Protein AF-0000000075214465 (afdb_homodimer)

Structure (mmCIF, N/CA/C/O backbone):
data_AF-0000000075214465-model_v1
#
loop_
_entity.id
_entity.type
_entity.pdbx_description
1 polymer L-asparaginase
#
loop_
_atom_site.group_PDB
_atom_site.id
_atom_site.type_symbol
_atom_site.label_atom_id
_atom_site.label_alt_id
_atom_site.label_comp_id
_atom_site.label_asym_id
_atom_site.label_entity_id
_atom_site.label_seq_id
_atom_site.pdbx_PDB_ins_code
_atom_site.Cartn_x
_atom_site.Cartn_y
_atom_site.Cartn_z
_atom_site.occupancy
_atom_site.B_iso_or_equiv
_atom_site.auth_seq_id
_atom_site.auth_comp_id
_atom_site.auth_asym_id
_atom_site.auth_atom_id
_atom_site.pdbx_PDB_model_num
ATOM 1 N N . MET A 1 1 ? 7.316 -43.031 -0.479 1 80.62 1 MET A N 1
ATOM 2 C CA . MET A 1 1 ? 8.094 -41.781 -0.411 1 80.62 1 MET A CA 1
ATOM 3 C C . MET A 1 1 ? 7.23 -40.594 -0.768 1 80.62 1 MET A C 1
ATOM 5 O O . MET A 1 1 ? 6.324 -40.688 -1.596 1 80.62 1 MET A O 1
ATOM 9 N N . ASN A 1 2 ? 7.301 -39.594 -0.007 1 92.56 2 ASN A N 1
ATOM 10 C CA . ASN A 1 2 ? 6.539 -38.375 -0.263 1 92.56 2 ASN A CA 1
ATOM 11 C C . ASN A 1 2 ? 7.047 -37.656 -1.508 1 92.56 2 ASN A C 1
ATOM 13 O O . ASN A 1 2 ? 8.258 -37.531 -1.709 1 92.56 2 ASN A O 1
ATOM 17 N N . LYS A 1 3 ? 6.102 -37.344 -2.443 1 96.62 3 LYS A N 1
ATOM 18 C CA . LYS A 1 3 ? 6.469 -36.625 -3.65 1 96.62 3 LYS A CA 1
ATOM 19 C C . LYS A 1 3 ? 5.891 -35.188 -3.635 1 96.62 3 LYS A C 1
ATOM 21 O O . LYS A 1 3 ? 4.742 -35 -3.236 1 96.62 3 LYS A O 1
ATOM 26 N N . ILE A 1 4 ? 6.691 -34.25 -3.982 1 97 4 ILE A N 1
ATOM 27 C CA . ILE A 1 4 ? 6.277 -32.875 -4.145 1 97 4 ILE A CA 1
ATOM 28 C C . ILE A 1 4 ? 6.66 -32.375 -5.539 1 97 4 ILE A C 1
ATOM 30 O O . ILE A 1 4 ? 7.77 -32.656 -6.012 1 97 4 ILE A O 1
ATOM 34 N N . LEU A 1 5 ? 5.734 -31.812 -6.277 1 97.31 5 LEU A N 1
ATOM 35 C CA . LEU A 1 5 ? 6.031 -31.156 -7.551 1 97.31 5 LEU A CA 1
ATOM 36 C C . LEU A 1 5 ? 6.465 -29.719 -7.344 1 97.31 5 LEU A C 1
ATOM 38 O O . LEU A 1 5 ? 5.801 -28.969 -6.629 1 97.31 5 LEU A O 1
ATOM 42 N N . VAL A 1 6 ? 7.598 -29.344 -7.93 1 96.25 6 VAL A N 1
ATOM 43 C CA . VAL A 1 6 ? 8.086 -27.969 -7.883 1 96.25 6 VAL A CA 1
ATOM 44 C C . VAL A 1 6 ? 7.953 -27.328 -9.266 1 96.25 6 VAL A C 1
ATOM 46 O O . VAL A 1 6 ? 8.5 -27.828 -10.25 1 96.25 6 VAL A O 1
ATOM 49 N N . ILE A 1 7 ? 7.176 -26.281 -9.305 1 96.25 7 ILE A N 1
ATOM 50 C CA . ILE A 1 7 ? 7.008 -25.5 -10.531 1 96.25 7 ILE A CA 1
ATOM 51 C C . ILE A 1 7 ? 7.844 -24.234 -10.453 1 96.25 7 ILE A C 1
ATOM 53 O O . ILE A 1 7 ? 7.641 -23.406 -9.562 1 96.25 7 ILE A O 1
ATOM 57 N N . GLY A 1 8 ? 8.758 -24.047 -11.352 1 94.56 8 GLY A N 1
ATOM 58 C CA . GLY A 1 8 ? 9.602 -22.859 -11.383 1 94.56 8 GLY A CA 1
ATOM 59 C C . GLY A 1 8 ? 9.156 -21.828 -12.414 1 94.56 8 GLY A C 1
ATOM 60 O O . GLY A 1 8 ? 9.078 -22.141 -13.602 1 94.56 8 GLY A O 1
ATOM 61 N N . LEU A 1 9 ? 8.898 -20.609 -11.969 1 94 9 LEU A N 1
ATOM 62 C CA . LEU A 1 9 ? 8.445 -19.562 -12.867 1 94 9 LEU A CA 1
ATOM 63 C C . LEU A 1 9 ? 9.523 -18.484 -13.031 1 94 9 LEU A C 1
ATOM 65 O O . LEU A 1 9 ? 9.312 -17.484 -13.727 1 94 9 LEU A O 1
ATOM 69 N N . GLY A 1 10 ? 10.594 -18.703 -12.383 1 87.38 10 GLY A N 1
ATOM 70 C CA . GLY A 1 10 ? 11.641 -17.688 -12.32 1 87.38 10 GLY A CA 1
ATOM 71 C C . GLY A 1 10 ? 11.703 -16.984 -10.977 1 87.38 10 GLY A C 1
ATOM 72 O O . GLY A 1 10 ? 11.43 -17.594 -9.938 1 87.38 10 GLY A O 1
ATOM 73 N N . GLY A 1 11 ? 12.305 -15.789 -11.047 1 80.38 11 GLY A N 1
ATOM 74 C CA . GLY A 1 11 ? 12.406 -15.016 -9.82 1 80.38 11 GLY A CA 1
ATOM 75 C C . GLY A 1 11 ? 13.781 -15.094 -9.18 1 80.38 11 GLY A C 1
ATOM 76 O O . GLY A 1 11 ? 14.594 -15.938 -9.555 1 80.38 11 GLY A O 1
ATOM 77 N N . THR A 1 12 ? 13.922 -14.273 -8.227 1 77.19 12 THR A N 1
ATOM 78 C CA . THR A 1 12 ? 15.18 -14.133 -7.496 1 77.19 12 THR A CA 1
ATOM 79 C C . THR A 1 12 ? 15.586 -15.453 -6.852 1 77.19 12 THR A C 1
ATOM 81 O O . THR A 1 12 ? 16.766 -15.766 -6.766 1 77.19 12 THR A O 1
ATOM 84 N N . ILE A 1 13 ? 14.609 -16.203 -6.543 1 79 13 ILE A N 1
ATOM 85 C CA . ILE A 1 13 ? 14.836 -17.422 -5.781 1 79 13 ILE A CA 1
ATOM 86 C C . ILE A 1 13 ? 15.57 -18.438 -6.648 1 79 13 ILE A C 1
ATOM 88 O O . ILE A 1 13 ? 16.297 -19.297 -6.133 1 79 13 ILE A O 1
ATOM 92 N N . GLY A 1 14 ? 15.391 -18.344 -8 1 72.69 14 GLY A N 1
ATOM 93 C CA . GLY A 1 14 ? 16.062 -19.266 -8.891 1 72.69 14 GLY A CA 1
ATOM 94 C C . GLY A 1 14 ? 17.188 -18.625 -9.688 1 72.69 14 GLY A C 1
ATOM 95 O O . GLY A 1 14 ? 17.703 -19.219 -10.633 1 72.69 14 GLY A O 1
ATOM 96 N N . SER A 1 15 ? 17.484 -17.344 -9.32 1 69.44 15 SER A N 1
ATOM 97 C CA . SER A 1 15 ? 18.469 -16.609 -10.109 1 69.44 15 SER A CA 1
ATOM 98 C C . SER A 1 15 ? 19.891 -16.859 -9.609 1 69.44 15 SER A C 1
ATOM 100 O O . SER A 1 15 ? 20.078 -17.203 -8.438 1 69.44 15 SER A O 1
ATOM 102 N N . VAL A 1 16 ? 20.891 -17.062 -10.594 1 59.19 16 VAL A N 1
ATOM 103 C CA . VAL A 1 16 ? 22.312 -17.141 -10.289 1 59.19 16 VAL A CA 1
ATOM 104 C C . VAL A 1 16 ? 23.016 -15.875 -10.789 1 59.19 16 VAL A C 1
ATOM 106 O O . VAL A 1 16 ? 22.781 -15.422 -11.906 1 59.19 16 VAL A O 1
ATOM 109 N N . ALA A 1 17 ? 23.766 -15.258 -9.742 1 56.03 17 ALA A N 1
ATOM 110 C CA . ALA A 1 17 ? 24.578 -14.109 -10.141 1 56.03 17 ALA A CA 1
ATOM 111 C C . ALA A 1 17 ? 25.516 -14.477 -11.281 1 56.03 17 ALA A C 1
ATOM 113 O O . ALA A 1 17 ? 26.203 -15.492 -11.227 1 56.03 17 ALA A O 1
ATOM 114 N N . GLY A 1 18 ? 25.562 -13.609 -12.422 1 50.78 18 GLY A N 1
ATOM 115 C CA . GLY A 1 18 ? 26.531 -13.75 -13.508 1 50.78 18 GLY A CA 1
ATOM 116 C C . GLY A 1 18 ? 26.141 -14.812 -14.516 1 50.78 18 GLY A C 1
ATOM 117 O O . GLY A 1 18 ? 26.797 -14.961 -15.547 1 50.78 18 GLY A O 1
ATOM 118 N N . GLU A 1 19 ? 25.531 -15.828 -14.133 1 50.44 19 GLU A N 1
ATOM 119 C CA . GLU A 1 19 ? 25.297 -16.875 -15.125 1 50.44 19 GLU A CA 1
ATOM 120 C C . GLU A 1 19 ? 23.953 -16.703 -15.828 1 50.44 19 GLU A C 1
ATOM 122 O O . GLU A 1 19 ? 23 -16.188 -15.234 1 50.44 19 GLU A O 1
ATOM 127 N N . SER A 1 20 ? 24.141 -16.766 -17.109 1 43.66 20 SER A N 1
ATOM 128 C CA . SER A 1 20 ? 22.953 -16.891 -17.938 1 43.66 20 SER A CA 1
ATOM 129 C C . SER A 1 20 ? 22.062 -18.031 -17.453 1 43.66 20 SER A C 1
ATOM 131 O O . SER A 1 20 ? 22.562 -19.141 -17.219 1 43.66 20 SER A O 1
ATOM 133 N N . ILE A 1 21 ? 21.094 -17.844 -16.75 1 45.31 21 ILE A N 1
ATOM 134 C CA . ILE A 1 21 ? 20.172 -18.766 -16.094 1 45.31 21 ILE A CA 1
ATOM 135 C C . ILE A 1 21 ? 19.656 -19.797 -17.094 1 45.31 21 ILE A C 1
ATOM 137 O O . ILE A 1 21 ? 19.047 -19.422 -18.109 1 45.31 21 ILE A O 1
ATOM 141 N N . SER A 1 22 ? 20.234 -20.906 -17.297 1 44.09 22 SER A N 1
ATOM 142 C CA . SER A 1 22 ? 19.422 -21.953 -17.906 1 44.09 22 SER A CA 1
ATOM 143 C C . SER A 1 22 ? 18.156 -22.219 -17.094 1 44.09 22 SER A C 1
ATOM 145 O O . SER A 1 22 ? 18.141 -22 -15.875 1 44.09 22 SER A O 1
ATOM 147 N N . LEU A 1 23 ? 16.984 -22.406 -17.719 1 46.22 23 LEU A N 1
ATOM 148 C CA . LEU A 1 23 ? 15.578 -22.625 -17.375 1 46.22 23 LEU A CA 1
ATOM 149 C C . LEU A 1 23 ? 15.453 -23.516 -16.141 1 46.22 23 LEU A C 1
ATOM 151 O O . LEU A 1 23 ? 14.688 -23.203 -15.219 1 46.22 23 LEU A O 1
ATOM 155 N N . ASP A 1 24 ? 15.891 -24.828 -16.219 1 52.91 24 ASP A N 1
ATOM 156 C CA . ASP A 1 24 ? 15.852 -25.969 -15.312 1 52.91 24 ASP A CA 1
ATOM 157 C C . ASP A 1 24 ? 16.578 -25.672 -14 1 52.91 24 ASP A C 1
ATOM 159 O O . ASP A 1 24 ? 16.344 -26.328 -12.984 1 52.91 24 ASP A O 1
ATOM 163 N N . ASP A 1 25 ? 17.078 -24.344 -13.977 1 62.97 25 ASP A N 1
ATOM 164 C CA . ASP A 1 25 ? 18.125 -24.047 -12.992 1 62.97 25 ASP A CA 1
ATOM 165 C C . ASP A 1 25 ? 17.516 -23.484 -11.703 1 62.97 25 ASP A C 1
ATOM 167 O O . ASP A 1 25 ? 17.969 -23.812 -10.602 1 62.97 25 ASP A O 1
ATOM 171 N N . ASN A 1 26 ? 16.281 -22.906 -11.852 1 68.38 26 ASN A N 1
ATOM 172 C CA . ASN A 1 26 ? 15.773 -22.328 -10.617 1 68.38 26 ASN A CA 1
ATOM 173 C C . ASN A 1 26 ? 15.406 -23.406 -9.602 1 68.38 26 ASN A C 1
ATOM 175 O O . ASN A 1 26 ? 15.812 -23.328 -8.438 1 68.38 26 ASN A O 1
ATOM 179 N N . CYS A 1 27 ? 14.711 -24.406 -10.125 1 73.38 27 CYS A N 1
ATOM 180 C CA . CYS A 1 27 ? 14.273 -25.5 -9.258 1 73.38 27 CYS A CA 1
ATOM 181 C C . CYS A 1 27 ? 15.461 -26.281 -8.719 1 73.38 27 CYS A C 1
ATOM 183 O O . CYS A 1 27 ? 15.516 -26.594 -7.523 1 73.38 27 CYS A O 1
ATOM 185 N N . LEU A 1 28 ? 16.359 -26.453 -9.539 1 72.81 28 LEU A N 1
ATOM 186 C CA . LEU A 1 28 ? 17.5 -27.266 -9.148 1 72.81 28 LEU A CA 1
ATOM 187 C C . LEU A 1 28 ? 18.344 -26.547 -8.094 1 72.81 28 LEU A C 1
ATOM 189 O O . LEU A 1 28 ? 18.844 -27.188 -7.164 1 72.81 28 LEU A O 1
ATOM 193 N N . LYS A 1 29 ? 18.391 -25.328 -8.211 1 78.19 29 LYS A N 1
ATOM 194 C CA . LYS A 1 29 ? 19.234 -24.562 -7.297 1 78.19 29 LYS A CA 1
ATOM 195 C C . LYS A 1 29 ? 18.656 -24.578 -5.879 1 78.19 29 LYS A C 1
ATOM 197 O O . LYS A 1 29 ? 19.406 -24.781 -4.91 1 78.19 29 LYS A O 1
ATOM 202 N N . ILE A 1 30 ? 17.422 -24.328 -5.832 1 82.06 30 ILE A N 1
ATOM 203 C CA . ILE A 1 30 ? 16.812 -24.328 -4.508 1 82.06 30 ILE A CA 1
ATOM 204 C C . ILE A 1 30 ? 16.875 -25.734 -3.918 1 82.06 30 ILE A C 1
ATOM 206 O O . ILE A 1 30 ? 17.062 -25.906 -2.711 1 82.06 30 ILE A O 1
ATOM 210 N N . LEU A 1 31 ? 16.734 -26.734 -4.75 1 80.38 31 LEU A N 1
ATOM 211 C CA . LEU A 1 31 ? 16.734 -28.125 -4.301 1 80.38 31 LEU A CA 1
ATOM 212 C C . LEU A 1 31 ? 18.125 -28.562 -3.875 1 80.38 31 LEU A C 1
ATOM 214 O O . LEU A 1 31 ? 18.281 -29.438 -3.023 1 80.38 31 LEU A O 1
ATOM 218 N N . ASP A 1 32 ? 19.062 -27.859 -4.414 1 78.44 32 ASP A N 1
ATOM 219 C CA . ASP A 1 32 ? 20.438 -28.172 -4.07 1 78.44 32 ASP A CA 1
ATOM 220 C C . ASP A 1 32 ? 20.781 -27.703 -2.656 1 78.44 32 ASP A C 1
ATOM 222 O O . ASP A 1 32 ? 21.672 -28.25 -2.012 1 78.44 32 ASP A O 1
ATOM 226 N N . VAL A 1 33 ? 20.047 -26.734 -2.287 1 73.31 33 VAL A N 1
ATOM 227 C CA . VAL A 1 33 ? 20.422 -26.141 -1.015 1 73.31 33 VAL A CA 1
ATOM 228 C C . VAL A 1 33 ? 19.484 -26.625 0.089 1 73.31 33 VAL A C 1
ATOM 230 O O . VAL A 1 33 ? 19.609 -26.203 1.243 1 73.31 33 VAL A O 1
ATOM 233 N N . THR A 1 34 ? 18.578 -27.375 -0.323 1 75.75 34 THR A N 1
ATOM 234 C CA . THR A 1 34 ? 17.656 -27.891 0.683 1 75.75 34 THR A CA 1
ATOM 235 C C . THR A 1 34 ? 17.859 -29.391 0.88 1 75.75 34 THR A C 1
ATOM 237 O O . THR A 1 34 ? 18.281 -30.094 -0.042 1 75.75 34 THR A O 1
ATOM 240 N N . GLU A 1 35 ? 17.891 -29.828 2.125 1 78.56 35 GLU A N 1
ATOM 241 C CA . GLU A 1 35 ? 18.078 -31.234 2.465 1 78.56 35 GLU A CA 1
ATOM 242 C C . GLU A 1 35 ? 16.766 -31.859 2.965 1 78.56 35 GLU A C 1
ATOM 244 O O . GLU A 1 35 ? 16.359 -31.609 4.102 1 78.56 35 GLU A O 1
ATOM 249 N N . HIS A 1 36 ? 16.109 -32.469 2.016 1 84.75 36 HIS A N 1
ATOM 250 C CA . HIS A 1 36 ? 14.922 -33.25 2.381 1 84.75 36 HIS A CA 1
ATOM 251 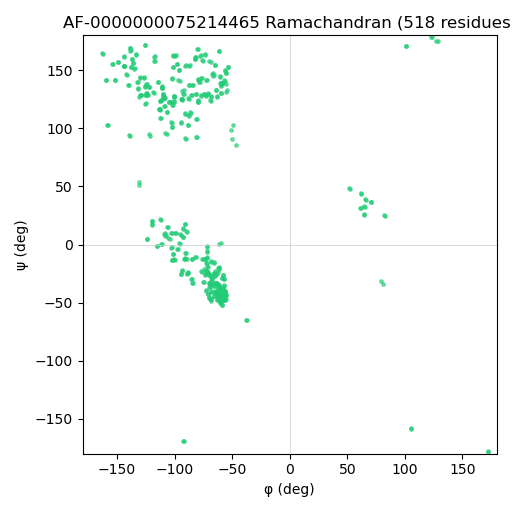C C . HIS A 1 36 ? 15.055 -34.719 1.963 1 84.75 36 HIS A C 1
ATOM 253 O O . HIS A 1 36 ? 14.688 -35.062 0.842 1 84.75 36 HIS A O 1
ATOM 259 N N . THR A 1 37 ? 15.523 -35.531 2.879 1 82.06 37 THR A N 1
ATOM 260 C CA . THR A 1 37 ? 15.883 -36.938 2.578 1 82.06 37 THR A CA 1
ATOM 261 C C . THR A 1 37 ? 14.633 -37.781 2.371 1 82.06 37 THR A C 1
ATOM 263 O O . THR A 1 37 ? 14.68 -38.812 1.708 1 82.06 37 THR A O 1
ATOM 266 N N . ASN A 1 38 ? 13.539 -37.406 2.844 1 88.38 38 ASN A N 1
ATOM 267 C CA . ASN A 1 38 ? 12.336 -38.219 2.758 1 88.38 38 ASN A CA 1
ATOM 268 C C . ASN A 1 38 ? 11.352 -37.688 1.723 1 88.38 38 ASN A C 1
ATOM 270 O O . ASN A 1 38 ? 10.172 -38.031 1.748 1 88.38 38 ASN A O 1
ATOM 274 N N . VAL A 1 39 ? 11.82 -36.812 0.88 1 93.94 39 VAL A N 1
ATOM 275 C CA . VAL A 1 39 ? 10.93 -36.219 -0.117 1 93.94 39 VAL A CA 1
ATOM 276 C C . VAL A 1 39 ? 11.57 -36.312 -1.5 1 93.94 39 VAL A C 1
ATOM 278 O O . VAL A 1 39 ? 12.75 -36 -1.666 1 93.94 39 VAL A O 1
ATOM 281 N N . GLN A 1 40 ? 10.867 -36.812 -2.416 1 94.06 40 GLN A N 1
ATOM 282 C CA . GLN A 1 40 ? 11.242 -36.781 -3.826 1 94.06 40 GLN A CA 1
ATOM 283 C C . GLN A 1 40 ? 10.609 -35.562 -4.512 1 94.06 40 GLN A C 1
ATOM 285 O O . GLN A 1 40 ? 9.414 -35.312 -4.375 1 94.06 40 GLN A O 1
ATOM 290 N N . PHE A 1 41 ? 11.414 -34.844 -5.262 1 94.81 41 PHE A N 1
ATOM 291 C CA . PHE A 1 41 ? 10.922 -33.656 -5.953 1 94.81 41 PHE A CA 1
ATOM 292 C C . PHE A 1 41 ? 10.891 -33.875 -7.461 1 94.81 41 PHE A C 1
ATOM 294 O O . PHE A 1 41 ? 11.875 -34.344 -8.047 1 94.81 41 PHE A O 1
ATOM 301 N N . ASP A 1 42 ? 9.789 -33.688 -8.078 1 94.12 42 ASP A N 1
ATOM 302 C CA . ASP A 1 42 ? 9.703 -33.5 -9.523 1 94.12 42 ASP A CA 1
ATOM 303 C C . ASP A 1 42 ? 9.648 -32 -9.875 1 94.12 42 ASP A C 1
ATOM 305 O O . ASP A 1 42 ? 9.188 -31.203 -9.07 1 94.12 42 ASP A O 1
ATOM 309 N N . THR A 1 43 ? 10.172 -31.672 -11.07 1 93.56 43 THR A N 1
ATOM 310 C CA . THR A 1 43 ? 10.219 -30.25 -11.43 1 93.56 43 THR A CA 1
ATOM 311 C C . THR A 1 43 ? 9.641 -30.031 -12.82 1 93.56 43 THR A C 1
ATOM 313 O O . THR A 1 43 ? 9.766 -30.891 -13.695 1 93.56 43 THR A O 1
ATOM 316 N N . VAL A 1 44 ? 8.977 -28.938 -12.984 1 93.31 44 VAL A N 1
ATOM 317 C CA . VAL A 1 44 ? 8.523 -28.469 -14.289 1 93.31 44 VAL A CA 1
ATOM 318 C C . VAL A 1 44 ? 8.602 -26.938 -14.344 1 93.31 44 VAL A C 1
ATOM 320 O O . VAL A 1 44 ? 8.516 -26.281 -13.305 1 93.31 44 VAL A O 1
ATOM 323 N N . SER A 1 45 ? 8.758 -26.359 -15.484 1 93.62 45 SER A N 1
ATOM 324 C CA . SER A 1 45 ? 8.789 -24.922 -15.719 1 93.62 45 SER A CA 1
ATOM 325 C C . SER A 1 45 ? 8.023 -24.547 -16.984 1 93.62 45 SER A C 1
ATOM 327 O O . SER A 1 45 ? 8.602 -24.516 -18.078 1 93.62 45 SER A O 1
ATOM 329 N N . PRO A 1 46 ? 6.832 -24.234 -16.812 1 94.38 46 PRO A N 1
ATOM 330 C CA . PRO A 1 46 ? 6.031 -23.938 -18 1 94.38 46 PRO A CA 1
ATOM 331 C C . PRO A 1 46 ? 6.484 -22.656 -18.703 1 94.38 46 PRO A C 1
ATOM 333 O O . PRO A 1 46 ? 6.242 -22.484 -19.906 1 94.38 46 PRO A O 1
ATOM 336 N N . PHE A 1 47 ? 7.023 -21.719 -18 1 92.94 47 PHE A N 1
ATOM 337 C CA . PHE A 1 47 ? 7.617 -20.469 -18.5 1 92.94 47 PHE A CA 1
ATOM 338 C C . PHE A 1 47 ? 8.508 -19.844 -17.438 1 92.94 47 PHE A C 1
ATOM 340 O O . PHE A 1 47 ? 8.477 -20.234 -16.266 1 92.94 47 PHE A O 1
ATOM 347 N N . LYS A 1 48 ? 9.281 -18.969 -17.891 1 91.5 48 LYS A N 1
ATOM 348 C CA . LYS A 1 48 ? 10.07 -18.125 -16.984 1 91.5 48 LYS A CA 1
ATOM 349 C C . LYS A 1 48 ? 9.812 -16.641 -17.25 1 91.5 48 LYS A C 1
ATOM 351 O O . LYS A 1 48 ? 9.688 -16.219 -18.406 1 91.5 48 LYS A O 1
ATOM 356 N N . VAL A 1 49 ? 9.703 -15.922 -16.109 1 91.88 49 VAL A N 1
ATOM 357 C CA . VAL A 1 49 ? 9.406 -14.508 -16.25 1 91.88 49 VAL A CA 1
ATOM 358 C C . VAL A 1 49 ? 9.984 -13.727 -15.07 1 91.88 49 VAL A C 1
ATOM 360 O O . VAL A 1 49 ? 10.055 -14.242 -13.953 1 91.88 49 VAL A O 1
ATOM 363 N N . LEU A 1 50 ? 10.492 -12.562 -15.383 1 90.5 50 LEU A N 1
ATOM 364 C CA . LEU A 1 50 ? 10.734 -11.641 -14.281 1 90.5 50 LEU A CA 1
ATOM 365 C C . LEU A 1 50 ? 9.43 -11.242 -13.602 1 90.5 50 LEU A C 1
ATOM 367 O O . LEU A 1 50 ? 8.438 -10.953 -14.281 1 90.5 50 LEU A O 1
ATOM 371 N N . SER A 1 51 ? 9.445 -11.305 -12.273 1 91.19 51 SER A N 1
ATOM 372 C CA . SER A 1 51 ? 8.188 -11.156 -11.547 1 91.19 51 SER A CA 1
ATOM 373 C C . SER A 1 51 ? 7.504 -9.836 -11.883 1 91.19 51 SER A C 1
ATOM 375 O O . SER A 1 51 ? 6.273 -9.75 -11.875 1 91.19 51 SER A O 1
ATOM 377 N N . GLU A 1 52 ? 8.258 -8.766 -12.219 1 93.75 52 GLU A N 1
ATOM 378 C CA . GLU A 1 52 ? 7.68 -7.461 -12.539 1 93.75 52 GLU A CA 1
ATOM 379 C C . GLU A 1 52 ? 6.98 -7.484 -13.898 1 93.75 52 GLU A C 1
ATOM 381 O O . GLU A 1 52 ? 6.254 -6.547 -14.242 1 93.75 52 GLU A O 1
ATOM 386 N N . ASN A 1 53 ? 7.098 -8.648 -14.656 1 95 53 ASN A N 1
ATOM 387 C CA . ASN A 1 53 ? 6.531 -8.711 -16 1 95 53 ASN A CA 1
ATOM 388 C C . ASN A 1 53 ? 5.48 -9.812 -16.109 1 95 53 ASN A C 1
ATOM 390 O O . ASN A 1 53 ? 5.16 -10.25 -17.219 1 95 53 ASN A O 1
ATOM 394 N N . MET A 1 54 ? 4.965 -10.305 -15.016 1 96.38 54 MET A N 1
ATOM 395 C CA . MET A 1 54 ? 3.854 -11.25 -15.047 1 96.38 54 MET A CA 1
ATOM 396 C C . MET A 1 54 ? 2.672 -10.68 -15.82 1 96.38 54 MET A C 1
ATOM 398 O O . MET A 1 54 ? 2.463 -9.461 -15.836 1 96.38 54 MET A O 1
ATOM 402 N N . THR A 1 55 ? 1.873 -11.555 -16.516 1 97.5 55 THR A N 1
ATOM 403 C CA . THR A 1 55 ? 0.716 -11.141 -17.312 1 97.5 55 THR A CA 1
ATOM 404 C C . THR A 1 55 ? -0.449 -12.102 -17.109 1 97.5 55 THR A C 1
ATOM 406 O O . THR A 1 55 ? -0.266 -13.203 -16.578 1 97.5 55 THR A O 1
ATOM 409 N N . LYS A 1 56 ? -1.612 -11.68 -17.547 1 98 56 LYS A N 1
ATOM 410 C CA . LYS A 1 56 ? -2.795 -12.531 -17.531 1 98 56 LYS A CA 1
ATOM 411 C C . LYS A 1 56 ? -2.578 -13.789 -18.375 1 98 56 LYS A C 1
ATOM 413 O O . LYS A 1 56 ? -3 -14.875 -17.984 1 98 56 LYS A O 1
ATOM 418 N N . ALA A 1 57 ? -1.949 -13.578 -19.438 1 97.88 57 ALA A N 1
ATOM 419 C CA . ALA A 1 57 ? -1.676 -14.719 -20.328 1 97.88 57 ALA A CA 1
ATOM 420 C C . ALA A 1 57 ? -0.803 -15.75 -19.625 1 97.88 57 ALA A C 1
ATOM 422 O O . ALA A 1 57 ? -1.05 -16.953 -19.734 1 97.88 57 ALA A O 1
ATOM 423 N N . LEU A 1 58 ? 0.196 -15.328 -18.906 1 97.81 58 LEU A N 1
ATOM 424 C CA . LEU A 1 58 ? 1.085 -16.234 -18.188 1 97.81 58 LEU A CA 1
ATOM 425 C C . LEU A 1 58 ? 0.353 -16.906 -17.031 1 97.81 58 LEU A C 1
ATOM 427 O O . LEU A 1 58 ? 0.618 -18.062 -16.719 1 97.81 58 LEU A O 1
ATOM 431 N N . TRP A 1 59 ? -0.57 -16.172 -16.391 1 98.56 59 TRP A N 1
ATOM 432 C CA . TRP A 1 59 ? -1.411 -16.781 -15.375 1 98.56 59 TRP A CA 1
ATOM 433 C C . TRP A 1 59 ? -2.219 -17.938 -15.953 1 98.56 59 TRP A C 1
ATOM 435 O O . TRP A 1 59 ? -2.34 -19 -15.32 1 98.56 59 TRP A O 1
ATOM 445 N N . GLN A 1 60 ? -2.762 -17.719 -17.156 1 98.62 60 GLN A N 1
ATOM 446 C CA . GLN A 1 60 ? -3.514 -18.812 -17.766 1 98.62 60 GLN A CA 1
ATOM 447 C C . GLN A 1 60 ? -2.617 -20.016 -18.031 1 98.62 60 GLN A C 1
ATOM 449 O O . GLN A 1 60 ? -3.029 -21.172 -17.828 1 98.62 60 GLN A O 1
ATOM 454 N N . LYS A 1 61 ? -1.442 -19.781 -18.469 1 98.44 61 LYS A N 1
ATOM 455 C CA . LYS A 1 61 ? -0.492 -20.859 -18.703 1 98.44 61 LYS A CA 1
ATOM 456 C C . LYS A 1 61 ? -0.208 -21.625 -17.406 1 98.44 61 LYS A C 1
ATOM 458 O O . LYS A 1 61 ? -0.115 -22.859 -17.406 1 98.44 61 LYS A O 1
ATOM 463 N N . LEU A 1 62 ? -0.033 -20.922 -16.328 1 98.44 62 LEU A N 1
ATOM 464 C CA . LEU A 1 62 ? 0.198 -21.547 -15.031 1 98.44 62 LEU A CA 1
ATOM 465 C C . LEU A 1 62 ? -1.008 -22.375 -14.602 1 98.44 62 LEU A C 1
ATOM 467 O O . LEU A 1 62 ? -0.854 -23.516 -14.141 1 98.44 62 LEU A O 1
ATOM 471 N N . ILE A 1 63 ? -2.189 -21.812 -14.781 1 98.75 63 ILE A N 1
ATOM 472 C CA . ILE A 1 63 ? -3.42 -22.516 -14.453 1 98.75 63 ILE A CA 1
ATOM 473 C C . ILE A 1 63 ? -3.514 -23.797 -15.281 1 98.75 63 ILE A C 1
ATOM 475 O O . ILE A 1 63 ? -3.822 -24.875 -14.75 1 98.75 63 ILE A O 1
ATOM 479 N N . ASP A 1 64 ? -3.238 -23.688 -16.578 1 98.62 64 ASP A N 1
ATOM 480 C CA . ASP A 1 64 ? -3.264 -24.859 -17.453 1 98.62 64 ASP A CA 1
ATOM 481 C C . ASP A 1 64 ? -2.268 -25.922 -17 1 98.62 64 ASP A C 1
ATOM 483 O O . ASP A 1 64 ? -2.582 -27.109 -16.984 1 98.62 64 ASP A O 1
ATOM 487 N N . CYS A 1 65 ? -1.111 -25.484 -16.625 1 98.31 65 CYS A N 1
ATOM 488 C CA . CYS A 1 65 ? -0.09 -26.391 -16.125 1 98.31 65 CYS A CA 1
ATOM 489 C C . CYS A 1 65 ? -0.588 -27.141 -14.883 1 98.31 65 CYS A C 1
ATOM 491 O O . CYS A 1 65 ? -0.461 -28.359 -14.797 1 98.31 65 CYS A O 1
ATOM 493 N N . LEU A 1 66 ? -1.156 -26.438 -13.961 1 98.62 66 LEU A N 1
ATOM 494 C CA . LEU A 1 66 ? -1.656 -27.031 -12.719 1 98.62 66 LEU A CA 1
ATOM 495 C C . LEU A 1 66 ? -2.822 -27.969 -13 1 98.62 66 LEU A C 1
ATOM 497 O O . LEU A 1 66 ? -2.982 -28.984 -12.32 1 98.62 66 LEU A O 1
ATOM 501 N N . ASP A 1 67 ? -3.613 -27.641 -14.008 1 97.38 67 ASP A N 1
ATOM 502 C CA . ASP A 1 67 ? -4.762 -28.453 -14.367 1 97.38 67 ASP A CA 1
ATOM 503 C C . ASP A 1 67 ? -4.316 -29.828 -14.875 1 97.38 67 ASP A C 1
ATOM 505 O O . ASP A 1 67 ? -5.059 -30.812 -14.773 1 97.38 67 ASP A O 1
ATOM 509 N N . GLU A 1 68 ? -3.182 -29.875 -15.391 1 97.69 68 GLU A N 1
ATOM 510 C CA . GLU A 1 68 ? -2.652 -31.125 -15.945 1 97.69 68 GLU A CA 1
ATOM 511 C C . GLU A 1 68 ? -1.995 -31.969 -14.867 1 97.69 68 GLU A C 1
ATOM 513 O O . GLU A 1 68 ? -1.698 -33.156 -15.086 1 97.69 68 GLU A O 1
ATOM 518 N N . VAL A 1 69 ? -1.771 -31.406 -13.727 1 97.62 69 VAL A N 1
ATOM 519 C CA . VAL A 1 69 ? -1.1 -32.125 -12.641 1 97.62 69 VAL A CA 1
ATOM 520 C C . VAL A 1 69 ? -2.027 -33.188 -12.07 1 97.62 69 VAL A C 1
ATOM 522 O O . VAL A 1 69 ? -3.201 -32.906 -11.805 1 97.62 69 VAL A O 1
ATOM 525 N N . ASP A 1 70 ? -1.57 -34.438 -11.922 1 97.56 70 ASP A N 1
ATOM 526 C CA . ASP A 1 70 ? -2.252 -35.469 -11.141 1 97.56 70 ASP A CA 1
ATOM 527 C C . ASP A 1 70 ? -1.961 -35.344 -9.656 1 97.56 70 ASP A C 1
ATOM 529 O O . ASP A 1 70 ? -1.005 -35.906 -9.141 1 97.56 70 ASP A O 1
ATOM 533 N N . PHE A 1 71 ? -2.773 -34.656 -8.953 1 96.06 71 PHE A N 1
ATOM 534 C CA . PHE A 1 71 ? -2.545 -34.281 -7.555 1 96.06 71 PHE A CA 1
ATOM 535 C C . PHE A 1 71 ? -2.547 -35.531 -6.672 1 96.06 71 PHE A C 1
ATOM 537 O O . PHE A 1 71 ? -2.111 -35.469 -5.52 1 96.06 71 PHE A O 1
ATOM 544 N N . SER A 1 72 ? -3.029 -36.656 -7.141 1 96 72 SER A N 1
ATOM 545 C CA . SER A 1 72 ? -3 -37.875 -6.371 1 96 72 SER A CA 1
ATOM 546 C C . SER A 1 72 ? -1.583 -38.438 -6.266 1 96 72 SER A C 1
ATOM 548 O O . SER A 1 72 ? -1.294 -39.25 -5.391 1 96 72 SER A O 1
ATOM 550 N N . LYS A 1 73 ? -0.747 -38 -7.121 1 97 73 LYS A N 1
ATOM 551 C CA . LYS A 1 73 ? 0.626 -38.469 -7.164 1 97 73 LYS A CA 1
ATOM 552 C C . LYS A 1 73 ? 1.541 -37.656 -6.277 1 97 73 LYS A C 1
ATOM 554 O O . LYS A 1 73 ? 2.691 -38 -6.035 1 97 73 LYS A O 1
ATOM 559 N N . TYR A 1 74 ? 1.088 -36.531 -5.801 1 97.56 74 TYR A N 1
ATOM 560 C CA . TYR A 1 74 ? 1.918 -35.594 -5.043 1 97.56 74 TYR A CA 1
ATOM 561 C C . TYR A 1 74 ? 1.266 -35.25 -3.711 1 97.56 74 TYR A C 1
ATOM 563 O O . TYR A 1 74 ? 0.046 -35.094 -3.635 1 97.56 74 TYR A O 1
ATOM 571 N N . LYS A 1 75 ? 2.059 -35.094 -2.693 1 97.12 75 LYS A N 1
ATOM 572 C CA . LYS A 1 75 ? 1.578 -34.531 -1.43 1 97.12 75 LYS A CA 1
ATOM 573 C C . LYS A 1 75 ? 1.164 -33.062 -1.588 1 97.12 75 LYS A C 1
ATOM 575 O O . LYS A 1 75 ? 0.363 -32.562 -0.803 1 97.12 75 LYS A O 1
ATOM 580 N N . GLY A 1 76 ? 1.736 -32.438 -2.582 1 97.94 76 GLY A N 1
ATOM 581 C CA . GLY A 1 76 ? 1.447 -31.047 -2.885 1 97.94 76 GLY A CA 1
ATOM 582 C C . GLY A 1 76 ? 2.352 -30.469 -3.957 1 97.94 76 GLY A C 1
ATOM 583 O O . GLY A 1 76 ? 3.166 -31.188 -4.543 1 97.94 76 GLY A O 1
ATOM 584 N N . VAL A 1 77 ? 2.143 -29.203 -4.223 1 98.31 77 VAL A N 1
ATOM 585 C CA . VAL A 1 77 ? 2.891 -28.484 -5.258 1 98.31 77 VAL A CA 1
ATOM 586 C C . VAL A 1 77 ? 3.518 -27.234 -4.668 1 98.31 77 VAL A C 1
ATOM 588 O O . VAL A 1 77 ? 2.879 -26.516 -3.895 1 98.31 77 VAL A O 1
ATOM 591 N N . ILE A 1 78 ? 4.773 -26.953 -4.984 1 97.56 78 ILE A N 1
ATOM 592 C CA . ILE A 1 78 ? 5.449 -25.703 -4.672 1 97.56 78 ILE A CA 1
ATOM 593 C C . ILE A 1 78 ? 5.684 -24.906 -5.957 1 97.56 78 ILE A C 1
ATOM 595 O O . ILE A 1 78 ? 6.172 -25.453 -6.949 1 97.56 78 ILE A O 1
ATOM 599 N N . ILE A 1 79 ? 5.258 -23.672 -5.961 1 97.69 79 ILE A N 1
ATOM 600 C CA . ILE A 1 79 ? 5.5 -22.766 -7.086 1 97.69 79 ILE A CA 1
ATOM 601 C C . ILE A 1 79 ? 6.559 -21.734 -6.699 1 97.69 79 ILE A C 1
ATOM 603 O O . ILE A 1 79 ? 6.352 -20.922 -5.793 1 97.69 79 ILE A O 1
ATOM 607 N N . LEU A 1 80 ? 7.699 -21.781 -7.324 1 96.19 80 LEU A N 1
ATOM 608 C CA . LEU A 1 80 ? 8.719 -20.75 -7.148 1 96.19 80 LEU A CA 1
ATOM 609 C C . LEU A 1 80 ? 8.398 -19.516 -7.977 1 96.19 80 LEU A C 1
ATOM 611 O O . LEU A 1 80 ? 8.227 -19.609 -9.195 1 96.19 80 LEU A O 1
ATOM 615 N N . HIS A 1 81 ? 8.297 -18.406 -7.34 1 95.88 81 HIS A N 1
ATOM 616 C CA . HIS A 1 81 ? 7.801 -17.172 -7.938 1 95.88 81 HIS A CA 1
ATOM 617 C C . HIS A 1 81 ? 8.664 -15.977 -7.539 1 95.88 81 HIS A C 1
ATOM 619 O O . HIS A 1 81 ? 9.422 -16.047 -6.566 1 95.88 81 HIS A O 1
ATOM 625 N N . GLY A 1 82 ? 8.68 -14.914 -8.312 1 94.69 82 GLY A N 1
ATOM 626 C CA . GLY A 1 82 ? 9.25 -13.648 -7.867 1 94.69 82 GLY A CA 1
ATOM 627 C C . GLY A 1 82 ? 8.383 -12.922 -6.863 1 94.69 82 GLY A C 1
ATOM 628 O O . GLY A 1 82 ? 7.184 -13.188 -6.766 1 94.69 82 GLY A O 1
ATOM 629 N N . SER A 1 83 ? 8.992 -11.969 -6.176 1 96.19 83 SER A N 1
ATOM 630 C CA . SER A 1 83 ? 8.281 -11.359 -5.055 1 96.19 83 SER A CA 1
ATOM 631 C C . SER A 1 83 ? 7.438 -10.18 -5.508 1 96.19 83 SER A C 1
ATOM 633 O O . SER A 1 83 ? 6.414 -9.867 -4.891 1 96.19 83 SER A O 1
ATOM 635 N N . ASP A 1 84 ? 7.691 -9.5 -6.57 1 96.06 84 ASP A N 1
ATOM 636 C CA . ASP A 1 84 ? 7.043 -8.25 -6.953 1 96.06 84 ASP A CA 1
ATOM 637 C C . ASP A 1 84 ? 5.547 -8.453 -7.184 1 96.06 84 ASP A C 1
ATOM 639 O O . ASP A 1 84 ? 4.734 -7.594 -6.824 1 96.06 84 ASP A O 1
ATOM 643 N N . THR A 1 85 ? 5.164 -9.578 -7.828 1 97.25 85 THR A N 1
ATOM 644 C CA . THR A 1 85 ? 3.76 -9.789 -8.172 1 97.25 85 THR A CA 1
ATOM 645 C C . THR A 1 85 ? 3.223 -11.047 -7.504 1 97.25 85 THR A C 1
ATOM 647 O O . THR A 1 85 ? 2.217 -11.609 -7.941 1 97.25 85 THR A O 1
ATOM 650 N N . LEU A 1 86 ? 3.93 -11.469 -6.453 1 98.25 86 LEU A N 1
ATOM 651 C CA . LEU A 1 86 ? 3.568 -12.688 -5.73 1 98.25 86 LEU A CA 1
ATOM 652 C C . LEU A 1 86 ? 2.129 -12.609 -5.23 1 98.25 86 LEU A C 1
ATOM 654 O O . LEU A 1 86 ? 1.372 -13.578 -5.363 1 98.25 86 LEU A O 1
ATOM 658 N N . ALA A 1 87 ? 1.715 -11.469 -4.668 1 98.69 87 ALA A N 1
ATOM 659 C CA . ALA A 1 87 ? 0.389 -11.336 -4.07 1 98.69 87 ALA A CA 1
ATOM 660 C C . ALA A 1 87 ? -0.705 -11.539 -5.117 1 98.69 87 ALA A C 1
ATOM 662 O O . ALA A 1 87 ? -1.698 -12.219 -4.859 1 98.69 87 ALA A O 1
ATOM 663 N N . PHE A 1 88 ? -0.538 -11.016 -6.277 1 98.75 88 PHE A N 1
ATOM 664 C CA . PHE A 1 88 ? -1.524 -11.148 -7.344 1 98.75 88 PHE A CA 1
ATOM 665 C C . PHE A 1 88 ? -1.607 -12.594 -7.832 1 98.75 88 PHE A C 1
ATOM 667 O O . PHE A 1 88 ? -2.701 -13.133 -7.996 1 98.75 88 PHE A O 1
ATOM 674 N N . THR A 1 89 ? -0.445 -13.188 -8.062 1 98.75 89 THR A N 1
ATOM 675 C CA . THR A 1 89 ? -0.432 -14.57 -8.516 1 98.75 89 THR A CA 1
ATOM 676 C C . THR A 1 89 ? -1.026 -15.492 -7.457 1 98.75 89 THR A C 1
ATOM 678 O O . THR A 1 89 ? -1.786 -16.406 -7.777 1 98.75 89 THR A O 1
ATOM 681 N N . SER A 1 90 ? -0.661 -15.258 -6.223 1 98.75 90 SER A N 1
ATOM 682 C CA . SER A 1 90 ? -1.208 -16.031 -5.113 1 98.75 90 SER A CA 1
ATOM 683 C C . SER A 1 90 ? -2.732 -15.977 -5.098 1 98.75 90 SER A C 1
ATOM 685 O O . SER A 1 90 ? -3.396 -17 -4.922 1 98.75 90 SER A O 1
ATOM 687 N N . ALA A 1 91 ? -3.279 -14.797 -5.312 1 98.81 91 ALA A N 1
ATOM 688 C CA . ALA A 1 91 ? -4.73 -14.633 -5.336 1 98.81 91 ALA A CA 1
ATOM 689 C C . ALA A 1 91 ? -5.352 -15.414 -6.484 1 98.81 91 ALA A C 1
ATOM 691 O O . ALA A 1 91 ? -6.383 -16.078 -6.309 1 98.81 91 ALA A O 1
ATOM 692 N N . ILE A 1 92 ? -4.746 -15.383 -7.641 1 98.81 92 ILE A N 1
ATOM 693 C CA . ILE A 1 92 ? -5.238 -16.094 -8.82 1 98.81 92 ILE A CA 1
ATOM 694 C C . ILE A 1 92 ? -5.293 -17.594 -8.531 1 98.81 92 ILE A C 1
ATOM 696 O O . ILE A 1 92 ? -6.328 -18.234 -8.734 1 98.81 92 ILE A O 1
ATOM 700 N N . ILE A 1 93 ? -4.238 -18.125 -7.992 1 98.88 93 ILE A N 1
ATOM 701 C CA . ILE A 1 93 ? -4.129 -19.562 -7.797 1 98.88 93 ILE A CA 1
ATOM 702 C C . ILE A 1 93 ? -5.047 -20 -6.656 1 98.88 93 ILE A C 1
ATOM 704 O O . ILE A 1 93 ? -5.672 -21.062 -6.727 1 98.88 93 ILE A O 1
ATOM 708 N N . ALA A 1 94 ? -5.109 -19.188 -5.602 1 98.69 94 ALA A N 1
ATOM 709 C CA . ALA A 1 94 ? -5.988 -19.516 -4.48 1 98.69 94 ALA A CA 1
ATOM 710 C C . ALA A 1 94 ? -7.445 -19.578 -4.926 1 98.69 94 ALA A C 1
ATOM 712 O O . ALA A 1 94 ? -8.211 -20.406 -4.426 1 98.69 94 ALA A O 1
ATOM 713 N N . ASN A 1 95 ? -7.844 -18.719 -5.84 1 98.69 95 ASN A N 1
ATOM 714 C CA . ASN A 1 95 ? -9.211 -18.734 -6.344 1 98.69 95 ASN A CA 1
ATOM 715 C C . ASN A 1 95 ? -9.445 -19.891 -7.305 1 98.69 95 ASN A C 1
ATOM 717 O O . ASN A 1 95 ? -10.539 -20.469 -7.34 1 98.69 95 ASN A O 1
ATOM 721 N N . ALA A 1 96 ? -8.453 -20.266 -8.016 1 98.5 96 ALA A N 1
ATOM 722 C CA . ALA A 1 96 ? -8.609 -21.281 -9.062 1 98.5 96 ALA A CA 1
ATOM 723 C C . ALA A 1 96 ? -8.508 -22.688 -8.477 1 98.5 96 ALA A C 1
ATOM 725 O O . ALA A 1 96 ? -9.125 -23.625 -8.992 1 98.5 96 ALA A O 1
ATOM 726 N N . PHE A 1 97 ? -7.699 -22.859 -7.453 1 98 97 PHE A N 1
ATOM 727 C CA . PHE A 1 97 ? -7.375 -24.188 -6.949 1 98 97 PHE A CA 1
ATOM 728 C C . PHE A 1 97 ? -7.539 -24.25 -5.434 1 98 97 PHE A C 1
ATOM 730 O O . PHE A 1 97 ? -6.66 -24.75 -4.727 1 98 97 PHE A O 1
ATOM 737 N N . ALA A 1 98 ? -8.664 -23.875 -4.934 1 94.62 98 ALA A N 1
ATOM 738 C CA . ALA A 1 98 ? -8.891 -23.641 -3.512 1 94.62 98 ALA A CA 1
ATOM 739 C C . ALA A 1 98 ? -8.742 -24.938 -2.715 1 94.62 98 ALA A C 1
ATOM 741 O O . ALA A 1 98 ? -8.367 -24.906 -1.541 1 94.62 98 ALA A O 1
ATOM 742 N N . ASP A 1 99 ? -8.883 -26.109 -3.303 1 93.94 99 ASP A N 1
ATOM 743 C CA . ASP A 1 99 ? -8.922 -27.359 -2.57 1 93.94 99 ASP A CA 1
ATOM 744 C C . ASP A 1 99 ? -7.609 -28.125 -2.734 1 93.94 99 ASP A C 1
ATOM 746 O O . ASP A 1 99 ? -7.484 -29.266 -2.273 1 93.94 99 ASP A O 1
ATOM 750 N N . LYS A 1 100 ? -6.684 -27.562 -3.355 1 97.44 100 LYS A N 1
ATOM 751 C CA . LYS A 1 100 ? -5.402 -28.219 -3.594 1 97.44 100 LYS A CA 1
ATOM 752 C C . LYS A 1 100 ? -4.355 -27.781 -2.576 1 97.44 100 LYS A C 1
ATOM 754 O O . LYS A 1 100 ? -4.477 -26.703 -1.977 1 97.44 100 LYS A O 1
ATOM 759 N N . ASN A 1 101 ? -3.42 -28.578 -2.371 1 98.25 101 ASN A N 1
ATOM 760 C CA . ASN A 1 101 ? -2.283 -28.297 -1.501 1 98.25 101 ASN A CA 1
ATOM 761 C C . ASN A 1 101 ? -1.136 -27.641 -2.271 1 98.25 101 ASN A C 1
ATOM 763 O O . ASN A 1 101 ? -0.294 -28.344 -2.842 1 98.25 101 ASN A O 1
ATOM 767 N N . ILE A 1 102 ? -1.105 -26.328 -2.334 1 98.75 102 ILE A N 1
ATOM 768 C CA . ILE A 1 102 ? -0.153 -25.562 -3.137 1 98.75 102 ILE A CA 1
ATOM 769 C C . ILE A 1 102 ? 0.466 -24.453 -2.287 1 98.75 102 ILE A C 1
ATOM 771 O O . ILE A 1 102 ? -0.234 -23.797 -1.525 1 98.75 102 ILE A O 1
ATOM 775 N N . VAL A 1 103 ? 1.759 -24.266 -2.318 1 98.69 103 VAL A N 1
ATOM 776 C CA . VAL A 1 103 ? 2.439 -23.156 -1.658 1 98.69 103 VAL A CA 1
ATOM 777 C C . VAL A 1 103 ? 3.283 -22.391 -2.674 1 98.69 103 VAL A C 1
ATOM 779 O O . VAL A 1 103 ? 4.117 -22.969 -3.367 1 98.69 103 VAL A O 1
ATOM 782 N N . LEU A 1 104 ? 3.014 -21.125 -2.826 1 98.62 104 LEU A N 1
ATOM 783 C CA . LEU A 1 104 ? 3.893 -20.25 -3.596 1 98.62 104 LEU A CA 1
ATOM 784 C C . LEU A 1 104 ? 5.039 -19.734 -2.732 1 98.62 104 LEU A C 1
ATOM 786 O O . LEU A 1 104 ? 4.836 -19.375 -1.57 1 98.62 104 LEU A O 1
ATOM 790 N N . VAL A 1 105 ? 6.238 -19.734 -3.309 1 97.44 105 VAL A N 1
ATOM 791 C CA . VAL A 1 105 ? 7.43 -19.375 -2.549 1 97.44 105 VAL A CA 1
ATOM 792 C C . VAL A 1 105 ? 8.227 -18.312 -3.307 1 97.44 105 VAL A C 1
ATOM 794 O O . VAL A 1 105 ? 8.484 -18.453 -4.504 1 97.44 105 VAL A O 1
ATOM 797 N N . ALA A 1 106 ? 8.562 -17.234 -2.646 1 96.62 106 ALA A N 1
ATOM 798 C CA . ALA A 1 106 ? 9.477 -16.203 -3.146 1 96.62 106 ALA A CA 1
ATOM 799 C C . ALA A 1 106 ? 10.609 -15.961 -2.16 1 96.62 106 ALA A C 1
ATOM 801 O O . ALA A 1 106 ? 10.648 -16.547 -1.08 1 96.62 106 ALA A O 1
ATOM 802 N N . SER A 1 107 ? 11.586 -15.156 -2.611 1 94.81 107 SER A N 1
ATOM 803 C CA . SER A 1 107 ? 12.719 -14.844 -1.749 1 94.81 107 SER A CA 1
ATOM 804 C C . SER A 1 107 ? 13.188 -13.406 -1.953 1 94.81 107 SER A C 1
ATOM 806 O O . SER A 1 107 ? 12.836 -12.773 -2.951 1 94.81 107 SER A O 1
ATOM 808 N N . ASP A 1 108 ? 13.938 -12.891 -1.003 1 92.25 108 ASP A N 1
ATOM 809 C CA . ASP A 1 108 ? 14.414 -11.516 -1.038 1 92.25 108 ASP A CA 1
ATOM 810 C C . ASP A 1 108 ? 15.719 -11.406 -1.836 1 92.25 108 ASP A C 1
ATOM 812 O O . ASP A 1 108 ? 16.031 -10.344 -2.369 1 92.25 108 ASP A O 1
ATOM 816 N N . LYS A 1 109 ? 16.5 -12.469 -1.839 1 90.12 109 LYS A N 1
ATOM 817 C CA . LYS A 1 109 ? 17.766 -12.555 -2.539 1 90.12 109 LYS A CA 1
ATOM 818 C C . LYS A 1 109 ? 17.922 -13.898 -3.252 1 90.12 109 LYS A C 1
ATOM 820 O O . LYS A 1 109 ? 17.203 -14.852 -2.947 1 90.12 109 LYS A O 1
ATOM 825 N N . PRO A 1 110 ? 18.812 -13.859 -4.219 1 87.69 110 PRO A N 1
ATOM 826 C CA . PRO A 1 110 ? 19.094 -15.156 -4.855 1 87.69 110 PRO A CA 1
ATOM 827 C C . PRO A 1 110 ? 19.547 -16.219 -3.855 1 87.69 110 PRO A C 1
ATOM 829 O O . PRO A 1 110 ? 20.203 -15.898 -2.859 1 87.69 110 PRO A O 1
ATOM 832 N N . VAL A 1 111 ? 19.234 -17.406 -4.172 1 87.06 111 VAL A N 1
ATOM 833 C CA . VAL A 1 111 ? 19.453 -18.547 -3.27 1 87.06 111 VAL A CA 1
ATOM 834 C C . VAL A 1 111 ? 20.938 -18.641 -2.91 1 87.06 111 VAL A C 1
ATOM 836 O O . VAL A 1 111 ? 21.281 -19.094 -1.812 1 87.06 111 VAL A O 1
ATOM 839 N N . GLU A 1 112 ? 21.781 -18.188 -3.703 1 84.81 112 GLU A N 1
ATOM 840 C CA . GLU A 1 112 ? 23.219 -18.281 -3.484 1 84.81 112 GLU A CA 1
ATOM 841 C C . GLU A 1 112 ? 23.688 -17.281 -2.445 1 84.81 112 GLU A C 1
ATOM 843 O O . GLU A 1 112 ? 24.781 -17.406 -1.895 1 84.81 112 GLU A O 1
ATOM 848 N N . ASN A 1 113 ? 22.938 -16.234 -2.266 1 88.69 113 ASN A N 1
ATOM 849 C CA . ASN A 1 113 ? 23.266 -15.266 -1.227 1 88.69 113 ASN A CA 1
ATOM 850 C C . ASN A 1 113 ? 23.078 -15.852 0.169 1 88.69 113 ASN A C 1
ATOM 852 O O . ASN A 1 113 ? 22 -16.359 0.494 1 88.69 113 ASN A O 1
ATOM 856 N N . PRO A 1 114 ? 24.094 -15.844 0.979 1 89.12 114 PRO A N 1
ATOM 857 C CA . PRO A 1 114 ? 24 -16.453 2.309 1 89.12 114 PRO A CA 1
ATOM 858 C C . PRO A 1 114 ? 22.953 -15.781 3.189 1 89.12 114 PRO A C 1
ATOM 860 O O . PRO A 1 114 ? 22.5 -16.375 4.172 1 89.12 114 PRO A O 1
ATOM 863 N N . LEU A 1 115 ? 22.609 -14.594 2.854 1 92.25 115 LEU A N 1
ATOM 864 C CA . LEU A 1 115 ? 21.625 -13.867 3.65 1 92.25 115 LEU A CA 1
ATOM 865 C C . LEU A 1 115 ? 20.234 -14.031 3.07 1 92.25 115 LEU A C 1
ATOM 867 O O . LEU A 1 115 ? 19.281 -13.398 3.543 1 92.25 115 LEU A O 1
ATOM 871 N N . SER A 1 116 ? 20.156 -14.891 2.104 1 92.88 116 SER A N 1
ATOM 872 C CA . SER A 1 116 ? 18.875 -15.117 1.435 1 92.88 116 SER A CA 1
ATOM 873 C C . SER A 1 116 ? 17.906 -15.867 2.336 1 92.88 116 SER A C 1
ATOM 875 O O . SER A 1 116 ? 18.297 -16.797 3.039 1 92.88 116 SER A O 1
ATOM 877 N N . ASN A 1 117 ? 16.609 -15.5 2.283 1 95.06 117 ASN A N 1
ATOM 878 C CA . ASN A 1 117 ? 15.578 -16.25 2.986 1 95.06 117 ASN A CA 1
ATOM 879 C C . ASN A 1 117 ? 15.008 -17.359 2.111 1 95.06 117 ASN A C 1
ATOM 881 O O . ASN A 1 117 ? 13.977 -17.953 2.449 1 95.06 117 ASN A O 1
ATOM 885 N N . ALA A 1 118 ? 15.578 -17.672 0.984 1 93.81 118 ALA A N 1
ATOM 886 C CA . ALA A 1 118 ? 15.086 -18.656 0.017 1 93.81 118 ALA A CA 1
ATOM 887 C C . ALA A 1 118 ? 14.953 -20.031 0.653 1 93.81 118 ALA A C 1
ATOM 889 O O . ALA A 1 118 ? 13.891 -20.656 0.582 1 93.81 118 ALA A O 1
ATOM 890 N N . LYS A 1 119 ? 16.016 -20.5 1.297 1 93.5 119 LYS A N 1
ATOM 891 C CA . LYS A 1 119 ? 16.016 -21.828 1.902 1 93.5 119 LYS A CA 1
ATOM 892 C C . LYS A 1 119 ? 14.938 -21.938 2.986 1 93.5 119 LYS A C 1
ATOM 894 O O . LYS A 1 119 ? 14.188 -22.906 3.029 1 93.5 119 LYS A O 1
ATOM 899 N N . THR A 1 120 ? 14.883 -20.938 3.857 1 95.5 120 THR A N 1
ATOM 900 C CA . THR A 1 120 ? 13.914 -20.953 4.949 1 95.5 120 THR A CA 1
ATOM 901 C C . THR A 1 120 ? 12.492 -20.969 4.41 1 95.5 120 THR A C 1
ATOM 903 O O . THR A 1 120 ? 11.648 -21.719 4.887 1 95.5 120 THR A O 1
ATOM 906 N N . ASN A 1 121 ? 12.219 -20.141 3.434 1 96.88 121 ASN A N 1
ATOM 907 C CA . ASN A 1 121 ? 10.883 -20.078 2.85 1 96.88 121 ASN A CA 1
ATOM 908 C C . ASN A 1 121 ? 10.516 -21.391 2.162 1 96.88 121 ASN A C 1
ATOM 910 O O . ASN A 1 121 ? 9.383 -21.859 2.27 1 96.88 121 ASN A O 1
ATOM 914 N N . PHE A 1 122 ? 11.453 -21.984 1.458 1 96 122 PHE A N 1
ATOM 915 C CA . PHE A 1 122 ? 11.211 -23.25 0.779 1 96 122 PHE A CA 1
ATOM 916 C C . PHE A 1 122 ? 10.961 -24.375 1.787 1 96 122 PHE A C 1
ATOM 918 O O . PHE A 1 122 ? 10.016 -25.141 1.642 1 96 122 PHE A O 1
ATOM 925 N N . ASP A 1 123 ? 11.789 -24.422 2.832 1 96.12 123 ASP A N 1
ATOM 926 C CA . ASP A 1 123 ? 11.633 -25.438 3.875 1 96.12 123 ASP A CA 1
ATOM 927 C C . ASP A 1 123 ? 10.281 -25.297 4.57 1 96.12 123 ASP A C 1
ATOM 929 O O . ASP A 1 123 ? 9.641 -26.297 4.898 1 96.12 123 ASP A O 1
ATOM 933 N N . THR A 1 124 ? 9.883 -24.094 4.762 1 96.94 124 THR A N 1
ATOM 934 C CA . THR A 1 124 ? 8.578 -23.828 5.352 1 96.94 124 THR A CA 1
ATOM 935 C C . THR A 1 124 ? 7.465 -24.375 4.461 1 96.94 124 THR A C 1
ATOM 937 O O . THR A 1 124 ? 6.516 -24.984 4.949 1 96.94 124 THR A O 1
ATOM 940 N N . ALA A 1 125 ? 7.605 -24.172 3.211 1 97.25 125 ALA A N 1
ATOM 941 C CA . ALA A 1 125 ? 6.625 -24.672 2.25 1 97.25 125 ALA A CA 1
ATOM 942 C C . ALA A 1 125 ? 6.566 -26.203 2.273 1 97.25 125 ALA A C 1
ATOM 944 O O . ALA A 1 125 ? 5.477 -26.781 2.283 1 97.25 125 ALA A O 1
ATOM 945 N N . VAL A 1 126 ? 7.699 -26.844 2.303 1 96.62 126 VAL A N 1
ATOM 946 C CA . VAL A 1 126 ? 7.762 -28.312 2.34 1 96.62 126 VAL A CA 1
ATOM 947 C C . VAL A 1 126 ? 7.07 -28.828 3.602 1 96.62 126 VAL A C 1
ATOM 949 O O . VAL A 1 126 ? 6.234 -29.719 3.533 1 96.62 126 VAL A O 1
ATOM 952 N N . ALA A 1 127 ? 7.438 -28.25 4.711 1 96.31 127 ALA A N 1
ATOM 953 C CA . ALA A 1 127 ? 6.836 -28.656 5.977 1 96.31 127 ALA A CA 1
ATOM 954 C C . ALA A 1 127 ? 5.32 -28.5 5.941 1 96.31 127 ALA A C 1
ATOM 956 O O . ALA A 1 127 ? 4.586 -29.359 6.418 1 96.31 127 ALA A O 1
ATOM 957 N N . HIS A 1 128 ? 4.887 -27.422 5.387 1 97.69 128 HIS A N 1
ATOM 958 C CA . HIS A 1 128 ? 3.455 -27.156 5.293 1 97.69 128 HIS A CA 1
ATOM 959 C C . HIS A 1 128 ? 2.754 -28.203 4.441 1 97.69 128 HIS A C 1
ATOM 961 O O . HIS A 1 128 ? 1.7 -28.719 4.82 1 97.69 128 HIS A O 1
ATOM 967 N N . ILE A 1 129 ? 3.275 -28.516 3.322 1 97.38 129 ILE A N 1
ATOM 968 C CA . ILE A 1 129 ? 2.713 -29.5 2.402 1 97.38 129 ILE A CA 1
ATOM 969 C C . ILE A 1 129 ? 2.645 -30.859 3.084 1 97.38 129 ILE A C 1
ATOM 971 O O . ILE A 1 129 ? 1.622 -31.547 3.012 1 97.38 129 ILE A O 1
ATOM 975 N N . LEU A 1 130 ? 3.693 -31.234 3.789 1 96.25 130 LEU A N 1
ATOM 976 C CA . LEU A 1 130 ? 3.768 -32.531 4.41 1 96.25 130 LEU A CA 1
ATOM 977 C C . LEU A 1 130 ? 2.793 -32.656 5.578 1 96.25 130 LEU A C 1
ATOM 979 O O . LEU A 1 130 ? 2.355 -33.75 5.93 1 96.25 130 LEU A O 1
ATOM 983 N N . ALA A 1 131 ? 2.459 -31.531 6.148 1 96.31 131 ALA A N 1
ATOM 984 C CA . ALA A 1 131 ? 1.493 -31.516 7.242 1 96.31 131 ALA A CA 1
ATOM 985 C C . ALA A 1 131 ? 0.083 -31.797 6.734 1 96.31 131 ALA A C 1
ATOM 987 O O . ALA A 1 131 ? -0.815 -32.125 7.516 1 96.31 131 ALA A O 1
ATOM 988 N N . GLY A 1 132 ? -0.198 -31.703 5.453 1 91.38 132 GLY A N 1
ATOM 989 C CA . GLY A 1 132 ? -1.454 -32.094 4.836 1 91.38 132 GLY A CA 1
ATOM 990 C C . GLY A 1 132 ? -2.535 -31.031 4.957 1 91.38 132 GLY A C 1
ATOM 991 O O . GLY A 1 132 ? -3.725 -31.359 4.988 1 91.38 132 GLY A O 1
ATOM 992 N N . ASN A 1 133 ? -2.168 -29.797 5.098 1 85.62 133 ASN A N 1
ATOM 993 C CA . ASN A 1 133 ? -3.141 -28.703 5.137 1 85.62 133 ASN A CA 1
ATOM 994 C C . ASN A 1 133 ? -3.58 -28.297 3.736 1 85.62 133 ASN A C 1
ATOM 996 O O . ASN A 1 133 ? -2.803 -27.703 2.986 1 85.62 133 ASN A O 1
ATOM 1000 N N . ASN A 1 134 ? -4.867 -28.672 3.4 1 90.75 134 ASN A N 1
ATOM 1001 C CA . ASN A 1 134 ? -5.371 -28.281 2.086 1 90.75 134 ASN A CA 1
ATOM 1002 C C . ASN A 1 134 ? -5.547 -26.781 1.974 1 90.75 134 ASN A C 1
ATOM 1004 O O . ASN A 1 134 ? -5.84 -26.109 2.965 1 90.75 134 ASN A O 1
ATOM 1008 N N . GLY A 1 135 ? -5.316 -26.297 0.767 1 96.56 135 GLY A N 1
ATOM 1009 C CA . GLY A 1 135 ? -5.418 -24.875 0.463 1 96.56 135 GLY A CA 1
ATOM 1010 C C . GLY A 1 135 ? -4.188 -24.328 -0.232 1 96.56 135 GLY A C 1
ATOM 1011 O O . GLY A 1 135 ? -3.221 -25.062 -0.463 1 96.56 135 GLY A O 1
ATOM 1012 N N . VAL A 1 136 ? -4.297 -23.125 -0.59 1 98.62 136 VAL A N 1
ATOM 1013 C CA . VAL A 1 136 ? -3.211 -22.422 -1.276 1 98.62 136 VAL A CA 1
ATOM 1014 C C . VAL A 1 136 ? -2.605 -21.375 -0.352 1 98.62 136 VAL A C 1
ATOM 1016 O O . VAL A 1 136 ? -3.326 -20.578 0.247 1 98.62 136 VAL A O 1
ATOM 1019 N N . TYR A 1 137 ? -1.3 -21.406 -0.233 1 98.62 137 TYR A N 1
ATOM 1020 C CA . TYR A 1 137 ? -0.577 -20.531 0.688 1 98.62 137 TYR A CA 1
ATOM 1021 C C . TYR A 1 137 ? 0.626 -19.891 0.003 1 98.62 137 TYR A C 1
ATOM 1023 O O . TYR A 1 137 ? 0.995 -20.281 -1.107 1 98.62 137 TYR A O 1
ATOM 1031 N N . ALA A 1 138 ? 1.137 -18.875 0.615 1 98.69 138 ALA A N 1
ATOM 1032 C CA . ALA A 1 138 ? 2.381 -18.219 0.198 1 98.69 138 ALA A CA 1
ATOM 1033 C C . ALA A 1 138 ? 3.402 -18.219 1.331 1 98.69 138 ALA A C 1
ATOM 1035 O O . ALA A 1 138 ? 3.055 -17.969 2.488 1 98.69 138 ALA A O 1
ATOM 1036 N N . SER A 1 139 ? 4.602 -18.547 0.976 1 98.38 139 SER A N 1
ATOM 1037 C CA . SER A 1 139 ? 5.68 -18.562 1.959 1 98.38 139 SER A CA 1
ATOM 1038 C C . SER A 1 139 ? 6.703 -17.469 1.673 1 98.38 139 SER A C 1
ATOM 1040 O O . SER A 1 139 ? 7.367 -17.484 0.635 1 98.38 139 SER A O 1
ATOM 1042 N N . TYR A 1 140 ? 6.879 -16.547 2.5 1 98 140 TYR A N 1
ATOM 1043 C CA . TYR A 1 140 ? 7.84 -15.461 2.568 1 98 140 TYR A CA 1
ATOM 1044 C C . TYR A 1 140 ? 7.973 -14.938 3.996 1 98 140 TYR A C 1
ATOM 1046 O O . TYR A 1 140 ? 7.117 -14.188 4.473 1 98 140 TYR A O 1
ATOM 1054 N N . ASN A 1 141 ? 9.016 -15.305 4.68 1 97.31 141 ASN A N 1
ATOM 1055 C CA . ASN A 1 141 ? 9.18 -15 6.094 1 97.31 141 ASN A CA 1
ATOM 1056 C C . ASN A 1 141 ? 7.969 -15.438 6.91 1 97.31 141 ASN A C 1
ATOM 1058 O O . ASN A 1 141 ? 7.43 -14.656 7.699 1 97.31 141 ASN A O 1
ATOM 1062 N N . GLY A 1 142 ? 7.609 -16.656 6.617 1 96.94 142 GLY A N 1
ATOM 1063 C CA . GLY A 1 142 ? 6.406 -17.234 7.195 1 96.94 142 GLY A CA 1
ATOM 1064 C C . GLY A 1 142 ? 5.426 -17.734 6.152 1 96.94 142 GLY A C 1
ATOM 1065 O O . GLY A 1 142 ? 5.723 -17.719 4.957 1 96.94 142 GLY A O 1
ATOM 1066 N N . ILE A 1 143 ? 4.309 -18.297 6.629 1 97.69 143 ILE A N 1
ATOM 1067 C CA . ILE A 1 143 ? 3.33 -18.875 5.715 1 97.69 143 ILE A CA 1
ATOM 1068 C C . ILE A 1 143 ? 1.967 -18.234 5.941 1 97.69 143 ILE A C 1
ATOM 1070 O O . ILE A 1 143 ? 1.549 -18.031 7.082 1 97.69 143 ILE A O 1
ATOM 1074 N N . LYS A 1 144 ? 1.373 -17.766 4.848 1 97.81 144 LYS A N 1
ATOM 1075 C CA . LYS A 1 144 ? 0.091 -17.078 4.891 1 97.81 144 LYS A CA 1
ATOM 1076 C C . LYS A 1 144 ? -0.846 -17.578 3.797 1 97.81 144 LYS A C 1
ATOM 1078 O O . LYS A 1 144 ? -0.393 -18.047 2.75 1 97.81 144 LYS A O 1
ATOM 1083 N N . LYS A 1 145 ? -2.16 -17.5 4.055 1 98 145 LYS A N 1
ATOM 1084 C CA . LYS A 1 145 ? -3.121 -17.859 3.02 1 98 145 LYS A CA 1
ATOM 1085 C C . LYS A 1 145 ? -2.959 -16.984 1.786 1 98 145 LYS A C 1
ATOM 1087 O O . LYS A 1 145 ? -2.881 -15.758 1.898 1 98 145 LYS A O 1
ATOM 1092 N N . ALA A 1 146 ? -3.002 -17.578 0.705 1 98.38 146 ALA A N 1
ATOM 1093 C CA . ALA A 1 146 ? -2.535 -16.953 -0.531 1 98.38 146 ALA A CA 1
ATOM 1094 C C . ALA A 1 146 ? -3.469 -15.82 -0.96 1 98.38 146 ALA A C 1
ATOM 1096 O O . ALA A 1 146 ? -3.018 -14.805 -1.492 1 98.38 146 ALA A O 1
ATOM 1097 N N . ASN A 1 147 ? -4.773 -15.93 -0.795 1 98.38 147 ASN A N 1
ATOM 1098 C CA . ASN A 1 147 ? -5.688 -14.891 -1.254 1 98.38 147 ASN A CA 1
ATOM 1099 C C . ASN A 1 147 ? -5.949 -13.852 -0.164 1 98.38 147 ASN A C 1
ATOM 1101 O O . ASN A 1 147 ? -6.926 -13.109 -0.233 1 98.38 147 ASN A O 1
ATOM 1105 N N . CYS A 1 148 ? -5.043 -13.828 0.891 1 98.38 148 CYS A N 1
ATOM 1106 C CA . CYS A 1 148 ? -5.211 -12.898 2.006 1 98.38 148 CYS A CA 1
ATOM 1107 C C . CYS A 1 148 ? -4.062 -11.898 2.059 1 98.38 148 CYS A C 1
ATOM 1109 O O . CYS A 1 148 ? -4.07 -10.977 2.877 1 98.38 148 CYS A O 1
ATOM 1111 N N . ILE A 1 149 ? -3.125 -12.016 1.17 1 98.44 149 ILE A N 1
ATOM 1112 C CA . ILE A 1 149 ? -1.918 -11.211 1.329 1 98.44 149 ILE A CA 1
ATOM 1113 C C . ILE A 1 149 ? -1.974 -10.008 0.394 1 98.44 149 ILE A C 1
ATOM 1115 O O . ILE A 1 149 ? -2.648 -10.039 -0.638 1 98.44 149 ILE A O 1
ATOM 1119 N N . THR A 1 150 ? -1.306 -8.938 0.778 1 98.19 150 THR A N 1
ATOM 1120 C CA . THR A 1 150 ? -1.105 -7.758 -0.054 1 98.19 150 THR A CA 1
ATOM 1121 C C . THR A 1 150 ? 0.274 -7.785 -0.706 1 98.19 150 THR A C 1
ATOM 1123 O O . THR A 1 150 ? 1.131 -8.586 -0.327 1 98.19 150 THR A O 1
ATOM 1126 N N . SER A 1 151 ? 0.403 -6.949 -1.75 1 98.06 151 SER A N 1
ATOM 1127 C CA . SER A 1 151 ? 1.742 -6.738 -2.291 1 98.06 151 SER A CA 1
ATOM 1128 C C . SER A 1 151 ? 2.717 -6.301 -1.203 1 98.06 151 SER A C 1
ATOM 1130 O O . SER A 1 151 ? 2.307 -5.727 -0.192 1 98.06 151 SER A O 1
ATOM 1132 N N . ALA A 1 152 ? 3.967 -6.621 -1.435 1 97.38 152 ALA A N 1
ATOM 1133 C CA . ALA A 1 152 ? 4.992 -6.309 -0.443 1 97.38 152 ALA A CA 1
ATOM 1134 C C . ALA A 1 152 ? 5.051 -4.809 -0.167 1 97.38 152 ALA A C 1
ATOM 1136 O O . ALA A 1 152 ? 4.957 -3.998 -1.09 1 97.38 152 ALA A O 1
ATOM 1137 N N . ASP A 1 153 ? 5.211 -4.488 1.13 1 96.25 153 ASP A N 1
ATOM 1138 C CA . ASP A 1 153 ? 5.258 -3.088 1.534 1 96.25 153 ASP A CA 1
ATOM 1139 C C . ASP A 1 153 ? 6.691 -2.568 1.558 1 96.25 153 ASP A C 1
ATOM 1141 O O . ASP A 1 153 ? 7.598 -3.207 1.019 1 96.25 153 ASP A O 1
ATOM 1145 N N . ILE A 1 154 ? 6.914 -1.427 2.09 1 95.12 154 ILE A N 1
ATOM 1146 C CA . ILE A 1 154 ? 8.195 -0.727 2.072 1 95.12 154 ILE A CA 1
ATOM 1147 C C . ILE A 1 154 ? 9.203 -1.473 2.941 1 95.12 154 ILE A C 1
ATOM 1149 O O . ILE A 1 154 ? 10.406 -1.191 2.891 1 95.12 154 ILE A O 1
ATOM 1153 N N . ASN A 1 155 ? 8.766 -2.361 3.742 1 94.06 155 ASN A N 1
ATOM 1154 C CA . ASN A 1 155 ? 9.648 -3.199 4.551 1 94.06 155 ASN A CA 1
ATOM 1155 C C . ASN A 1 155 ? 9.836 -4.578 3.924 1 94.06 155 ASN A C 1
ATOM 1157 O O . ASN A 1 155 ? 10.328 -5.5 4.582 1 94.06 155 ASN A O 1
ATOM 1161 N N . ASP A 1 156 ? 9.398 -4.77 2.715 1 95.25 156 ASP A N 1
ATOM 1162 C CA . ASP A 1 156 ? 9.484 -6.004 1.944 1 95.25 156 ASP A CA 1
ATOM 1163 C C . ASP A 1 156 ? 8.664 -7.117 2.594 1 95.25 156 ASP A C 1
ATOM 1165 O O . ASP A 1 156 ? 9.078 -8.281 2.594 1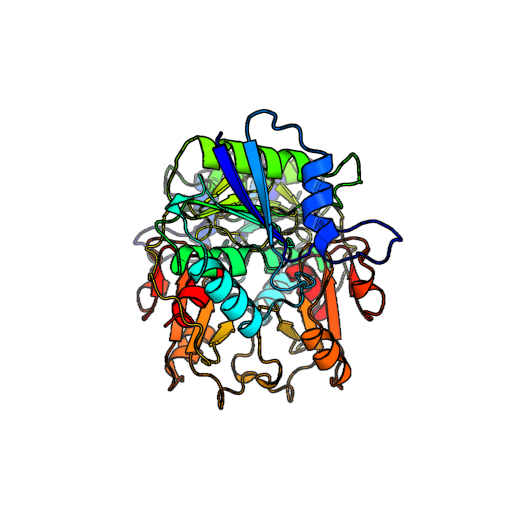 95.25 156 ASP A O 1
ATOM 1169 N N . GLU A 1 157 ? 7.613 -6.734 3.199 1 96.44 157 GLU A N 1
ATOM 1170 C CA . GLU A 1 157 ? 6.758 -7.711 3.873 1 96.44 157 GLU A CA 1
ATOM 1171 C C . GLU A 1 157 ? 5.391 -7.805 3.201 1 96.44 157 GLU A C 1
ATOM 1173 O O . GLU A 1 157 ? 4.816 -6.789 2.803 1 96.44 157 GLU A O 1
ATOM 1178 N N . PHE A 1 158 ? 4.91 -9.047 3.102 1 98.06 158 PHE A N 1
ATOM 1179 C CA . PHE A 1 158 ? 3.545 -9.305 2.65 1 98.06 158 PHE A CA 1
ATOM 1180 C C . PHE A 1 158 ? 2.586 -9.359 3.832 1 98.06 158 PHE A C 1
ATOM 1182 O O . PHE A 1 158 ? 2.635 -10.297 4.633 1 98.06 158 PHE A O 1
ATOM 1189 N N . ARG A 1 159 ? 1.696 -8.367 3.898 1 97.69 159 ARG A N 1
ATOM 1190 C CA . ARG A 1 159 ? 0.723 -8.352 4.984 1 97.69 159 ARG A CA 1
ATOM 1191 C C . ARG A 1 159 ? -0.514 -9.172 4.625 1 97.69 159 ARG A C 1
ATOM 1193 O O . ARG A 1 159 ? -0.803 -9.383 3.447 1 97.69 159 ARG A O 1
ATOM 1200 N N . ALA A 1 160 ? -1.186 -9.664 5.695 1 97.75 160 ALA A N 1
ATOM 1201 C CA . ALA A 1 160 ? -2.338 -10.523 5.434 1 97.75 160 ALA A CA 1
ATOM 1202 C C . ALA A 1 160 ? -3.537 -10.109 6.281 1 97.75 160 ALA A C 1
ATOM 1204 O O . ALA A 1 160 ? -3.379 -9.695 7.434 1 97.75 160 ALA A O 1
ATOM 1205 N N . ILE A 1 161 ? -4.699 -10.164 5.648 1 97.06 161 ILE A N 1
ATOM 1206 C CA . ILE A 1 161 ? -5.93 -9.992 6.414 1 97.06 161 ILE A CA 1
ATOM 1207 C C . ILE A 1 161 ? -6.258 -11.289 7.16 1 97.06 161 ILE A C 1
ATOM 1209 O O . ILE A 1 161 ? -5.699 -12.344 6.855 1 97.06 161 ILE A O 1
ATOM 1213 N N . SER A 1 162 ? -7.121 -11.117 8.141 1 92 162 SER A N 1
ATOM 1214 C CA . SER A 1 162 ? -7.387 -12.258 9.016 1 92 162 SER A CA 1
ATOM 1215 C C . SER A 1 162 ? -8.711 -12.938 8.648 1 92 162 SER A C 1
ATOM 1217 O O . SER A 1 162 ? -9.031 -14 9.18 1 92 162 SER A O 1
ATOM 1219 N N . HIS A 1 163 ? -9.414 -12.305 7.773 1 91.12 163 HIS A N 1
ATOM 1220 C CA . HIS A 1 163 ? -10.617 -12.953 7.25 1 91.12 163 HIS A CA 1
ATOM 1221 C C . HIS A 1 163 ? -10.336 -13.641 5.922 1 91.12 163 HIS A C 1
ATOM 1223 O O . HIS A 1 163 ? -9.547 -13.148 5.113 1 91.12 163 HIS A O 1
ATOM 1229 N N . PHE A 1 164 ? -10.914 -14.766 5.734 1 90.12 164 PHE A N 1
ATOM 1230 C CA . PHE A 1 164 ? -10.609 -15.602 4.578 1 90.12 164 PHE A CA 1
ATOM 1231 C C . PHE A 1 164 ? -11.711 -15.484 3.525 1 90.12 164 PHE A C 1
ATOM 1233 O O . PHE A 1 164 ? -12.75 -16.125 3.637 1 90.12 164 PHE A O 1
ATOM 1240 N N . PRO A 1 165 ? -11.367 -14.664 2.494 1 95.12 165 PRO A N 1
ATOM 1241 C CA . PRO A 1 165 ? -12.359 -14.578 1.427 1 95.12 165 PRO A CA 1
ATOM 1242 C C . PRO A 1 165 ? -12.641 -15.922 0.767 1 95.12 165 PRO A C 1
ATOM 1244 O O . PRO A 1 165 ? -11.727 -16.734 0.609 1 95.12 165 PRO A O 1
ATOM 1247 N N . LYS A 1 166 ? -13.867 -16.141 0.384 1 95.31 166 LYS A N 1
ATOM 1248 C CA . LYS A 1 166 ? -14.234 -17.375 -0.29 1 95.31 166 LYS A CA 1
ATOM 1249 C C . LYS A 1 166 ? -13.695 -17.406 -1.718 1 95.31 166 LYS A C 1
ATOM 1251 O O . LYS A 1 166 ? -13.938 -16.484 -2.498 1 95.31 166 LYS A O 1
ATOM 1256 N N . PRO A 1 167 ? -13.039 -18.438 -2.055 1 96.62 167 PRO A N 1
ATOM 1257 C CA . PRO A 1 167 ? -12.531 -18.547 -3.422 1 96.62 167 PRO A CA 1
ATOM 1258 C C . PRO A 1 167 ? -13.641 -18.766 -4.449 1 96.62 167 PRO A C 1
ATOM 1260 O O . PRO A 1 167 ? -14.703 -19.297 -4.117 1 96.62 167 PRO A O 1
ATOM 1263 N N . THR A 1 168 ? -13.359 -18.422 -5.719 1 96.5 168 THR A N 1
ATOM 1264 C CA . THR A 1 168 ? -14.383 -18.5 -6.762 1 96.5 168 THR A CA 1
ATOM 1265 C C . THR A 1 168 ? -14.383 -19.875 -7.418 1 96.5 168 THR A C 1
ATOM 1267 O O . THR A 1 168 ? -15.375 -20.266 -8.039 1 96.5 168 THR A O 1
ATOM 1270 N N . ASN A 1 169 ? -13.336 -20.609 -7.43 1 96.44 169 ASN A N 1
ATOM 1271 C CA . ASN A 1 169 ? -13.133 -21.906 -8.078 1 96.44 169 ASN A CA 1
ATOM 1272 C C . ASN A 1 169 ? -13.281 -21.797 -9.594 1 96.44 169 ASN A C 1
ATOM 1274 O O . ASN A 1 169 ? -13.812 -22.703 -10.242 1 96.44 169 ASN A O 1
ATOM 1278 N N . LYS A 1 170 ? -12.922 -20.656 -10.133 1 98 170 LYS A N 1
ATOM 1279 C CA . LYS A 1 170 ? -12.883 -20.438 -11.57 1 98 170 LYS A CA 1
ATOM 1280 C C . LYS A 1 170 ? -11.453 -20.5 -12.102 1 98 170 LYS A C 1
ATOM 1282 O O . LYS A 1 170 ? -10.523 -20.016 -11.453 1 98 170 LYS A O 1
ATOM 1287 N N . LYS A 1 171 ? -11.305 -21.062 -13.297 1 98.06 171 LYS A N 1
ATOM 1288 C CA . LYS A 1 171 ? -9.945 -21.375 -13.734 1 98.06 171 LYS A CA 1
ATOM 1289 C C . LYS A 1 171 ? -9.625 -20.719 -15.07 1 98.06 171 LYS A C 1
ATOM 1291 O O . LYS A 1 171 ? -8.562 -20.953 -15.641 1 98.06 171 LYS A O 1
ATOM 1296 N N . LYS A 1 172 ? -10.516 -19.922 -15.578 1 98.5 172 LYS A N 1
ATOM 1297 C CA . LYS A 1 172 ? -10.266 -19.234 -16.828 1 98.5 172 LYS A CA 1
ATOM 1298 C C . LYS A 1 172 ? -10.062 -17.734 -16.609 1 98.5 172 LYS A C 1
ATOM 1300 O O . LYS A 1 172 ? -10.883 -17.094 -15.961 1 98.5 172 LYS A O 1
ATOM 1305 N N . ILE A 1 173 ? -8.961 -17.219 -17.094 1 98.44 173 ILE A N 1
ATOM 1306 C CA . ILE A 1 173 ? -8.695 -15.789 -17.031 1 98.44 173 ILE A CA 1
ATOM 1307 C C . ILE A 1 173 ? -9.469 -15.07 -18.141 1 98.44 173 ILE A C 1
ATOM 1309 O O . ILE A 1 173 ? -9.305 -15.383 -19.312 1 98.44 173 ILE A O 1
ATOM 1313 N N . SER A 1 174 ? -10.258 -14.117 -17.812 1 97.75 174 SER A N 1
ATOM 1314 C CA . SER A 1 174 ? -11.031 -13.359 -18.797 1 97.75 174 SER A CA 1
ATOM 1315 C C . SER A 1 174 ? -10.18 -12.289 -19.469 1 97.75 174 SER A C 1
ATOM 1317 O O . SER A 1 174 ? -9.078 -11.992 -19.016 1 97.75 174 SER A O 1
ATOM 1319 N N . ASN A 1 175 ? -10.742 -11.719 -20.547 1 95.38 175 ASN A N 1
ATOM 1320 C CA . ASN A 1 175 ? -10.094 -10.609 -21.234 1 95.38 175 ASN A CA 1
ATOM 1321 C C . ASN A 1 175 ? -10.578 -9.266 -20.703 1 95.38 175 ASN A C 1
ATOM 1323 O O . ASN A 1 175 ? -10.312 -8.227 -21.312 1 95.38 175 ASN A O 1
ATOM 1327 N N . LYS A 1 176 ? -11.227 -9.312 -19.578 1 96.62 176 LYS A N 1
ATOM 1328 C CA . LYS A 1 176 ? -11.734 -8.078 -18.984 1 96.62 176 LYS A CA 1
ATOM 1329 C C . LYS A 1 176 ? -10.602 -7.105 -18.688 1 96.62 176 LYS A C 1
ATOM 1331 O O . LYS A 1 176 ? -9.562 -7.5 -18.156 1 96.62 176 LYS A O 1
ATOM 1336 N N . ASN A 1 177 ? -10.82 -5.93 -19.125 1 97.31 177 ASN A N 1
ATOM 1337 C CA . ASN A 1 177 ? -9.938 -4.844 -18.719 1 97.31 177 ASN A CA 1
ATOM 1338 C C . ASN A 1 177 ? -10.414 -4.188 -17.438 1 97.31 177 ASN A C 1
ATOM 1340 O O . ASN A 1 177 ? -11.336 -3.377 -17.438 1 97.31 177 ASN A O 1
ATOM 1344 N N . VAL A 1 178 ? -9.766 -4.5 -16.328 1 98.19 178 VAL A N 1
ATOM 1345 C CA . VAL A 1 178 ? -10.141 -4.02 -15.008 1 98.19 178 VAL A CA 1
ATOM 1346 C C . VAL A 1 178 ? -9.203 -2.898 -14.578 1 98.19 178 VAL A C 1
ATOM 1348 O O . VAL A 1 178 ? -7.98 -3.072 -14.57 1 98.19 178 VAL A O 1
ATOM 1351 N N . LEU A 1 179 ? -9.781 -1.753 -14.289 1 98.06 179 LEU A N 1
ATOM 1352 C CA . LEU A 1 179 ? -9.016 -0.608 -13.797 1 98.06 179 LEU A CA 1
ATOM 1353 C C . LEU A 1 179 ? -9.008 -0.576 -12.273 1 98.06 179 LEU A C 1
ATOM 1355 O O . LEU A 1 179 ? -10.062 -0.618 -11.641 1 98.06 179 LEU A O 1
ATOM 1359 N N . ILE A 1 180 ? -7.824 -0.548 -11.703 1 98.44 180 ILE A N 1
ATOM 1360 C CA . ILE A 1 180 ? -7.68 -0.367 -10.266 1 98.44 180 ILE A CA 1
ATOM 1361 C C . ILE A 1 180 ? -7.316 1.084 -9.961 1 98.44 180 ILE A C 1
ATOM 1363 O O . ILE A 1 180 ? -6.383 1.635 -10.555 1 98.44 180 ILE A O 1
ATOM 1367 N N . ILE A 1 181 ? -8.086 1.705 -9.07 1 98.12 181 ILE A N 1
ATOM 1368 C CA . ILE A 1 181 ? -7.82 3.074 -8.641 1 98.12 181 ILE A CA 1
ATOM 1369 C C . ILE A 1 181 ? -7.539 3.096 -7.141 1 98.12 181 ILE A C 1
ATOM 1371 O O . ILE A 1 181 ? -8.266 2.482 -6.355 1 98.12 181 ILE A O 1
ATOM 1375 N N . ARG A 1 182 ? -6.492 3.732 -6.75 1 97.31 182 ARG A N 1
ATOM 1376 C CA . ARG A 1 182 ? -6.184 4.078 -5.363 1 97.31 182 ARG A CA 1
ATOM 1377 C C . ARG A 1 182 ? -6.246 5.586 -5.148 1 97.31 182 ARG A C 1
ATOM 1379 O O . ARG A 1 182 ? -5.34 6.312 -5.559 1 97.31 182 ARG A O 1
ATOM 1386 N N . PRO A 1 183 ? -7.262 5.969 -4.453 1 96.75 183 PRO A N 1
ATOM 1387 C CA . PRO A 1 183 ? -7.445 7.414 -4.305 1 96.75 183 PRO A CA 1
ATOM 1388 C C . PRO A 1 183 ? -6.328 8.07 -3.496 1 96.75 183 PRO A C 1
ATOM 1390 O O . PRO A 1 183 ? -5.758 7.445 -2.6 1 96.75 183 PRO A O 1
ATOM 1393 N N . TYR A 1 184 ? -5.992 9.281 -3.863 1 96.31 184 TYR A N 1
ATOM 1394 C CA . TYR A 1 184 ? -5.094 10.156 -3.123 1 96.31 184 TYR A CA 1
ATOM 1395 C C . TYR A 1 184 ? -5.613 11.586 -3.115 1 96.31 184 TYR A C 1
ATOM 1397 O O . TYR A 1 184 ? -6.594 11.906 -3.793 1 96.31 184 TYR A O 1
ATOM 1405 N N . ILE A 1 185 ? -5.012 12.375 -2.322 1 95.69 185 ILE A N 1
ATOM 1406 C CA . ILE A 1 185 ? -5.504 13.727 -2.057 1 95.69 185 ILE A CA 1
ATOM 1407 C C . ILE A 1 185 ? -5.477 14.547 -3.342 1 95.69 185 ILE A C 1
ATOM 1409 O O . ILE A 1 185 ? -4.438 14.641 -4 1 95.69 185 ILE A O 1
ATOM 1413 N N . SER A 1 186 ? -6.625 15.156 -3.674 1 95.38 186 SER A N 1
ATOM 1414 C CA . SER A 1 186 ? -6.824 16.078 -4.789 1 95.38 186 SER A CA 1
ATOM 1415 C C . SER A 1 186 ? -6.609 15.375 -6.125 1 95.38 186 SER A C 1
ATOM 1417 O O . SER A 1 186 ? -6.191 16 -7.102 1 95.38 186 SER A O 1
ATOM 1419 N N . MET A 1 187 ? -6.82 14.07 -6.121 1 95.25 187 MET A N 1
ATOM 1420 C CA . MET A 1 187 ? -6.777 13.297 -7.363 1 95.25 187 MET A CA 1
ATOM 1421 C C . MET A 1 187 ? -7.824 13.797 -8.352 1 95.25 187 MET A C 1
ATOM 1423 O O . MET A 1 187 ? -8.953 14.102 -7.961 1 95.25 187 MET A O 1
ATOM 1427 N N . ASP A 1 188 ? -7.453 13.883 -9.633 1 94.94 188 ASP A N 1
ATOM 1428 C CA . ASP A 1 188 ? -8.375 14.203 -10.719 1 94.94 188 ASP A CA 1
ATOM 1429 C C . ASP A 1 188 ? -8.922 12.938 -11.367 1 94.94 188 ASP A C 1
ATOM 1431 O O . ASP A 1 188 ? -8.242 12.305 -12.18 1 94.94 188 ASP A O 1
ATOM 1435 N N . PHE A 1 189 ? -10.141 12.578 -11.102 1 95.06 189 PHE A N 1
ATOM 1436 C CA . PHE A 1 189 ? -10.734 11.359 -11.641 1 95.06 189 PHE A CA 1
ATOM 1437 C C . PHE A 1 189 ? -11.047 11.523 -13.125 1 95.06 189 PHE A C 1
ATOM 1439 O O . PHE A 1 189 ? -11.336 10.547 -13.812 1 95.06 189 PHE A O 1
ATOM 1446 N N . GLY A 1 190 ? -10.992 12.719 -13.633 1 91.88 190 GLY A N 1
ATOM 1447 C CA . GLY A 1 190 ? -11.227 12.984 -15.039 1 91.88 190 GLY A CA 1
ATOM 1448 C C . GLY A 1 190 ? -10.094 12.508 -15.938 1 91.88 190 GLY A C 1
ATOM 1449 O O . GLY A 1 190 ? -10.219 12.523 -17.156 1 91.88 190 GLY A O 1
ATOM 1450 N N . ILE A 1 191 ? -9.07 11.977 -15.359 1 95 191 ILE A N 1
ATOM 1451 C CA . ILE A 1 191 ? -7.871 11.602 -16.094 1 95 191 ILE A CA 1
ATOM 1452 C C . ILE A 1 191 ? -8.078 10.242 -16.766 1 95 191 ILE A C 1
ATOM 1454 O O . ILE A 1 191 ? -7.281 9.828 -17.609 1 95 191 ILE A O 1
ATOM 1458 N N . TYR A 1 192 ? -9.117 9.539 -16.453 1 94.81 192 TYR A N 1
ATOM 1459 C CA . TYR A 1 192 ? -9.289 8.18 -16.953 1 94.81 192 TYR A CA 1
ATOM 1460 C C . TYR A 1 192 ? -10.125 8.172 -18.219 1 94.81 192 TYR A C 1
ATOM 1462 O O . TYR A 1 192 ? -11.219 8.742 -18.266 1 94.81 192 TYR A O 1
ATOM 1470 N N . ASN A 1 193 ? -9.586 7.59 -19.219 1 94.31 193 ASN A N 1
ATOM 1471 C CA . ASN A 1 193 ? -10.344 7.176 -20.391 1 94.31 193 ASN A CA 1
ATOM 1472 C C . ASN A 1 193 ? -10.945 5.785 -20.203 1 94.31 193 ASN A C 1
ATOM 1474 O O . ASN A 1 193 ? -10.234 4.781 -20.25 1 94.31 193 ASN A O 1
ATOM 1478 N N . LEU A 1 194 ? -12.25 5.727 -20.156 1 95.12 194 LEU A N 1
ATOM 1479 C CA . LEU A 1 194 ? -12.898 4.492 -19.719 1 95.12 194 LEU A CA 1
ATOM 1480 C C . LEU A 1 194 ? -13.453 3.719 -20.906 1 95.12 194 LEU A C 1
ATOM 1482 O O . LEU A 1 194 ? -14.164 2.727 -20.734 1 95.12 194 LEU A O 1
ATOM 1486 N N . GLU A 1 195 ? -13.117 4.125 -22.078 1 93.5 195 GLU A N 1
ATOM 1487 C CA . GLU A 1 195 ? -13.68 3.521 -23.281 1 93.5 195 GLU A CA 1
ATOM 1488 C C . GLU A 1 195 ? -13.406 2.021 -23.328 1 93.5 195 GLU A C 1
ATOM 1490 O O . GLU A 1 195 ? -14.266 1.241 -23.75 1 93.5 195 GLU A O 1
ATOM 1495 N N . ASN A 1 196 ? -12.297 1.523 -22.922 1 94.62 196 ASN A N 1
ATOM 1496 C CA . ASN A 1 196 ? -11.93 0.114 -23.016 1 94.62 196 ASN A CA 1
ATOM 1497 C C . ASN A 1 196 ? -11.844 -0.531 -21.625 1 94.62 196 ASN A C 1
ATOM 1499 O O . ASN A 1 196 ? -11.164 -1.545 -21.453 1 94.62 196 ASN A O 1
ATOM 1503 N N . VAL A 1 197 ? -12.516 0.078 -20.672 1 97.56 197 VAL A N 1
ATOM 1504 C CA . VAL A 1 197 ? -12.523 -0.45 -19.312 1 97.56 197 VAL A CA 1
ATOM 1505 C C . VAL A 1 197 ? -13.828 -1.21 -19.062 1 97.56 197 VAL A C 1
ATOM 1507 O O . VAL A 1 197 ? -14.914 -0.701 -19.344 1 97.56 197 VAL A O 1
ATOM 1510 N N . ASP A 1 198 ? -13.688 -2.461 -18.578 1 98.12 198 ASP A N 1
ATOM 1511 C CA . ASP A 1 198 ? -14.867 -3.297 -18.344 1 98.12 198 ASP A CA 1
ATOM 1512 C C . ASP A 1 198 ? -15.344 -3.186 -16.906 1 98.12 198 ASP A C 1
ATOM 1514 O O . ASP A 1 198 ? -16.516 -3.432 -16.609 1 98.12 198 ASP A O 1
ATOM 1518 N N . GLU A 1 199 ? -14.492 -2.852 -16.016 1 98.31 199 GLU A N 1
ATOM 1519 C CA . GLU A 1 199 ? -14.797 -2.77 -14.594 1 98.31 199 GLU A CA 1
ATOM 1520 C C . GLU A 1 199 ? -13.789 -1.887 -13.859 1 98.31 199 GLU A C 1
ATOM 1522 O O . GLU A 1 199 ? -12.609 -1.861 -14.211 1 98.31 199 GLU A O 1
ATOM 1527 N N . VAL A 1 200 ? -14.281 -1.112 -12.898 1 98.5 200 VAL A N 1
ATOM 1528 C CA . VAL A 1 200 ? -13.422 -0.283 -12.062 1 98.5 200 VAL A CA 1
ATOM 1529 C C . VAL A 1 200 ? -13.43 -0.803 -10.625 1 98.5 200 VAL A C 1
ATOM 1531 O O . VAL A 1 200 ? -14.5 -0.999 -10.039 1 98.5 200 VAL A O 1
ATOM 1534 N N . LEU A 1 201 ? -12.258 -1.121 -10.086 1 98.75 201 LEU A N 1
ATOM 1535 C CA . LEU A 1 201 ? -12.07 -1.4 -8.664 1 98.75 201 LEU A CA 1
ATOM 1536 C C . LEU A 1 201 ? -11.391 -0.229 -7.969 1 98.75 201 LEU A C 1
ATOM 1538 O O . LEU A 1 201 ? -10.312 0.206 -8.383 1 98.75 201 LEU A O 1
ATOM 1542 N N . ILE A 1 202 ? -12.016 0.315 -6.953 1 98.75 202 ILE A N 1
ATOM 1543 C CA . ILE A 1 202 ? -11.461 1.433 -6.199 1 98.75 202 ILE A CA 1
ATOM 1544 C C . ILE A 1 202 ? -11.141 0.984 -4.777 1 98.75 202 ILE A C 1
ATOM 1546 O O . ILE A 1 202 ? -12.031 0.574 -4.031 1 98.75 202 ILE A O 1
ATOM 1550 N N . GLU A 1 203 ? -9.898 1.026 -4.441 1 98.62 203 GLU A N 1
ATOM 1551 C CA . GLU A 1 203 ? -9.5 0.664 -3.086 1 98.62 203 GLU A CA 1
ATOM 1552 C C . GLU A 1 203 ? -9.867 1.758 -2.088 1 98.62 203 GLU A C 1
ATOM 1554 O O . GLU A 1 203 ? -9.57 2.934 -2.309 1 98.62 203 GLU A O 1
ATOM 1559 N N . MET A 1 204 ? -10.547 1.382 -0.995 1 98.25 204 MET A N 1
ATOM 1560 C CA . MET A 1 204 ? -10.93 2.336 0.04 1 98.25 204 MET A CA 1
ATOM 1561 C C . MET A 1 204 ? -9.773 2.602 0.994 1 98.25 204 MET A C 1
ATOM 1563 O O . MET A 1 204 ? -8.797 1.848 1.02 1 98.25 204 MET A O 1
ATOM 1567 N N . TYR A 1 205 ? -9.844 3.676 1.723 1 97.31 205 TYR A N 1
ATOM 1568 C CA . TYR A 1 205 ? -8.891 3.904 2.805 1 97.31 205 TYR A CA 1
ATOM 1569 C C . TYR A 1 205 ? -9 2.812 3.863 1 97.31 205 TYR A C 1
ATOM 1571 O O . TYR A 1 205 ? -9.969 2.049 3.881 1 97.31 205 TYR A O 1
ATOM 1579 N N . HIS A 1 206 ? -8.008 2.764 4.742 1 96.38 206 HIS A N 1
ATOM 1580 C CA . HIS A 1 206 ? -7.906 1.683 5.715 1 96.38 206 HIS A CA 1
ATOM 1581 C C . HIS A 1 206 ? -9.125 1.66 6.637 1 96.38 206 HIS A C 1
ATOM 1583 O O . HIS A 1 206 ? -9.43 0.63 7.242 1 96.38 206 HIS A O 1
ATOM 1589 N N . SER A 1 207 ? -9.867 2.811 6.738 1 94.75 207 SER A N 1
ATOM 1590 C CA . SER A 1 207 ? -11.039 2.908 7.605 1 94.75 207 SER A CA 1
ATOM 1591 C C . SER A 1 207 ? -12.32 2.568 6.848 1 94.75 207 SER A C 1
ATOM 1593 O O . SER A 1 207 ? -13.422 2.771 7.359 1 94.75 207 SER A O 1
ATOM 1595 N N . ALA A 1 208 ? -12.219 2.113 5.617 1 96.69 208 ALA A N 1
ATOM 1596 C CA . ALA A 1 208 ? -13.344 1.798 4.742 1 96.69 208 ALA A CA 1
ATOM 1597 C C . ALA A 1 208 ? -14.141 3.055 4.395 1 96.69 208 ALA A C 1
ATOM 1599 O O . ALA A 1 208 ? -15.367 3.033 4.371 1 96.69 208 ALA A O 1
ATOM 1600 N N . THR A 1 209 ? -13.422 4.156 4.172 1 95.88 209 THR A N 1
ATOM 1601 C CA . THR A 1 209 ? -13.984 5.41 3.676 1 95.88 209 THR A CA 1
ATOM 1602 C C . THR A 1 209 ? -13.383 5.773 2.32 1 95.88 209 THR A C 1
ATOM 1604 O O . THR A 1 209 ? -12.406 5.156 1.88 1 95.88 209 THR A O 1
ATOM 1607 N N . VAL A 1 210 ? -14.055 6.672 1.565 1 96.69 210 VAL A N 1
ATOM 1608 C CA . VAL A 1 210 ? -13.57 7.195 0.294 1 96.69 210 VAL A CA 1
ATOM 1609 C C . VAL A 1 210 ? -13.828 8.703 0.22 1 96.69 210 VAL A C 1
ATOM 1611 O O . VAL A 1 210 ? -14.734 9.211 0.881 1 96.69 210 VAL A O 1
ATOM 1614 N N . PRO A 1 211 ? -13.023 9.414 -0.529 1 96.62 211 PRO A N 1
ATOM 1615 C CA . PRO A 1 211 ? -13.336 10.836 -0.718 1 96.62 211 PRO A CA 1
ATOM 1616 C C . PRO A 1 211 ? -14.641 11.047 -1.485 1 96.62 211 PRO A C 1
ATOM 1618 O O . PRO A 1 211 ? -15.039 10.195 -2.279 1 96.62 211 PRO A O 1
ATOM 1621 N N . ASN A 1 212 ? -15.211 12.164 -1.239 1 96.19 212 ASN A N 1
ATOM 1622 C CA . ASN A 1 212 ? -16.422 12.516 -1.963 1 96.19 212 ASN A CA 1
ATOM 1623 C C . ASN A 1 212 ? -16.203 12.5 -3.473 1 96.19 212 ASN A C 1
ATOM 1625 O O . ASN A 1 212 ? -17.109 12.148 -4.23 1 96.19 212 ASN A O 1
ATOM 1629 N N . SER A 1 213 ? -15.062 12.867 -3.912 1 96.25 213 SER A N 1
ATOM 1630 C CA . SER A 1 213 ? -14.75 12.867 -5.34 1 96.25 213 SER A CA 1
ATOM 1631 C C . SER A 1 213 ? -14.836 11.469 -5.926 1 96.25 213 SER A C 1
ATOM 1633 O O . SER A 1 213 ? -15.227 11.297 -7.086 1 96.25 213 SER A O 1
ATOM 1635 N N . ALA A 1 214 ? -14.477 10.453 -5.164 1 97.12 214 ALA A N 1
ATOM 1636 C CA . ALA A 1 214 ? -14.594 9.07 -5.617 1 97.12 214 ALA A CA 1
ATOM 1637 C C . ALA A 1 214 ? -16.062 8.656 -5.742 1 97.12 214 ALA A C 1
ATOM 1639 O O . ALA A 1 214 ? -16.438 7.961 -6.691 1 97.12 214 ALA A O 1
ATOM 1640 N N . LYS A 1 215 ? -16.859 9.07 -4.793 1 96.56 215 LYS A N 1
ATOM 1641 C CA . LYS A 1 215 ? -18.297 8.789 -4.867 1 96.56 215 LYS A CA 1
ATOM 1642 C C . LYS A 1 215 ? -18.906 9.422 -6.109 1 96.56 215 LYS A C 1
ATOM 1644 O O . LYS A 1 215 ? -19.672 8.773 -6.836 1 96.56 215 LYS A O 1
ATOM 1649 N N . GLU A 1 216 ? -18.594 10.656 -6.293 1 96.5 216 GLU A N 1
ATOM 1650 C CA . GLU A 1 216 ? -19.094 11.367 -7.465 1 96.5 216 GLU A CA 1
ATOM 1651 C C . GLU A 1 216 ? -18.656 10.688 -8.758 1 96.5 216 GLU A C 1
ATOM 1653 O O . GLU A 1 216 ? -19.438 10.539 -9.695 1 96.5 216 GLU A O 1
ATOM 1658 N N . PHE A 1 217 ? -17.406 10.273 -8.805 1 97.38 217 PHE A N 1
ATOM 1659 C CA . PHE A 1 217 ? -16.859 9.57 -9.953 1 97.38 217 PHE A CA 1
ATOM 1660 C C . PHE A 1 217 ? -17.672 8.312 -10.25 1 97.38 217 PHE A C 1
ATOM 1662 O O . PHE A 1 217 ? -18.078 8.086 -11.398 1 97.38 217 PHE A O 1
ATOM 1669 N N . THR A 1 218 ? -17.938 7.531 -9.234 1 97.12 218 THR A N 1
ATOM 1670 C CA . THR A 1 218 ? -18.625 6.262 -9.445 1 97.12 218 THR A CA 1
ATOM 1671 C C . THR A 1 218 ? -20.062 6.496 -9.906 1 97.12 218 THR A C 1
ATOM 1673 O O . THR A 1 218 ? -20.625 5.688 -10.648 1 97.12 218 THR A O 1
ATOM 1676 N N . LYS A 1 219 ? -20.703 7.582 -9.477 1 95.62 219 LYS A N 1
ATOM 1677 C CA . LYS A 1 219 ? -22.047 7.918 -9.898 1 95.62 219 LYS A CA 1
ATOM 1678 C C . LYS A 1 219 ? -22.109 8.203 -11.398 1 95.62 219 LYS A C 1
ATOM 1680 O O . LYS A 1 219 ? -23.156 8.039 -12.031 1 95.62 219 LYS A O 1
ATOM 1685 N N . SER A 1 220 ? -21 8.586 -11.898 1 95.25 220 SER A N 1
ATOM 1686 C CA . SER A 1 220 ? -20.953 8.969 -13.305 1 95.25 220 SER A CA 1
ATOM 1687 C C . SER A 1 220 ? -20.609 7.781 -14.195 1 95.25 220 SER A C 1
ATOM 1689 O O . SER A 1 220 ? -20.641 7.883 -15.422 1 95.25 220 SER A O 1
ATOM 1691 N N . LEU A 1 221 ? -20.266 6.648 -13.594 1 95.81 221 LEU A N 1
ATOM 1692 C CA . LEU A 1 221 ? -19.812 5.492 -14.359 1 95.81 221 LEU A CA 1
ATOM 1693 C C . LEU A 1 221 ? -21 4.75 -14.977 1 95.81 221 LEU A C 1
ATOM 1695 O O . LEU A 1 221 ? -22.047 4.602 -14.336 1 95.81 221 LEU A O 1
ATOM 1699 N N . ASN A 1 222 ? -20.781 4.316 -16.219 1 96 222 ASN A N 1
ATOM 1700 C CA . ASN A 1 222 ? -21.75 3.455 -16.875 1 96 222 ASN A CA 1
ATOM 1701 C C . ASN A 1 222 ? -21.25 2.021 -17 1 96 222 ASN A C 1
ATOM 1703 O O . ASN A 1 222 ? -21.75 1.242 -17.812 1 96 222 ASN A O 1
ATOM 1707 N N . ILE A 1 223 ? -20.234 1.71 -16.406 1 97.31 223 ILE A N 1
ATOM 1708 C CA . ILE A 1 223 ? -19.656 0.369 -16.359 1 97.31 223 ILE A CA 1
ATOM 1709 C C . ILE A 1 223 ? -19.641 -0.121 -14.906 1 97.31 223 ILE A C 1
ATOM 1711 O O . ILE A 1 223 ? -19.703 0.681 -13.977 1 97.31 223 ILE A O 1
ATOM 1715 N N . PRO A 1 224 ? -19.578 -1.467 -14.672 1 98.06 224 PRO A N 1
ATOM 1716 C CA . PRO A 1 224 ? -19.531 -1.998 -13.305 1 98.06 224 PRO A CA 1
ATOM 1717 C C . PRO A 1 224 ? -18.375 -1.438 -12.492 1 98.06 224 PRO A C 1
ATOM 1719 O O . PRO A 1 224 ? -17.297 -1.2 -13.039 1 98.06 224 PRO A O 1
ATOM 1722 N N . TYR A 1 225 ? -18.656 -1.177 -11.227 1 98.56 225 TYR A N 1
ATOM 1723 C CA . TYR A 1 225 ? -17.609 -0.735 -10.32 1 98.56 225 TYR A CA 1
ATOM 1724 C C . TYR A 1 225 ? -17.812 -1.314 -8.922 1 98.56 225 TYR A C 1
ATOM 1726 O O . TYR A 1 225 ? -18.938 -1.662 -8.555 1 98.56 225 TYR A O 1
ATOM 1734 N N . HIS A 1 226 ? -16.719 -1.46 -8.188 1 98.81 226 HIS A N 1
ATOM 1735 C CA . HIS A 1 226 ? -16.766 -1.849 -6.777 1 98.81 226 HIS A CA 1
ATOM 1736 C C . HIS A 1 226 ? -15.742 -1.071 -5.961 1 98.81 226 HIS A C 1
ATOM 1738 O O . HIS A 1 226 ? -14.617 -0.836 -6.422 1 98.81 226 HIS A O 1
ATOM 1744 N N . PHE A 1 227 ? -16.172 -0.637 -4.82 1 98.69 227 PHE A N 1
ATOM 1745 C CA . PHE A 1 227 ? -15.211 -0.284 -3.781 1 98.69 227 PHE A CA 1
ATOM 1746 C C . PHE A 1 227 ? -14.695 -1.531 -3.068 1 98.69 227 PHE A C 1
ATOM 1748 O O . PHE A 1 227 ? -15.453 -2.486 -2.863 1 98.69 227 PHE A O 1
ATOM 1755 N N . VAL A 1 228 ? -13.461 -1.562 -2.725 1 98.69 228 VAL A N 1
ATOM 1756 C CA . VAL A 1 228 ? -12.859 -2.744 -2.119 1 98.69 228 VAL A CA 1
ATOM 1757 C C . VAL A 1 228 ? -12.219 -2.371 -0.782 1 98.69 228 VAL A C 1
ATOM 1759 O O . VAL A 1 228 ? -11.477 -1.392 -0.692 1 98.69 228 VAL A O 1
ATOM 1762 N N . THR A 1 229 ? -12.516 -3.133 0.267 1 98.06 229 THR A N 1
ATOM 1763 C CA . THR A 1 229 ? -11.906 -2.893 1.571 1 98.06 229 THR A CA 1
ATOM 1764 C C . THR A 1 229 ? -11.609 -4.211 2.277 1 98.06 229 THR A C 1
ATOM 1766 O O . THR A 1 229 ? -12.32 -5.199 2.094 1 98.06 229 THR A O 1
ATOM 1769 N N . HIS A 1 230 ? -10.547 -4.191 3.014 1 97.62 230 HIS A N 1
ATOM 1770 C CA . HIS A 1 230 ? -10.188 -5.34 3.836 1 97.62 230 HIS A CA 1
ATOM 1771 C C . HIS A 1 230 ? -11.07 -5.426 5.082 1 97.62 230 HIS A C 1
ATOM 1773 O O . HIS A 1 230 ? -11.07 -6.441 5.777 1 97.62 230 HIS A O 1
ATOM 1779 N N . LYS A 1 231 ? -11.797 -4.375 5.355 1 96.94 231 LYS A N 1
ATOM 1780 C CA . LYS A 1 231 ? -12.688 -4.355 6.516 1 96.94 231 LYS A CA 1
ATOM 1781 C C . LYS A 1 231 ? -13.938 -5.184 6.266 1 96.94 231 LYS A C 1
ATOM 1783 O O . LYS A 1 231 ? -14.328 -5.398 5.113 1 96.94 231 LYS A O 1
ATOM 1788 N N . MET A 1 232 ? -14.594 -5.621 7.375 1 96.31 232 MET A N 1
ATOM 1789 C CA . MET A 1 232 ? -15.797 -6.441 7.273 1 96.31 232 MET A CA 1
ATOM 1790 C C . MET A 1 232 ? -17.047 -5.57 7.254 1 96.31 232 MET A C 1
ATOM 1792 O O . MET A 1 232 ? -18.141 -6.059 6.969 1 96.31 232 MET A O 1
ATOM 1796 N N . SER A 1 233 ? -16.844 -4.293 7.59 1 94.5 233 SER A N 1
ATOM 1797 C CA . SER A 1 233 ? -17.938 -3.326 7.605 1 94.5 233 SER A CA 1
ATOM 1798 C C . SER A 1 233 ? -17.422 -1.908 7.383 1 94.5 233 SER A C 1
ATOM 1800 O O . SER A 1 233 ? -16.219 -1.652 7.504 1 94.5 233 SER A O 1
ATOM 1802 N N . ALA A 1 234 ? -18.25 -1.115 6.906 1 92.81 234 ALA A N 1
ATOM 1803 C CA . ALA A 1 234 ? -18.016 0.323 6.84 1 92.81 234 ALA A CA 1
ATOM 1804 C C . ALA A 1 234 ? -18.766 1.06 7.938 1 92.81 234 ALA A C 1
ATOM 1806 O O . ALA A 1 234 ? -19.953 1.354 7.789 1 92.81 234 ALA A O 1
ATOM 1807 N N . ASP A 1 235 ? -18.047 1.483 8.93 1 87.81 235 ASP A N 1
ATOM 1808 C CA . ASP A 1 235 ? -18.719 1.873 10.164 1 87.81 235 ASP A CA 1
ATOM 1809 C C . ASP A 1 235 ? -18.859 3.391 10.258 1 87.81 235 ASP A C 1
ATOM 1811 O O . ASP A 1 235 ? -19.625 3.898 11.086 1 87.81 235 ASP A O 1
ATOM 1815 N N . TYR A 1 236 ? -18.172 4.082 9.422 1 87.31 236 TYR A N 1
ATOM 1816 C CA . TYR A 1 236 ? -18.266 5.539 9.453 1 87.31 236 TYR A CA 1
ATOM 1817 C C . TYR A 1 236 ? -19.562 6.004 8.797 1 87.31 236 TYR A C 1
ATOM 1819 O O . TYR A 1 236 ? -20.016 5.422 7.805 1 87.31 236 TYR A O 1
ATOM 1827 N N . GLU A 1 237 ? -20.109 7.031 9.352 1 83.94 237 GLU A N 1
ATOM 1828 C CA . GLU A 1 237 ? -21.359 7.582 8.828 1 83.94 237 GLU A CA 1
ATOM 1829 C C . GLU A 1 237 ? -21.219 7.945 7.352 1 83.94 237 GLU A C 1
ATOM 1831 O O . GLU A 1 237 ? -22.141 7.695 6.562 1 83.94 237 GLU A O 1
ATOM 1836 N N . THR A 1 238 ? -20.125 8.469 7.016 1 87.38 238 THR A N 1
ATOM 1837 C CA . THR A 1 238 ? -19.922 8.938 5.648 1 87.38 238 THR A CA 1
ATOM 1838 C C . THR A 1 238 ? -19.781 7.762 4.688 1 87.38 238 THR A C 1
ATOM 1840 O O . THR A 1 238 ? -19.812 7.945 3.471 1 87.38 238 THR A O 1
ATOM 1843 N N . ALA A 1 239 ? -19.641 6.578 5.207 1 91.31 239 ALA A N 1
ATOM 1844 C CA . ALA A 1 239 ? -19.469 5.402 4.359 1 91.31 239 ALA A CA 1
ATOM 1845 C C . ALA A 1 239 ? -20.781 4.672 4.156 1 91.31 239 ALA A C 1
ATOM 1847 O O . ALA A 1 239 ? -20.875 3.74 3.354 1 91.31 239 ALA A O 1
ATOM 1848 N N . GLN A 1 240 ? -21.859 5.109 4.809 1 90.19 240 GLN A N 1
ATOM 1849 C CA . GLN A 1 240 ? -23.109 4.379 4.828 1 90.19 240 GLN A CA 1
ATOM 1850 C C . GLN A 1 240 ? -23.828 4.465 3.477 1 90.19 240 GLN A C 1
ATOM 1852 O O . GLN A 1 240 ? -24.641 3.609 3.145 1 90.19 240 GLN A O 1
ATOM 1857 N N . ASP A 1 241 ? -23.547 5.438 2.705 1 91.94 241 ASP A N 1
ATOM 1858 C CA . ASP A 1 241 ? -24.234 5.621 1.435 1 91.94 241 ASP A CA 1
ATOM 1859 C C . ASP A 1 241 ? -23.453 5.004 0.283 1 91.94 241 ASP A C 1
ATOM 1861 O O . ASP A 1 241 ? -23.859 5.082 -0.875 1 91.94 241 ASP A O 1
ATOM 1865 N N . ILE A 1 242 ? -22.344 4.43 0.6 1 93.25 242 ILE A N 1
ATOM 1866 C CA . ILE A 1 242 ? -21.531 3.838 -0.446 1 93.25 242 ILE A CA 1
ATOM 1867 C C . ILE A 1 242 ? -22.125 2.502 -0.88 1 93.25 242 ILE A C 1
ATOM 1869 O O . ILE A 1 242 ? -22.406 1.639 -0.044 1 93.25 242 ILE A O 1
ATOM 1873 N N . GLU A 1 243 ? -22.297 2.389 -2.154 1 93.25 243 GLU A N 1
ATOM 1874 C CA . GLU A 1 243 ? -22.828 1.158 -2.729 1 93.25 243 GLU A CA 1
ATOM 1875 C C . GLU A 1 243 ? -21.719 0.308 -3.346 1 93.25 243 GLU A C 1
ATOM 1877 O O . GLU A 1 243 ? -20.609 0.795 -3.574 1 93.25 243 GLU A O 1
ATOM 1882 N N . ASN A 1 244 ? -21.984 -0.991 -3.598 1 97.44 244 ASN A N 1
ATOM 1883 C CA . ASN A 1 244 ? -21.141 -1.918 -4.34 1 97.44 244 ASN A CA 1
ATOM 1884 C C . ASN A 1 244 ? -19.781 -2.104 -3.658 1 97.44 244 ASN A C 1
ATOM 1886 O O . ASN A 1 244 ? -18.734 -2.053 -4.316 1 97.44 244 ASN A O 1
ATOM 1890 N N . ILE A 1 245 ? -19.797 -2.262 -2.318 1 98.19 245 ILE A N 1
ATOM 1891 C CA . ILE A 1 245 ? -18.562 -2.518 -1.584 1 98.19 245 ILE A CA 1
ATOM 1892 C C . ILE A 1 245 ? -18.297 -4.02 -1.532 1 98.19 245 ILE A C 1
ATOM 1894 O O . ILE A 1 245 ? -19.188 -4.805 -1.199 1 98.19 245 ILE A O 1
ATOM 1898 N N . ILE A 1 246 ? -17.141 -4.441 -1.96 1 98.06 246 ILE A N 1
ATOM 1899 C CA . ILE A 1 246 ? -16.641 -5.77 -1.639 1 98.06 246 ILE A CA 1
ATOM 1900 C C . ILE A 1 246 ? -15.867 -5.723 -0.319 1 98.06 246 ILE A C 1
ATOM 1902 O O . ILE A 1 246 ? -14.805 -5.109 -0.235 1 98.06 246 ILE A O 1
ATOM 1906 N N . PHE A 1 247 ? -16.391 -6.332 0.734 1 97.69 247 PHE A N 1
ATOM 1907 C CA . PHE A 1 247 ? -15.812 -6.328 2.07 1 97.69 247 PHE A CA 1
ATOM 1908 C C . PHE A 1 247 ? -14.875 -7.512 2.254 1 97.69 247 PHE A C 1
ATOM 1910 O O . PHE A 1 247 ? -14.992 -8.523 1.562 1 97.69 247 PHE A O 1
ATOM 1917 N N . GLY A 1 248 ? -13.914 -7.371 3.135 1 97.56 248 GLY A N 1
ATOM 1918 C CA . GLY A 1 248 ? -13.133 -8.477 3.67 1 97.56 248 GLY A CA 1
ATOM 1919 C C . GLY A 1 248 ? -12.18 -9.086 2.656 1 97.56 248 GLY A C 1
ATOM 1920 O O . GLY A 1 248 ? -12.008 -10.305 2.609 1 97.56 248 GLY A O 1
ATOM 1921 N N . THR A 1 249 ? -11.617 -8.258 1.823 1 98.19 249 THR A N 1
ATOM 1922 C CA . THR A 1 249 ? -10.703 -8.789 0.821 1 98.19 249 THR A CA 1
ATOM 1923 C C . THR A 1 249 ? -9.617 -7.762 0.484 1 98.19 249 THR A C 1
ATOM 1925 O O . THR A 1 249 ? -9.766 -6.574 0.781 1 98.19 249 THR A O 1
ATOM 1928 N N . THR A 1 250 ? -8.477 -8.195 -0.017 1 98.31 250 THR A N 1
ATOM 1929 C CA . THR A 1 250 ? -7.434 -7.316 -0.54 1 98.31 250 THR A CA 1
ATOM 1930 C C . THR A 1 250 ? -7.746 -6.902 -1.976 1 98.31 250 THR A C 1
ATOM 1932 O O . THR A 1 250 ? -8.562 -7.539 -2.646 1 98.31 250 THR A O 1
ATOM 1935 N N . ILE A 1 251 ? -7.141 -5.809 -2.441 1 98.56 251 ILE A N 1
ATOM 1936 C CA . ILE A 1 251 ? -7.34 -5.352 -3.812 1 98.56 251 ILE A CA 1
ATOM 1937 C C . ILE A 1 251 ? -6.793 -6.391 -4.789 1 98.56 251 ILE A C 1
ATOM 1939 O O . ILE A 1 251 ? -7.34 -6.578 -5.879 1 98.56 251 ILE A O 1
ATOM 1943 N N . GLU A 1 252 ? -5.684 -7.125 -4.414 1 98.62 252 GLU A N 1
ATOM 1944 C CA . GLU A 1 252 ? -5.125 -8.195 -5.234 1 98.62 252 GLU A CA 1
ATOM 1945 C C . GLU A 1 252 ? -6.145 -9.312 -5.457 1 98.62 252 GLU A C 1
ATOM 1947 O O . GLU A 1 252 ? -6.328 -9.773 -6.582 1 98.62 252 GLU A O 1
ATOM 1952 N N . ASN A 1 253 ? -6.785 -9.68 -4.379 1 98.75 253 ASN A N 1
ATOM 1953 C CA . ASN A 1 253 ? -7.77 -10.758 -4.473 1 98.75 253 ASN A CA 1
ATOM 1954 C C . ASN A 1 253 ? -9.016 -10.297 -5.223 1 98.75 253 ASN A C 1
ATOM 1956 O O . ASN A 1 253 ? -9.602 -11.07 -5.992 1 98.75 253 ASN A O 1
ATOM 1960 N N . ALA A 1 254 ? -9.5 -9.062 -4.945 1 98.75 254 ALA A N 1
ATOM 1961 C CA . ALA A 1 254 ? -10.641 -8.539 -5.68 1 98.75 254 ALA A CA 1
ATOM 1962 C C . ALA A 1 254 ? -10.375 -8.539 -7.184 1 98.75 254 ALA A C 1
ATOM 1964 O O . ALA A 1 254 ? -11.266 -8.867 -7.977 1 98.75 254 ALA A O 1
ATOM 1965 N N . TYR A 1 255 ? -9.195 -8.156 -7.578 1 98.75 255 TYR A N 1
ATOM 1966 C CA . TYR A 1 255 ? -8.789 -8.18 -8.984 1 98.75 255 TYR A CA 1
ATOM 1967 C C . TYR A 1 255 ? -8.867 -9.594 -9.547 1 98.75 255 TYR A C 1
ATOM 1969 O O . TYR A 1 255 ? -9.43 -9.805 -10.625 1 98.75 255 TYR A O 1
ATOM 1977 N N . ALA A 1 256 ? -8.289 -10.57 -8.828 1 98.69 256 ALA A N 1
ATOM 1978 C CA . ALA A 1 256 ? -8.328 -11.969 -9.242 1 98.69 256 ALA A CA 1
ATOM 1979 C C . ALA A 1 256 ? -9.766 -12.438 -9.445 1 98.69 256 ALA A C 1
ATOM 1981 O O . ALA A 1 256 ? -10.094 -13.039 -10.477 1 98.69 256 ALA A O 1
ATOM 1982 N N . MET A 1 257 ? -10.617 -12.125 -8.477 1 98.38 257 MET A N 1
ATOM 1983 C CA . MET A 1 257 ? -12.008 -12.547 -8.547 1 98.38 257 MET A CA 1
ATOM 1984 C C . MET A 1 257 ? -12.719 -11.914 -9.734 1 98.38 257 MET A C 1
ATOM 1986 O O . MET A 1 257 ? -13.594 -12.531 -10.344 1 98.38 257 MET A O 1
ATOM 1990 N N . SER A 1 258 ? -12.352 -10.703 -10.086 1 98.12 258 SER A N 1
ATOM 1991 C CA . SER A 1 258 ? -12.984 -9.969 -11.172 1 98.12 258 SER A CA 1
ATOM 1992 C C . SER A 1 258 ? -12.633 -10.578 -12.523 1 98.12 258 SER A C 1
ATOM 1994 O O . SER A 1 258 ? -13.445 -10.562 -13.453 1 98.12 258 SER A O 1
ATOM 1996 N N . ILE A 1 259 ? -11.398 -11.133 -12.648 1 98.25 259 ILE A N 1
ATOM 1997 C CA . ILE A 1 259 ? -10.953 -11.5 -13.984 1 98.25 259 ILE A CA 1
ATOM 1998 C C . ILE A 1 259 ? -11.078 -13.008 -14.18 1 98.25 259 ILE A C 1
ATOM 2000 O O . ILE A 1 259 ? -10.953 -13.508 -15.305 1 98.25 259 ILE A O 1
ATOM 2004 N N . LEU A 1 260 ? -11.273 -13.75 -13.141 1 98.38 260 LEU A N 1
ATOM 2005 C CA . LEU A 1 260 ? -11.461 -15.188 -13.258 1 98.38 260 LEU A CA 1
ATOM 2006 C C . LEU A 1 260 ? -12.898 -15.523 -13.625 1 98.38 260 LEU A C 1
ATOM 2008 O O . LEU A 1 260 ? -13.836 -15 -13.016 1 98.38 260 LEU A O 1
ATOM 2012 N N . GLU A 1 261 ? -13.07 -16.344 -14.656 1 96.81 261 GLU A N 1
ATOM 2013 C CA . GLU A 1 261 ? -14.391 -16.797 -15.086 1 96.81 261 GLU A CA 1
ATOM 2014 C C . GLU A 1 261 ? -14.422 -18.312 -15.289 1 96.81 261 GLU A C 1
ATOM 2016 O O . GLU A 1 261 ? -13.383 -18.938 -15.469 1 96.81 261 GLU A O 1
ATOM 2021 N N . MET B 1 1 ? 6.16 27.766 32.656 1 80.62 1 MET B N 1
ATOM 2022 C CA . MET B 1 1 ? 5.27 26.656 32.344 1 80.62 1 MET B CA 1
ATOM 2023 C C . MET B 1 1 ? 5.387 26.281 30.859 1 80.62 1 MET B C 1
ATOM 2025 O O . MET B 1 1 ? 5.617 27.156 30.016 1 80.62 1 MET B O 1
ATOM 2029 N N . ASN B 1 2 ? 5.512 25.062 30.594 1 92.56 2 ASN B N 1
ATOM 2030 C CA . ASN B 1 2 ? 5.602 24.594 29.219 1 92.56 2 ASN B CA 1
ATOM 2031 C C . ASN B 1 2 ? 4.285 24.781 28.469 1 92.56 2 ASN B C 1
ATOM 2033 O O . ASN B 1 2 ? 3.215 24.5 29.016 1 92.56 2 ASN B O 1
ATOM 2037 N N . LYS B 1 3 ? 4.363 25.453 27.281 1 96.56 3 LYS B N 1
ATOM 2038 C CA . LYS B 1 3 ? 3.172 25.656 26.469 1 96.56 3 LYS B CA 1
ATOM 2039 C C . LYS B 1 3 ? 3.238 24.828 25.188 1 96.56 3 LYS B C 1
ATOM 2041 O O . LYS B 1 3 ? 4.293 24.734 24.562 1 96.56 3 LYS B O 1
ATOM 2046 N N . ILE B 1 4 ? 2.174 24.188 24.875 1 97 4 ILE B N 1
ATOM 2047 C CA . ILE B 1 4 ? 2.016 23.453 23.625 1 97 4 ILE B CA 1
ATOM 2048 C C . ILE B 1 4 ? 0.768 23.938 22.891 1 97 4 ILE B C 1
ATOM 2050 O O . ILE B 1 4 ? -0.284 24.141 23.5 1 97 4 ILE B O 1
ATOM 2054 N N . LEU B 1 5 ? 0.886 24.297 21.625 1 97.25 5 LEU B N 1
ATOM 2055 C CA . LEU B 1 5 ? -0.267 24.641 20.797 1 97.25 5 LEU B CA 1
ATOM 2056 C C . LEU B 1 5 ? -0.871 23.375 20.172 1 97.25 5 LEU B C 1
ATOM 2058 O O . LEU B 1 5 ? -0.151 22.562 19.594 1 97.25 5 LEU B O 1
ATOM 2062 N N . VAL B 1 6 ? -2.174 23.188 20.328 1 96.19 6 VAL B N 1
ATOM 2063 C CA . VAL B 1 6 ? -2.896 22.078 19.703 1 96.19 6 VAL B CA 1
ATOM 2064 C C . VAL B 1 6 ? -3.781 22.609 18.578 1 96.19 6 VAL B C 1
ATOM 2066 O O . VAL B 1 6 ? -4.633 23.469 18.797 1 96.19 6 VAL B O 1
ATOM 2069 N N . ILE B 1 7 ? -3.498 22.125 17.406 1 96.12 7 ILE B N 1
ATOM 2070 C CA . ILE B 1 7 ? -4.301 22.469 16.234 1 96.12 7 ILE B CA 1
ATOM 2071 C C . ILE B 1 7 ? -5.242 21.312 15.898 1 96.12 7 ILE B C 1
ATOM 2073 O O . ILE B 1 7 ? -4.789 20.203 15.617 1 96.12 7 ILE B O 1
ATOM 2077 N N . GLY B 1 8 ? -6.52 21.531 15.906 1 94.44 8 GLY B N 1
ATOM 2078 C CA . GLY B 1 8 ? -7.508 20.516 15.594 1 94.44 8 GLY B CA 1
ATOM 2079 C C . GLY B 1 8 ? -8.047 20.609 14.18 1 94.44 8 GLY B C 1
ATOM 2080 O O . GLY B 1 8 ? -8.602 21.641 13.797 1 94.44 8 GLY B O 1
ATOM 2081 N N . LEU B 1 9 ? -7.926 19.547 13.414 1 93.94 9 LEU B N 1
ATOM 2082 C CA . LEU B 1 9 ? -8.398 19.547 12.039 1 93.94 9 LEU B CA 1
ATOM 2083 C C . LEU B 1 9 ? -9.602 18.625 11.875 1 93.94 9 LEU B C 1
ATOM 2085 O O . LEU B 1 9 ? -10.117 18.469 10.766 1 93.94 9 LEU B O 1
ATOM 2089 N N . GLY B 1 10 ? -9.984 18.047 12.93 1 87.38 10 GLY B N 1
ATOM 2090 C CA . GLY B 1 10 ? -11.023 17.031 12.898 1 87.38 10 GLY B CA 1
ATOM 2091 C C . GLY B 1 10 ? -10.484 15.617 13.07 1 87.38 10 GLY B C 1
ATOM 2092 O O . GLY B 1 10 ? -9.5 15.406 13.789 1 87.38 10 GLY B O 1
ATOM 2093 N N . GLY B 1 11 ? -11.297 14.664 12.594 1 80.56 11 GLY B N 1
ATOM 2094 C CA . GLY B 1 11 ? -10.875 13.281 12.688 1 80.56 11 GLY B CA 1
ATOM 2095 C C . GLY B 1 11 ? -11.523 12.539 13.836 1 80.56 11 GLY B C 1
ATOM 2096 O O . GLY B 1 11 ? -12.141 13.148 14.711 1 80.56 11 GLY B O 1
ATOM 2097 N N . THR B 1 12 ? -11.297 11.289 13.805 1 77.5 12 THR B N 1
ATOM 2098 C CA . THR B 1 12 ? -11.867 10.359 14.781 1 77.5 12 THR B CA 1
ATOM 2099 C C . THR B 1 12 ? -11.438 10.727 16.203 1 77.5 12 THR B C 1
ATOM 2101 O O . THR B 1 12 ? -12.203 10.562 17.141 1 77.5 12 THR B O 1
ATOM 2104 N N . ILE B 1 13 ? -10.297 11.305 16.266 1 79.12 13 ILE B N 1
ATOM 2105 C CA . ILE B 1 13 ? -9.695 11.57 17.562 1 79.12 13 ILE B CA 1
ATOM 2106 C C . ILE B 1 13 ? -10.484 12.656 18.281 1 79.12 13 ILE B C 1
ATOM 2108 O O . ILE B 1 13 ? -10.5 12.703 19.516 1 79.12 13 ILE B O 1
ATOM 2112 N N . GLY B 1 14 ? -11.172 13.547 17.5 1 72.75 14 GLY B N 1
ATOM 2113 C CA . GLY B 1 14 ? -11.961 14.594 18.125 1 72.75 14 GLY B CA 1
ATOM 2114 C C . GLY B 1 14 ? -13.461 14.383 17.984 1 72.75 14 GLY B C 1
ATOM 2115 O O . GLY B 1 14 ? -14.25 15.281 18.25 1 72.75 14 GLY B O 1
ATOM 2116 N N . SER B 1 15 ? -13.812 13.156 17.469 1 69.81 15 SER B N 1
ATOM 2117 C CA . SER B 1 15 ? -15.227 12.914 17.188 1 69.81 15 SER B CA 1
ATOM 2118 C C . SER B 1 15 ? -15.945 12.383 18.406 1 69.81 15 SER B C 1
ATOM 2120 O O . SER B 1 15 ? -15.328 11.781 19.297 1 69.81 15 SER B O 1
ATOM 2122 N N . VAL B 1 16 ? -17.219 12.914 18.688 1 59.19 16 VAL B N 1
ATOM 2123 C CA . VAL B 1 16 ? -18.109 12.383 19.719 1 59.19 16 VAL B CA 1
ATOM 2124 C C . VAL B 1 16 ? -19.297 11.68 19.062 1 59.19 16 VAL B C 1
ATOM 2126 O O . VAL B 1 16 ? -19.891 12.195 18.109 1 59.19 16 VAL B O 1
ATOM 2129 N N . ALA B 1 17 ? -19.438 10.352 19.594 1 55.5 17 ALA B N 1
ATOM 2130 C CA . ALA B 1 17 ? -20.625 9.625 19.125 1 55.5 17 ALA B CA 1
ATOM 2131 C C . ALA B 1 17 ? -21.891 10.43 19.375 1 55.5 17 ALA B C 1
ATOM 2133 O O . ALA B 1 17 ? -22.109 10.922 20.484 1 55.5 17 ALA B O 1
ATOM 2134 N N . GLY B 1 18 ? -22.812 10.547 18.312 1 50.88 18 GLY B N 1
ATOM 2135 C CA . GLY B 1 18 ? -24.141 11.125 18.453 1 50.88 18 GLY B CA 1
ATOM 2136 C C . GLY B 1 18 ? -24.125 12.641 18.469 1 50.88 18 GLY B C 1
ATOM 2137 O O . GLY B 1 18 ? -25.188 13.273 18.453 1 50.88 18 GLY B O 1
ATOM 2138 N N . GLU B 1 19 ? -23.125 13.219 18.953 1 50.5 19 GLU B N 1
ATOM 2139 C CA . GLU B 1 19 ? -23.234 14.672 19.047 1 50.5 19 GLU B CA 1
ATOM 2140 C C . GLU B 1 19 ? -22.656 15.352 17.797 1 50.5 19 GLU B C 1
ATOM 2142 O O . GLU B 1 19 ? -21.734 14.82 17.172 1 50.5 19 GLU B O 1
ATOM 2147 N N . SER B 1 20 ? -23.516 16.203 17.344 1 43.78 20 SER B N 1
ATOM 2148 C CA . SER B 1 20 ? -23.031 17.141 16.328 1 43.78 20 SER B CA 1
ATOM 2149 C C . SER B 1 20 ? -21.734 17.797 16.766 1 43.78 20 SER B C 1
ATOM 2151 O O . SER B 1 20 ? -21.594 18.234 17.906 1 43.78 20 SER B O 1
ATOM 2153 N N . ILE B 1 21 ? -20.641 17.438 16.297 1 45.19 21 ILE B N 1
ATOM 2154 C CA . ILE B 1 21 ? -19.281 17.875 16.594 1 45.19 21 ILE B CA 1
ATOM 2155 C C . ILE B 1 21 ? -19.234 19.406 16.625 1 45.19 21 ILE B C 1
ATOM 2157 O O . ILE B 1 21 ? -19.531 20.062 15.617 1 45.19 21 ILE B O 1
ATOM 2161 N N . SER B 1 22 ? -19.516 20.078 17.656 1 44.19 22 SER B N 1
ATOM 2162 C CA . SER B 1 22 ? -18.984 21.438 17.641 1 44.19 22 SER B CA 1
ATOM 2163 C C . SER B 1 22 ? -17.469 21.438 17.484 1 44.19 22 SER B C 1
ATOM 2165 O O . SER B 1 22 ? -16.797 20.484 17.859 1 44.19 22 SER B O 1
ATOM 2167 N N . LEU B 1 23 ? -16.859 22.359 16.656 1 46.53 23 LEU B N 1
ATOM 2168 C CA . LEU B 1 23 ? -15.523 22.688 16.172 1 46.53 23 LEU B CA 1
ATOM 2169 C C . LEU B 1 23 ? -14.492 22.5 17.281 1 46.53 23 LEU B C 1
ATOM 2171 O O . LEU B 1 23 ? -13.453 21.875 17.078 1 46.53 23 LEU B O 1
ATOM 2175 N N . ASP B 1 24 ? -14.57 23.328 18.391 1 53 24 ASP B N 1
ATOM 2176 C CA . ASP B 1 24 ? -13.727 23.547 19.562 1 53 24 ASP B CA 1
ATOM 2177 C C . ASP B 1 24 ? -13.609 22.266 20.391 1 53 24 ASP B C 1
ATOM 2179 O O . ASP B 1 24 ? -12.641 22.078 21.125 1 53 24 ASP B O 1
ATOM 2183 N N . ASP B 1 25 ? -14.336 21.203 19.812 1 62.88 25 ASP B N 1
ATOM 2184 C CA . ASP B 1 25 ? -14.625 20.062 20.672 1 62.88 25 ASP B CA 1
ATOM 2185 C C . ASP B 1 25 ? -13.562 18.984 20.516 1 62.88 25 ASP B C 1
ATOM 2187 O O . ASP B 1 25 ? -13.172 18.344 21.5 1 62.88 25 ASP B O 1
ATOM 2191 N N . ASN B 1 26 ? -12.852 19.031 19.344 1 69.06 26 ASN B N 1
ATOM 2192 C CA . ASN B 1 26 ? -11.891 17.953 19.219 1 69.06 26 ASN B CA 1
ATOM 2193 C C . ASN B 1 26 ? -10.727 18.109 20.188 1 69.06 26 ASN B C 1
ATOM 2195 O O . ASN B 1 26 ? -10.375 17.172 20.906 1 69.06 26 ASN B O 1
ATOM 2199 N N . CYS B 1 27 ? -10.234 19.344 20.219 1 73.5 27 CYS B N 1
ATOM 2200 C CA . CYS B 1 27 ? -9.102 19.641 21.078 1 73.5 27 CYS B CA 1
ATOM 2201 C C . CYS B 1 27 ? -9.477 19.484 22.547 1 73.5 27 CYS B C 1
ATOM 2203 O O . CYS B 1 27 ? -8.734 18.891 23.328 1 73.5 27 CYS B O 1
ATOM 2205 N N . LEU B 1 28 ? -10.602 19.922 22.828 1 73.06 28 LEU B N 1
ATOM 2206 C CA . LEU B 1 28 ? -11.023 19.906 24.219 1 73.06 28 LEU B CA 1
ATOM 2207 C C . LEU B 1 28 ? -11.242 18.469 24.703 1 73.06 28 LEU B C 1
ATOM 2209 O O . LEU B 1 28 ? -10.914 18.141 25.844 1 73.06 28 LEU B O 1
ATOM 2213 N N . LYS B 1 29 ? -11.68 17.688 23.859 1 78.62 29 LYS B N 1
ATOM 2214 C CA . LYS B 1 29 ? -11.984 16.328 24.234 1 78.62 29 LYS B CA 1
ATOM 2215 C C . LYS B 1 29 ? -10.711 15.539 24.562 1 78.62 29 LYS B C 1
ATOM 2217 O O . LYS B 1 29 ? -10.656 14.82 25.562 1 78.62 29 LYS B O 1
ATOM 2222 N N . ILE B 1 30 ? -9.805 15.664 23.688 1 82.38 30 ILE B N 1
ATOM 2223 C CA . ILE B 1 30 ? -8.562 14.945 23.922 1 82.38 30 ILE B CA 1
ATOM 2224 C C . ILE B 1 30 ? -7.879 15.508 25.172 1 82.38 30 ILE B C 1
ATOM 2226 O O . ILE B 1 30 ? -7.277 14.758 25.938 1 82.38 30 ILE B O 1
ATOM 2230 N N . LEU B 1 31 ? -7.984 16.812 25.391 1 80.69 31 LEU B N 1
ATOM 2231 C CA . LEU B 1 31 ? -7.344 17.469 26.531 1 80.69 31 LEU B CA 1
ATOM 2232 C C . LEU B 1 31 ? -8.047 17.094 27.828 1 80.69 31 LEU B C 1
ATOM 2234 O O . LEU B 1 31 ? -7.422 17.094 28.891 1 80.69 31 LEU B O 1
ATOM 2238 N N . ASP B 1 32 ? -9.258 16.719 27.656 1 78.69 32 ASP B N 1
ATOM 2239 C CA . ASP B 1 32 ? -10.031 16.328 28.828 1 78.69 32 ASP B CA 1
ATOM 2240 C C . ASP B 1 32 ? -9.578 14.969 29.359 1 78.69 32 ASP B C 1
ATOM 2242 O O . ASP B 1 32 ? -9.734 14.664 30.547 1 78.69 32 ASP B O 1
ATOM 2246 N N . VAL B 1 33 ? -9.062 14.258 28.453 1 73.75 33 VAL B N 1
ATOM 2247 C CA . VAL B 1 33 ? -8.766 12.883 28.844 1 73.75 33 VAL B CA 1
ATOM 2248 C C . V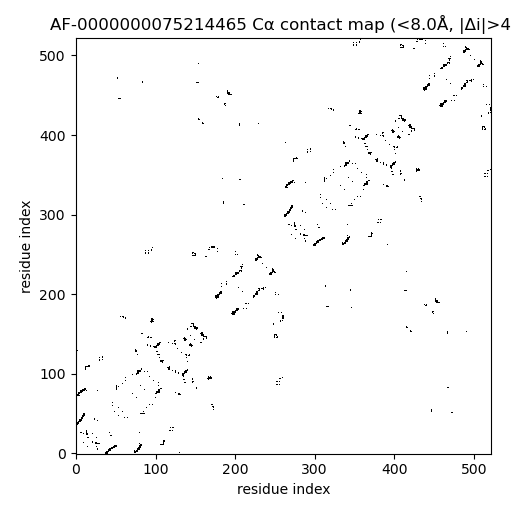AL B 1 33 ? -7.273 12.727 29.109 1 73.75 33 VAL B C 1
ATOM 2250 O O . VAL B 1 33 ? -6.801 11.633 29.422 1 73.75 33 VAL B O 1
ATOM 2253 N N . THR B 1 34 ? -6.625 13.766 28.891 1 76.06 34 THR B N 1
ATOM 2254 C CA . THR B 1 34 ? -5.191 13.695 29.156 1 76.06 34 THR B CA 1
ATOM 2255 C C . THR B 1 34 ? -4.824 14.547 30.359 1 76.06 34 THR B C 1
ATOM 2257 O O . THR B 1 34 ? -5.5 15.539 30.672 1 76.06 34 THR B O 1
ATOM 2260 N N . GLU B 1 35 ? -3.979 14.008 31.219 1 78.56 35 GLU B N 1
ATOM 2261 C CA . GLU B 1 35 ? -3.539 14.703 32.438 1 78.56 35 GLU B CA 1
ATOM 2262 C C . GLU B 1 35 ? -2.084 15.148 32.312 1 78.56 35 GLU B C 1
ATOM 2264 O O . GLU B 1 35 ? -1.169 14.328 32.438 1 78.56 35 GLU B O 1
ATOM 2269 N N . HIS B 1 36 ? -1.97 16.391 31.922 1 84.44 36 HIS B N 1
ATOM 2270 C CA . HIS B 1 36 ? -0.641 16.984 31.906 1 84.44 36 HIS B CA 1
ATOM 2271 C C . HIS B 1 36 ? -0.585 18.234 32.781 1 84.44 36 HIS B C 1
ATOM 2273 O O . HIS B 1 36 ? -0.883 19.344 32.312 1 84.44 36 HIS B O 1
ATOM 2279 N N . THR B 1 37 ? -0.16 18.078 34.031 1 81.62 37 THR B N 1
ATOM 2280 C CA . THR B 1 37 ? -0.226 19.125 35.031 1 81.62 37 THR B CA 1
ATOM 2281 C C . THR B 1 37 ? 0.836 20.188 34.781 1 81.62 37 THR B C 1
ATOM 2283 O O . THR B 1 37 ? 0.693 21.344 35.188 1 81.62 37 THR B O 1
ATOM 2286 N N . ASN B 1 38 ? 1.838 19.906 34.094 1 88.25 38 ASN B N 1
ATOM 2287 C CA . ASN B 1 38 ? 2.928 20.859 33.906 1 88.25 38 ASN B CA 1
ATOM 2288 C C . ASN B 1 38 ? 2.92 21.453 32.5 1 88.25 38 ASN B C 1
ATOM 2290 O O . ASN B 1 38 ? 3.932 21.984 32.031 1 88.25 38 ASN B O 1
ATOM 2294 N N . VAL B 1 39 ? 1.838 21.297 31.797 1 93.88 39 VAL B N 1
ATOM 2295 C CA . VAL B 1 39 ? 1.768 21.797 30.422 1 93.88 39 VAL B CA 1
ATOM 2296 C C . VAL B 1 39 ? 0.49 22.609 30.234 1 93.88 39 VAL B C 1
ATOM 2298 O O . VAL B 1 39 ? -0.591 22.188 30.656 1 93.88 39 VAL B O 1
ATOM 2301 N N . GLN B 1 40 ? 0.624 23.766 29.766 1 94.12 40 GLN B N 1
ATOM 2302 C CA . GLN B 1 40 ? -0.507 24.578 29.312 1 94.12 40 GLN B CA 1
ATOM 2303 C C . GLN B 1 40 ? -0.763 24.375 27.812 1 94.12 40 GLN B C 1
ATOM 2305 O O . GLN B 1 40 ? 0.165 24.438 27 1 94.12 40 GLN B O 1
ATOM 2310 N N . PHE B 1 41 ? -2.018 24.172 27.484 1 94.88 41 PHE B N 1
ATOM 2311 C CA . PHE B 1 41 ? -2.373 23.953 26.078 1 94.88 41 PHE B CA 1
ATOM 2312 C C . PHE B 1 41 ? -3.176 25.125 25.531 1 94.88 41 PHE B C 1
ATOM 2314 O O . PHE B 1 41 ? -4.145 25.562 26.156 1 94.88 41 PHE B O 1
ATOM 2321 N N . ASP B 1 42 ? -2.754 25.719 24.484 1 94.12 42 ASP B N 1
ATOM 2322 C CA . ASP B 1 42 ? -3.59 26.578 23.656 1 94.12 42 ASP B CA 1
ATOM 2323 C C . ASP B 1 42 ? -4.16 25.797 22.469 1 94.12 42 ASP B C 1
ATOM 2325 O O . ASP B 1 42 ? -3.559 24.828 22 1 94.12 42 ASP B O 1
ATOM 2329 N N . THR B 1 43 ? -5.355 26.203 22 1 93.56 43 THR B N 1
ATOM 2330 C CA . THR B 1 43 ? -5.984 25.469 20.922 1 93.56 43 THR B CA 1
ATOM 2331 C C . THR B 1 43 ? -6.426 26.391 19.797 1 93.56 43 THR B C 1
ATOM 2333 O O . THR B 1 43 ? -6.809 27.547 20.047 1 93.56 43 THR B O 1
ATOM 2336 N N . VAL B 1 44 ? -6.312 25.938 18.594 1 93.25 44 VAL B N 1
ATOM 2337 C CA . VAL B 1 44 ? -6.867 26.609 17.422 1 93.25 44 VAL B CA 1
ATOM 2338 C C . VAL B 1 44 ? -7.375 25.578 16.422 1 93.25 44 VAL B C 1
ATOM 2340 O O . VAL B 1 44 ? -6.895 24.438 16.406 1 93.25 44 VAL B O 1
ATOM 2343 N N . SER B 1 45 ? -8.32 25.891 15.602 1 93.5 45 SER B N 1
ATOM 2344 C CA . SER B 1 45 ? -8.875 25.047 14.547 1 93.5 45 SER B CA 1
ATOM 2345 C C . SER B 1 45 ? -9.141 25.859 13.281 1 93.5 45 SER B C 1
ATOM 2347 O O . SER B 1 45 ? -10.227 26.422 13.109 1 93.5 45 SER B O 1
ATOM 2349 N N . PRO B 1 46 ? -8.203 25.844 12.438 1 94.31 46 PRO B N 1
ATOM 2350 C CA . PRO B 1 46 ? -8.375 26.656 11.227 1 94.31 46 PRO B CA 1
ATOM 2351 C C . PRO B 1 46 ? -9.477 26.125 10.32 1 94.31 46 PRO B C 1
ATOM 2353 O O . PRO B 1 46 ? -10.047 26.875 9.523 1 94.31 46 PRO B O 1
ATOM 2356 N N . PHE B 1 47 ? -9.742 24.844 10.32 1 92.81 47 PHE B N 1
ATOM 2357 C CA . PHE B 1 47 ? -10.82 24.172 9.617 1 92.81 47 PHE B CA 1
ATOM 2358 C C . PHE B 1 47 ? -11.055 22.781 10.188 1 92.81 47 PHE B C 1
ATOM 2360 O O . PHE B 1 47 ? -10.234 22.281 10.969 1 92.81 47 PHE B O 1
ATOM 2367 N N . LYS B 1 48 ? -12.133 22.266 9.852 1 91.19 48 LYS B N 1
ATOM 2368 C CA . LYS B 1 48 ? -12.445 20.859 10.164 1 91.19 48 LYS B CA 1
ATOM 2369 C C . LYS B 1 48 ? -12.797 20.094 8.906 1 91.19 48 LYS B C 1
ATOM 2371 O O . LYS B 1 48 ? -13.492 20.609 8.023 1 91.19 48 LYS B O 1
ATOM 2376 N N . VAL B 1 49 ? -12.242 18.859 8.867 1 91.69 49 VAL B N 1
ATOM 2377 C CA . VAL B 1 49 ? -12.484 18.062 7.672 1 91.69 49 VAL B CA 1
ATOM 2378 C C . VAL B 1 49 ? -12.445 16.578 8.023 1 91.69 49 VAL B C 1
ATOM 2380 O O . VAL B 1 49 ? -11.703 16.156 8.922 1 91.69 49 VAL B O 1
ATOM 2383 N N . LEU B 1 50 ? -13.32 15.836 7.402 1 90.44 50 LEU B N 1
ATOM 2384 C CA . LEU B 1 50 ? -13.109 14.391 7.422 1 90.44 50 LEU B CA 1
ATOM 2385 C C . LEU B 1 50 ? -11.828 14.023 6.688 1 90.44 50 LEU B C 1
ATOM 2387 O O . LEU B 1 50 ? -11.555 14.547 5.602 1 90.44 50 LEU B O 1
ATOM 2391 N N . SER B 1 51 ? -11.031 13.172 7.336 1 91.19 51 SER B N 1
ATOM 2392 C CA . SER B 1 51 ? -9.688 12.93 6.824 1 91.19 51 SER B CA 1
ATOM 2393 C C . SER B 1 51 ? -9.727 12.43 5.387 1 91.19 51 SER B C 1
ATOM 2395 O O . SER B 1 51 ? -8.812 12.695 4.605 1 91.19 51 SER B O 1
ATOM 2397 N N . GLU B 1 52 ? -10.805 11.703 4.957 1 93.69 52 GLU B N 1
ATOM 2398 C CA . GLU B 1 52 ? -10.914 11.18 3.6 1 93.69 52 GLU B CA 1
ATOM 2399 C C . GLU B 1 52 ? -11.172 12.297 2.592 1 93.69 52 GLU B C 1
ATOM 2401 O O . GLU B 1 52 ? -11.078 12.078 1.382 1 93.69 52 GLU B O 1
ATOM 2406 N N . ASN B 1 53 ? -11.391 13.57 3.102 1 94.94 53 ASN B N 1
ATOM 2407 C CA . ASN B 1 53 ? -11.734 14.664 2.201 1 94.94 53 ASN B CA 1
ATOM 2408 C C . ASN B 1 53 ? -10.703 15.789 2.271 1 94.94 53 ASN B C 1
ATOM 2410 O O . ASN B 1 53 ? -10.992 16.922 1.888 1 94.94 53 ASN B O 1
ATOM 2414 N N . MET B 1 54 ? -9.531 15.531 2.803 1 96.31 54 MET B N 1
ATOM 2415 C CA . MET B 1 54 ? -8.445 16.516 2.771 1 96.31 54 MET B CA 1
ATOM 2416 C C . MET B 1 54 ? -8.156 16.953 1.343 1 96.31 54 MET B C 1
ATOM 2418 O O . MET B 1 54 ? -8.336 16.188 0.398 1 96.31 54 MET B O 1
ATOM 2422 N N . THR B 1 55 ? -7.727 18.25 1.145 1 97.5 55 THR B N 1
ATOM 2423 C CA . THR B 1 55 ? -7.422 18.797 -0.168 1 97.5 55 THR B CA 1
ATOM 2424 C C . THR B 1 55 ? -6.152 19.641 -0.115 1 97.5 55 THR B C 1
ATOM 2426 O O . THR B 1 55 ? -5.684 20.016 0.968 1 97.5 55 THR B O 1
ATOM 2429 N N . LYS B 1 56 ? -5.633 19.984 -1.29 1 98 56 LYS B N 1
ATOM 2430 C CA . LYS B 1 56 ? -4.492 20.875 -1.405 1 98 56 LYS B CA 1
ATOM 2431 C C . LYS B 1 56 ? -4.809 22.25 -0.816 1 98 56 LYS B C 1
ATOM 2433 O O . LYS B 1 56 ? -3.965 22.859 -0.157 1 98 56 LYS B O 1
ATOM 2438 N N . ALA B 1 57 ? -5.969 22.656 -1.058 1 97.88 57 ALA B N 1
ATOM 2439 C CA . ALA B 1 57 ? -6.383 23.953 -0.53 1 97.88 57 ALA B CA 1
ATOM 2440 C C . ALA B 1 57 ? -6.352 23.953 0.995 1 97.88 57 ALA B C 1
ATOM 2442 O O . ALA B 1 57 ? -5.906 24.938 1.608 1 97.88 57 ALA B O 1
ATOM 2443 N N . LEU B 1 58 ? -6.82 22.922 1.614 1 97.75 58 LEU B N 1
ATOM 2444 C CA . LEU B 1 58 ? -6.824 22.812 3.068 1 97.75 58 LEU B CA 1
ATOM 2445 C C . LEU B 1 58 ? -5.406 22.703 3.611 1 97.75 58 LEU B C 1
ATOM 2447 O O . LEU B 1 58 ? -5.105 23.219 4.691 1 97.75 58 LEU B O 1
ATOM 2451 N N . TRP B 1 59 ? -4.523 22.016 2.867 1 98.56 59 TRP B N 1
ATOM 2452 C CA . TRP B 1 59 ? -3.115 21.984 3.244 1 98.56 59 TRP B CA 1
ATOM 2453 C C . TRP B 1 59 ? -2.527 23.391 3.289 1 98.56 59 TRP B C 1
ATOM 2455 O O . TRP B 1 59 ? -1.78 23.734 4.211 1 98.56 59 TRP B O 1
ATOM 2465 N N . GLN B 1 60 ? -2.877 24.203 2.279 1 98.62 60 GLN B N 1
ATOM 2466 C CA . GLN B 1 60 ? -2.369 25.562 2.291 1 98.62 60 GLN B CA 1
ATOM 2467 C C . GLN B 1 60 ? -2.883 26.328 3.504 1 98.62 60 GLN B C 1
ATOM 2469 O O . GLN B 1 60 ? -2.141 27.094 4.121 1 98.62 60 GLN B O 1
ATOM 2474 N N . LYS B 1 61 ? -4.102 26.141 3.836 1 98.44 61 LYS B N 1
ATOM 2475 C CA . LYS B 1 61 ? -4.664 26.781 5.02 1 98.44 61 LYS B CA 1
ATOM 2476 C C . LYS B 1 61 ? -3.912 26.359 6.281 1 98.44 61 LYS B C 1
ATOM 2478 O O . LYS B 1 61 ? -3.652 27.188 7.156 1 98.44 61 LYS B O 1
ATOM 2483 N N . LEU B 1 62 ? -3.604 25.109 6.398 1 98.44 62 LEU B N 1
ATOM 2484 C CA . LEU B 1 62 ? -2.844 24.609 7.539 1 98.44 62 LEU B CA 1
ATOM 2485 C C . LEU B 1 62 ? -1.45 25.219 7.578 1 98.44 62 LEU B C 1
ATOM 2487 O O . LEU B 1 62 ? -0.985 25.656 8.641 1 98.44 62 LEU B O 1
ATOM 2491 N N . ILE B 1 63 ? -0.808 25.266 6.414 1 98.75 63 ILE B N 1
ATOM 2492 C CA . ILE B 1 63 ? 0.517 25.875 6.312 1 98.75 63 ILE B CA 1
ATOM 2493 C C . ILE B 1 63 ? 0.45 27.344 6.746 1 98.75 63 ILE B C 1
ATOM 2495 O O . ILE B 1 63 ? 1.291 27.797 7.516 1 98.75 63 ILE B O 1
ATOM 2499 N N . ASP B 1 64 ? -0.546 28.062 6.254 1 98.62 64 ASP B N 1
ATOM 2500 C CA . ASP B 1 64 ? -0.728 29.453 6.621 1 98.62 64 ASP B CA 1
ATOM 2501 C C . ASP B 1 64 ? -0.924 29.609 8.133 1 98.62 64 ASP B C 1
ATOM 2503 O O . ASP B 1 64 ? -0.353 30.5 8.75 1 98.62 64 ASP B O 1
ATOM 2507 N N . CYS B 1 65 ? -1.71 28.75 8.688 1 98.25 65 CYS B N 1
ATOM 2508 C CA . CYS B 1 65 ? -1.94 28.75 10.125 1 98.25 65 CYS B CA 1
ATOM 2509 C C . CYS B 1 65 ? -0.632 28.578 10.891 1 98.25 65 CYS B C 1
ATOM 2511 O O . CYS B 1 65 ? -0.344 29.328 11.82 1 98.25 65 CYS B O 1
ATOM 2513 N N . LEU B 1 66 ? 0.151 27.625 10.5 1 98.62 66 LEU B N 1
ATOM 2514 C CA . LEU B 1 66 ? 1.42 27.328 11.156 1 98.62 66 LEU B CA 1
ATOM 2515 C C . LEU B 1 66 ? 2.402 28.484 10.977 1 98.62 66 LEU B C 1
ATOM 2517 O O . LEU B 1 66 ? 3.197 28.781 11.875 1 98.62 66 LEU B O 1
ATOM 2521 N N . ASP B 1 67 ? 2.324 29.141 9.836 1 97.38 67 ASP B N 1
ATOM 2522 C CA . ASP B 1 67 ? 3.213 30.266 9.555 1 97.38 67 ASP B CA 1
ATOM 2523 C C . ASP B 1 67 ? 2.945 31.422 10.508 1 97.38 67 ASP B C 1
ATOM 2525 O O . ASP B 1 67 ? 3.838 32.25 10.773 1 97.38 67 ASP B O 1
ATOM 2529 N N . GLU B 1 68 ? 1.796 31.5 10.969 1 97.62 68 GLU B N 1
ATOM 2530 C CA . GLU B 1 68 ? 1.404 32.594 11.859 1 97.62 68 GLU B CA 1
ATOM 2531 C C . GLU B 1 68 ? 1.77 32.281 13.312 1 97.62 68 GLU B C 1
ATOM 2533 O O . GLU B 1 68 ? 1.729 33.156 14.172 1 97.62 68 GLU B O 1
ATOM 2538 N N . VAL B 1 69 ? 2.111 31.062 13.578 1 97.56 69 VAL B N 1
ATOM 2539 C CA . VAL B 1 69 ? 2.428 30.641 14.938 1 97.56 69 VAL B CA 1
ATOM 2540 C C . VAL B 1 69 ? 3.762 31.234 15.367 1 97.56 69 VAL B C 1
ATOM 2542 O O . VAL B 1 69 ? 4.742 31.203 14.625 1 97.56 69 VAL B O 1
ATOM 2545 N N . ASP B 1 70 ? 3.855 31.891 16.562 1 97.5 70 ASP B N 1
ATOM 2546 C CA . ASP B 1 70 ? 5.109 32.25 17.203 1 97.5 70 ASP B CA 1
ATOM 2547 C C . ASP B 1 70 ? 5.723 31.078 17.953 1 97.5 70 ASP B C 1
ATOM 2549 O O . ASP B 1 70 ? 5.457 30.875 19.141 1 97.5 70 ASP B O 1
ATOM 2553 N N . PHE B 1 71 ? 6.559 30.359 17.328 1 95.94 71 PHE B N 1
ATOM 2554 C CA . PHE B 1 71 ? 7.105 29.109 17.844 1 95.94 71 PHE B CA 1
ATOM 2555 C C . PHE B 1 71 ? 7.969 29.375 19.078 1 95.94 71 PHE B C 1
ATOM 2557 O O . PHE B 1 71 ? 8.305 28.453 19.812 1 95.94 71 PHE B O 1
ATOM 2564 N N . SER B 1 72 ? 8.367 30.594 19.328 1 95.94 72 SER B N 1
ATOM 2565 C CA . SER B 1 72 ? 9.133 30.938 20.516 1 95.94 72 SER B CA 1
ATOM 2566 C C . SER B 1 72 ? 8.266 30.859 21.781 1 95.94 72 SER B C 1
ATOM 2568 O O . SER B 1 72 ? 8.789 30.766 22.891 1 95.94 72 SER B O 1
ATOM 2570 N N . LYS B 1 73 ? 7.008 30.891 21.594 1 97 73 LYS B N 1
ATOM 2571 C CA . LYS B 1 73 ? 6.07 30.891 22.719 1 97 73 LYS B CA 1
ATOM 2572 C C . LYS B 1 73 ? 5.668 29.469 23.094 1 97 73 LYS B C 1
ATOM 2574 O O . LYS B 1 73 ? 5.035 29.25 24.125 1 97 73 LYS B O 1
ATOM 2579 N N . TYR B 1 74 ? 5.992 28.5 22.281 1 97.56 74 TYR B N 1
ATOM 2580 C CA . TYR B 1 74 ? 5.551 27.125 22.484 1 97.56 74 TYR B CA 1
ATOM 2581 C C . TYR B 1 74 ? 6.734 26.172 22.469 1 97.56 74 TYR B C 1
ATOM 2583 O O . TYR B 1 74 ? 7.668 26.328 21.688 1 97.56 74 TYR B O 1
ATOM 2591 N N . LYS B 1 75 ? 6.688 25.156 23.281 1 97.12 75 LYS B N 1
ATOM 2592 C CA . LYS B 1 75 ? 7.645 24.047 23.203 1 97.12 75 LYS B CA 1
ATOM 2593 C C . LYS B 1 75 ? 7.469 23.266 21.906 1 97.12 75 LYS B C 1
ATOM 2595 O O . LYS B 1 75 ? 8.398 22.594 21.453 1 97.12 75 LYS B O 1
ATOM 2600 N N . GLY B 1 76 ? 6.273 23.328 21.359 1 97.88 76 GLY B N 1
ATOM 2601 C CA . GLY B 1 76 ? 5.934 22.656 20.125 1 97.88 76 GLY B CA 1
ATOM 2602 C C . GLY B 1 76 ? 4.461 22.719 19.781 1 97.88 76 GLY B C 1
ATOM 2603 O O . GLY B 1 76 ? 3.691 23.391 20.484 1 97.88 76 GLY B O 1
ATOM 2604 N N . VAL B 1 77 ? 4.117 22.094 18.688 1 98.31 77 VAL B N 1
ATOM 2605 C CA . VAL B 1 77 ? 2.746 22.094 18.188 1 98.31 77 VAL B CA 1
ATOM 2606 C C . VAL B 1 77 ? 2.268 20.656 17.984 1 98.31 77 VAL B C 1
ATOM 2608 O O . VAL B 1 77 ? 3.014 19.812 17.469 1 98.31 77 VAL B O 1
ATOM 2611 N N . ILE B 1 78 ? 1.061 20.344 18.391 1 97.5 78 ILE B N 1
ATOM 2612 C CA . ILE B 1 78 ? 0.385 19.094 18.078 1 97.5 78 ILE B CA 1
ATOM 2613 C C . ILE B 1 78 ? -0.765 19.344 17.109 1 97.5 78 ILE B C 1
ATOM 2615 O O . ILE B 1 78 ? -1.571 20.25 17.312 1 97.5 78 ILE B O 1
ATOM 2619 N N . ILE B 1 79 ? -0.78 18.609 16.031 1 97.62 79 ILE B N 1
ATOM 2620 C CA . ILE B 1 79 ? -1.871 18.672 15.062 1 97.62 79 ILE B CA 1
ATOM 2621 C C . ILE B 1 79 ? -2.734 17.422 15.172 1 97.62 79 ILE B C 1
ATOM 2623 O O . ILE B 1 79 ? -2.264 16.312 14.914 1 97.62 79 ILE B O 1
ATOM 2627 N N . LEU B 1 80 ? -3.963 17.547 15.586 1 96.12 80 LEU B N 1
ATOM 2628 C CA . LEU B 1 80 ? -4.918 16.453 15.578 1 96.12 80 LEU B CA 1
ATOM 2629 C C . LEU B 1 80 ? -5.496 16.25 14.18 1 96.12 80 LEU B C 1
ATOM 2631 O O . LEU B 1 80 ? -6.055 17.172 13.594 1 96.12 80 LEU B O 1
ATOM 2635 N N . HIS B 1 81 ? -5.34 15.078 13.656 1 95.81 81 HIS B N 1
ATOM 2636 C CA . HIS B 1 81 ? -5.656 14.758 12.266 1 95.81 81 HIS B CA 1
ATOM 2637 C C . HIS B 1 81 ? -6.402 13.438 12.156 1 95.81 81 HIS B C 1
ATOM 2639 O O . HIS B 1 81 ? -6.371 12.625 13.086 1 95.81 81 HIS B O 1
ATOM 2645 N N . GLY B 1 82 ? -7.16 13.219 11.109 1 94.62 82 GLY B N 1
ATOM 2646 C CA . GLY B 1 82 ? -7.68 11.898 10.805 1 94.62 82 GLY B CA 1
ATOM 2647 C C . GLY B 1 82 ? -6.625 10.953 10.258 1 94.62 82 GLY B C 1
ATOM 2648 O O . GLY B 1 82 ? -5.578 11.398 9.773 1 94.62 82 GLY B O 1
ATOM 2649 N N . SER B 1 83 ? -6.949 9.664 10.281 1 96.19 83 SER B N 1
ATOM 2650 C CA . SER B 1 83 ? -5.914 8.68 9.969 1 96.19 83 SER B CA 1
ATOM 2651 C C . SER B 1 83 ? -5.859 8.398 8.469 1 96.19 83 SER B C 1
ATOM 2653 O O . SER B 1 83 ? -4.805 8.047 7.938 1 96.19 83 SER B O 1
ATOM 2655 N N . ASP B 1 84 ? -6.859 8.586 7.68 1 96.06 84 ASP B N 1
ATOM 2656 C CA . ASP B 1 84 ? -6.93 8.148 6.289 1 96.06 84 ASP B CA 1
ATOM 2657 C C . ASP B 1 84 ? -5.867 8.852 5.438 1 96.06 84 ASP B C 1
ATOM 2659 O O . ASP B 1 84 ? -5.273 8.234 4.555 1 96.06 84 ASP B O 1
ATOM 2663 N N . THR B 1 85 ? -5.652 10.164 5.664 1 97.25 85 THR B N 1
ATOM 2664 C CA . THR B 1 85 ? -4.727 10.914 4.824 1 97.25 85 THR B CA 1
ATOM 2665 C C . THR B 1 85 ? -3.582 11.484 5.656 1 97.25 85 THR B C 1
ATOM 2667 O O . THR B 1 85 ? -2.924 12.445 5.242 1 97.25 85 THR B O 1
ATOM 2670 N N . LEU B 1 86 ? -3.385 10.891 6.836 1 98.25 86 LEU B N 1
ATOM 2671 C CA . LEU B 1 86 ? -2.355 11.344 7.766 1 98.25 86 LEU B CA 1
ATOM 2672 C C . LEU B 1 86 ? -0.984 11.344 7.098 1 98.25 86 LEU B C 1
ATOM 2674 O O . LEU B 1 86 ? -0.221 12.305 7.246 1 98.25 86 LEU B O 1
ATOM 2678 N N . ALA B 1 87 ? -0.648 10.281 6.352 1 98.69 87 ALA B N 1
ATOM 2679 C CA . ALA B 1 87 ? 0.675 10.148 5.75 1 98.69 87 ALA B CA 1
ATOM 2680 C C . ALA B 1 87 ? 0.952 11.289 4.773 1 98.69 87 ALA B C 1
ATOM 2682 O O . ALA B 1 87 ? 2.047 11.852 4.766 1 98.69 87 ALA B O 1
ATOM 2683 N N . PHE B 1 88 ? 0.001 11.672 3.992 1 98.75 88 PHE B N 1
ATOM 2684 C CA . PHE B 1 88 ? 0.163 12.742 3.02 1 98.75 88 PHE B CA 1
ATOM 2685 C C . PHE B 1 88 ? 0.332 14.086 3.719 1 98.75 88 PHE B C 1
ATOM 2687 O O . PHE B 1 88 ? 1.218 14.867 3.367 1 98.75 88 PHE B O 1
ATOM 2694 N N . THR B 1 89 ? -0.529 14.336 4.691 1 98.75 89 THR B N 1
ATOM 2695 C CA . THR B 1 89 ? -0.429 15.594 5.422 1 98.75 89 THR B CA 1
ATOM 2696 C C . THR B 1 89 ? 0.897 15.68 6.172 1 98.75 89 THR B C 1
ATOM 2698 O O . THR B 1 89 ? 1.535 16.734 6.199 1 98.75 89 THR B O 1
ATOM 2701 N N . SER B 1 90 ? 1.27 14.586 6.785 1 98.75 90 SER B N 1
ATOM 2702 C CA . SER B 1 90 ? 2.549 14.523 7.484 1 98.75 90 SER B CA 1
ATOM 2703 C C . SER B 1 90 ? 3.703 14.883 6.555 1 98.75 90 SER B C 1
ATOM 2705 O O . SER B 1 90 ? 4.594 15.648 6.934 1 98.75 90 SER B O 1
ATOM 2707 N N . ALA B 1 91 ? 3.684 14.367 5.344 1 98.81 91 ALA B N 1
ATOM 2708 C CA . ALA B 1 91 ? 4.727 14.664 4.367 1 98.81 91 ALA B CA 1
ATOM 2709 C C . ALA B 1 91 ? 4.742 16.156 4.012 1 98.81 91 ALA B C 1
ATOM 2711 O O . ALA B 1 91 ? 5.809 16.766 3.93 1 98.81 91 ALA B O 1
ATOM 2712 N N . ILE B 1 92 ? 3.588 16.734 3.83 1 98.81 92 ILE B N 1
ATOM 2713 C CA . ILE B 1 92 ? 3.463 18.141 3.484 1 98.81 92 ILE B CA 1
ATOM 2714 C C . ILE B 1 92 ? 4.082 19 4.586 1 98.81 92 ILE B C 1
ATOM 2716 O O . ILE B 1 92 ? 4.926 19.859 4.316 1 98.81 92 ILE B O 1
ATOM 2720 N N . ILE B 1 93 ? 3.736 18.719 5.809 1 98.88 93 ILE B N 1
ATOM 2721 C CA . ILE B 1 93 ? 4.16 19.562 6.926 1 98.88 93 ILE B CA 1
ATOM 2722 C C . ILE B 1 93 ? 5.648 19.344 7.195 1 98.88 93 ILE B C 1
ATOM 2724 O O . ILE B 1 93 ? 6.375 20.281 7.508 1 98.88 93 ILE B O 1
ATOM 2728 N N . ALA B 1 94 ? 6.094 18.094 7.094 1 98.69 94 ALA B N 1
ATOM 2729 C CA . ALA B 1 94 ? 7.508 17.797 7.297 1 98.69 94 ALA B CA 1
ATOM 2730 C C . ALA B 1 94 ? 8.375 18.547 6.293 1 98.69 94 ALA B C 1
ATOM 2732 O O . ALA B 1 94 ? 9.484 18.984 6.621 1 98.69 94 ALA B O 1
ATOM 2733 N N . ASN B 1 95 ? 7.914 18.672 5.066 1 98.69 95 ASN B N 1
ATOM 2734 C CA . ASN B 1 95 ? 8.664 19.391 4.043 1 98.69 95 ASN B CA 1
ATOM 2735 C C . ASN B 1 95 ? 8.594 20.906 4.25 1 98.69 95 ASN B C 1
ATOM 2737 O O . ASN B 1 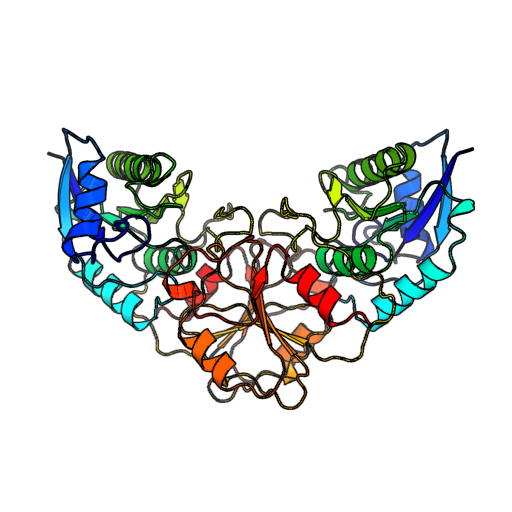95 ? 9.562 21.625 3.979 1 98.69 95 ASN B O 1
ATOM 2741 N N . ALA B 1 96 ? 7.523 21.375 4.758 1 98.5 96 ALA B N 1
ATOM 2742 C CA . ALA B 1 96 ? 7.301 22.812 4.875 1 98.5 96 ALA B CA 1
ATOM 2743 C C . ALA B 1 96 ? 7.945 23.359 6.141 1 98.5 96 ALA B C 1
ATOM 2745 O O . ALA B 1 96 ? 8.359 24.531 6.176 1 98.5 96 ALA B O 1
ATOM 2746 N N . PHE B 1 97 ? 7.977 22.578 7.203 1 97.94 97 PHE B N 1
ATOM 2747 C CA . PHE B 1 97 ? 8.391 23.062 8.516 1 97.94 97 PHE B CA 1
ATOM 2748 C C . PHE B 1 97 ? 9.422 22.141 9.141 1 97.94 97 PHE B C 1
ATOM 2750 O O . PHE B 1 97 ? 9.305 21.766 10.312 1 97.94 97 PHE B O 1
ATOM 2757 N N . ALA B 1 98 ? 10.453 21.828 8.438 1 94.62 98 ALA B N 1
ATOM 2758 C CA . ALA B 1 98 ? 11.398 20.781 8.789 1 94.62 98 ALA B CA 1
ATOM 2759 C C . ALA B 1 98 ? 12.109 21.094 10.109 1 94.62 98 ALA B C 1
ATOM 2761 O O . ALA B 1 98 ? 12.5 20.188 10.844 1 94.62 98 ALA B O 1
ATOM 2762 N N . ASP B 1 99 ? 12.211 22.328 10.539 1 93.81 99 ASP B N 1
ATOM 2763 C CA . ASP B 1 99 ? 13.008 22.719 11.695 1 93.81 99 ASP B CA 1
ATOM 2764 C C . ASP B 1 99 ? 12.125 23 12.906 1 93.81 99 ASP B C 1
ATOM 2766 O O . ASP B 1 99 ? 12.617 23.422 13.953 1 93.81 99 ASP B O 1
ATOM 2770 N N . LYS B 1 100 ? 10.898 22.781 12.789 1 97.38 100 LYS B N 1
ATOM 2771 C CA . LYS B 1 100 ? 9.961 23.047 13.883 1 97.38 100 LYS B CA 1
ATOM 2772 C C . LYS B 1 100 ? 9.648 21.781 14.656 1 97.38 100 LYS B C 1
ATOM 2774 O O . LYS B 1 100 ? 9.805 20.672 14.141 1 97.38 100 LYS B O 1
ATOM 2779 N N . ASN B 1 101 ? 9.266 21.938 15.844 1 98.19 101 ASN B N 1
ATOM 2780 C CA . ASN B 1 101 ? 8.828 20.844 16.703 1 98.19 101 ASN B CA 1
ATOM 2781 C C . ASN B 1 101 ? 7.328 20.609 16.594 1 98.19 101 ASN B C 1
ATOM 2783 O O . ASN B 1 101 ? 6.543 21.234 17.312 1 98.19 101 ASN B O 1
ATOM 2787 N N . ILE B 1 102 ? 6.91 19.734 15.711 1 98.75 102 ILE B N 1
ATOM 2788 C CA . ILE B 1 102 ? 5.508 19.484 15.398 1 98.75 102 ILE B CA 1
ATOM 2789 C C . ILE B 1 102 ? 5.234 17.984 15.398 1 98.75 102 ILE B C 1
ATOM 2791 O O . ILE B 1 102 ? 6.031 17.203 14.875 1 98.75 102 ILE B O 1
ATOM 2795 N N . VAL B 1 103 ? 4.176 17.516 16 1 98.69 103 VAL B N 1
ATOM 2796 C CA . VAL B 1 103 ? 3.746 16.125 15.9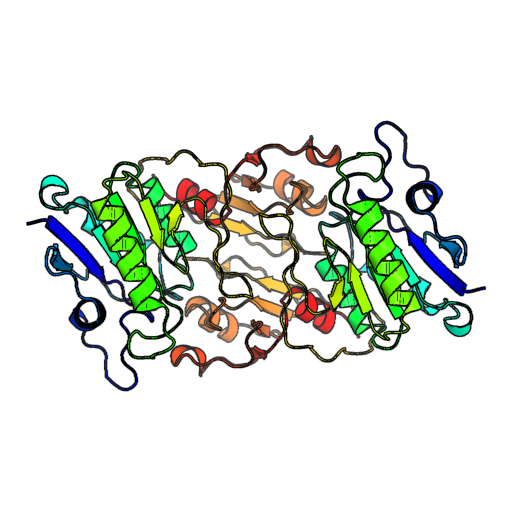61 1 98.69 103 VAL B CA 1
ATOM 2797 C C . VAL B 1 103 ? 2.297 16.047 15.484 1 98.69 103 VAL B C 1
ATOM 2799 O O . VAL B 1 103 ? 1.414 16.688 16.062 1 98.69 103 VAL B O 1
ATOM 2802 N N . LEU B 1 104 ? 2.07 15.352 14.414 1 98.62 104 LEU B N 1
ATOM 2803 C CA . LEU B 1 104 ? 0.71 15.031 14 1 98.62 104 LEU B CA 1
ATOM 2804 C C . LEU B 1 104 ? 0.204 13.781 14.719 1 98.62 104 LEU B C 1
ATOM 2806 O O . LEU B 1 104 ? 0.944 12.812 14.875 1 98.62 104 LEU B O 1
ATOM 2810 N N . VAL B 1 105 ? -1.049 13.844 15.164 1 97.44 105 VAL B N 1
ATOM 2811 C CA . VAL B 1 105 ? -1.607 12.758 15.969 1 97.44 105 VAL B CA 1
ATOM 2812 C C . VAL B 1 105 ? -2.949 12.32 15.383 1 97.44 105 VAL B C 1
ATOM 2814 O O . VAL B 1 105 ? -3.807 13.156 15.086 1 97.44 105 VAL B O 1
ATOM 2817 N N . ALA B 1 106 ? -3.107 11.047 15.156 1 96.56 106 ALA B N 1
ATOM 2818 C CA . ALA B 1 106 ? -4.375 10.43 14.781 1 96.56 106 ALA B CA 1
ATOM 2819 C C . ALA B 1 106 ? -4.73 9.289 15.727 1 96.56 106 ALA B C 1
ATOM 2821 O O . ALA B 1 106 ? -3.959 8.961 16.625 1 96.56 106 ALA B O 1
ATOM 2822 N N . SER B 1 107 ? -5.965 8.773 15.555 1 94.81 107 SER B N 1
ATOM 2823 C CA . SER B 1 107 ? -6.406 7.668 16.406 1 94.81 107 SER B CA 1
ATOM 2824 C C . SER B 1 107 ? -7.277 6.688 15.617 1 94.81 107 SER B C 1
ATOM 2826 O O . SER B 1 107 ? -7.773 7.016 14.539 1 94.81 107 SER B O 1
ATOM 2828 N N . ASP B 1 108 ? -7.422 5.488 16.141 1 92.31 108 ASP B N 1
ATOM 2829 C CA . ASP B 1 108 ? -8.188 4.434 15.492 1 92.31 108 ASP B CA 1
ATOM 2830 C C . ASP B 1 108 ? -9.672 4.543 15.82 1 92.31 108 ASP B C 1
ATOM 2832 O O . ASP B 1 108 ? -10.523 4.086 15.047 1 92.31 108 ASP B O 1
ATOM 2836 N N . LYS B 1 109 ? -9.977 5.066 17 1 90.19 109 LYS B N 1
ATOM 2837 C CA . LYS B 1 109 ? -11.344 5.25 17.484 1 90.19 109 LYS B CA 1
ATOM 2838 C C . LYS B 1 109 ? -11.5 6.613 18.156 1 90.19 109 LYS B C 1
ATOM 2840 O O . LYS B 1 109 ? -10.516 7.262 18.5 1 90.19 109 LYS B O 1
ATOM 2845 N N . PRO B 1 110 ? -12.766 7.004 18.219 1 87.81 110 PRO B N 1
ATOM 2846 C CA . PRO B 1 110 ? -12.992 8.242 18.969 1 87.81 110 PRO B CA 1
ATOM 2847 C C . PRO B 1 110 ? -12.461 8.18 20.406 1 87.81 110 PRO B C 1
ATOM 2849 O O . PRO B 1 110 ? -12.461 7.113 21.016 1 87.81 110 PRO B O 1
ATOM 2852 N N . VAL B 1 111 ? -12.078 9.297 20.875 1 87.06 111 VAL B N 1
ATOM 2853 C CA . VAL B 1 111 ? -11.406 9.414 22.172 1 87.06 111 VAL B CA 1
ATOM 2854 C C . VAL B 1 111 ? -12.297 8.836 23.266 1 87.06 111 VAL B C 1
ATOM 2856 O O . VAL B 1 111 ? -11.797 8.312 24.266 1 87.06 111 VAL B O 1
ATOM 2859 N N . GLU B 1 112 ? -13.539 8.82 23.094 1 84.81 112 GLU B N 1
ATOM 2860 C CA . GLU B 1 112 ? -14.484 8.352 24.109 1 84.81 112 GLU B CA 1
ATOM 2861 C C . GLU B 1 112 ? -14.508 6.828 24.172 1 84.81 112 GLU B C 1
ATOM 2863 O O . GLU B 1 112 ? -14.992 6.254 25.156 1 84.81 112 GLU B O 1
ATOM 2868 N N . ASN B 1 113 ? -14.109 6.203 23.109 1 88.75 113 ASN B N 1
ATOM 2869 C CA . ASN B 1 113 ? -14.016 4.746 23.125 1 88.75 113 ASN B CA 1
ATOM 2870 C C . ASN B 1 113 ? -12.891 4.266 24.031 1 88.75 113 ASN B C 1
ATOM 2872 O O . ASN B 1 113 ? -11.734 4.688 23.875 1 88.75 113 ASN B O 1
ATOM 2876 N N . PRO B 1 114 ? -13.195 3.434 24.984 1 89.12 114 PRO B N 1
ATOM 2877 C CA . PRO B 1 114 ? -12.18 2.982 25.938 1 89.12 114 PRO B CA 1
ATOM 2878 C C . PRO B 1 114 ? -11.039 2.217 25.266 1 89.12 114 PRO B C 1
ATOM 2880 O O . PRO B 1 114 ? -9.953 2.094 25.844 1 89.12 114 PRO B O 1
ATOM 2883 N N . LEU B 1 115 ? -11.297 1.72 24.125 1 92.38 115 LEU B N 1
ATOM 2884 C CA . LEU B 1 115 ? -10.273 0.95 23.422 1 92.38 115 LEU B CA 1
ATOM 2885 C C . LEU B 1 115 ? -9.508 1.834 22.438 1 92.38 115 LEU B C 1
ATOM 2887 O O . LEU B 1 115 ? -8.68 1.342 21.672 1 92.38 115 LEU B O 1
ATOM 2891 N N . SER B 1 116 ? -9.781 3.102 22.547 1 92.81 116 SER B N 1
ATOM 2892 C CA . SER B 1 116 ? -9.141 4.051 21.641 1 92.81 116 SER B CA 1
ATOM 2893 C C . SER B 1 116 ? -7.664 4.23 21.984 1 92.81 116 SER B C 1
ATOM 2895 O O . SER B 1 116 ? -7.297 4.293 23.156 1 92.81 116 SER B O 1
ATOM 2897 N N . ASN B 1 117 ? -6.816 4.363 20.953 1 95.06 117 ASN B N 1
ATOM 2898 C CA . ASN B 1 117 ? -5.41 4.691 21.172 1 95.06 117 ASN B CA 1
ATOM 2899 C C . ASN B 1 117 ? -5.184 6.199 21.172 1 95.06 117 ASN B C 1
ATOM 2901 O O . ASN B 1 117 ? -4.043 6.664 21.125 1 95.06 117 ASN B O 1
ATOM 2905 N N . ALA B 1 118 ? -6.207 7.012 21.219 1 93.81 118 ALA B N 1
ATOM 2906 C CA . ALA B 1 118 ? -6.137 8.469 21.156 1 93.81 118 ALA B CA 1
ATOM 2907 C C . ALA B 1 118 ? -5.281 9.031 22.281 1 93.81 118 ALA B C 1
ATOM 2909 O O . ALA B 1 118 ? -4.344 9.797 22.047 1 93.81 118 ALA B O 1
ATOM 2910 N N . LYS B 1 119 ? -5.574 8.641 23.516 1 93.56 119 LYS B N 1
ATOM 2911 C CA . LYS B 1 119 ? -4.852 9.148 24.672 1 93.56 119 LYS B CA 1
ATOM 2912 C C . LYS B 1 119 ? -3.373 8.789 24.594 1 93.56 119 LYS B C 1
ATOM 2914 O O . LYS B 1 119 ? -2.508 9.633 24.828 1 93.56 119 LYS B O 1
ATOM 2919 N N . THR B 1 120 ? -3.094 7.523 24.297 1 95.56 120 THR B N 1
ATOM 2920 C CA . THR B 1 120 ? -1.714 7.059 24.234 1 95.56 120 THR B CA 1
ATOM 2921 C C . THR B 1 120 ? -0.94 7.816 23.156 1 95.56 120 THR B C 1
ATOM 2923 O O . THR B 1 120 ? 0.189 8.25 23.391 1 95.56 120 THR B O 1
ATOM 2926 N N . ASN B 1 121 ? -1.533 7.984 22 1 96.88 121 ASN B N 1
ATOM 2927 C CA . ASN B 1 121 ? -0.876 8.695 20.906 1 96.88 121 ASN B CA 1
ATOM 2928 C C . ASN B 1 121 ? -0.639 10.164 21.266 1 96.88 121 ASN B C 1
ATOM 2930 O O . ASN B 1 121 ? 0.417 10.719 20.953 1 96.88 121 ASN B O 1
ATOM 2934 N N . PHE B 1 122 ? -1.602 10.797 21.891 1 95.94 122 PHE B N 1
ATOM 2935 C CA . PHE B 1 122 ? -1.473 12.195 22.297 1 95.94 122 PHE B CA 1
ATOM 2936 C C . PHE B 1 122 ? -0.384 12.352 23.359 1 95.94 122 PHE B C 1
ATOM 2938 O O . PHE B 1 122 ? 0.463 13.242 23.25 1 95.94 122 PHE B O 1
ATOM 2945 N N . ASP B 1 123 ? -0.391 11.445 24.344 1 96.12 123 ASP B N 1
ATOM 2946 C CA . ASP B 1 123 ? 0.619 11.484 25.406 1 96.12 123 ASP B CA 1
ATOM 2947 C C . ASP B 1 123 ? 2.02 11.289 24.828 1 96.12 123 ASP B C 1
ATOM 2949 O O . ASP B 1 123 ? 2.975 11.938 25.266 1 96.12 123 ASP B O 1
ATOM 2953 N N . THR B 1 124 ? 2.111 10.445 23.875 1 96.94 124 THR B N 1
ATOM 2954 C CA . THR B 1 124 ? 3.383 10.227 23.203 1 96.94 124 THR B CA 1
ATOM 2955 C C . THR B 1 124 ? 3.855 11.5 22.516 1 96.94 124 THR B C 1
ATOM 2957 O O . THR B 1 124 ? 5.035 11.852 22.578 1 96.94 124 THR B O 1
ATOM 2960 N N . ALA B 1 125 ? 2.953 12.164 21.891 1 97.19 125 ALA B N 1
ATOM 2961 C CA . ALA B 1 125 ? 3.271 13.422 21.219 1 97.19 125 ALA B CA 1
ATOM 2962 C C . ALA B 1 125 ? 3.748 14.477 22.219 1 97.19 125 ALA B C 1
ATOM 2964 O O . ALA B 1 125 ? 4.742 15.164 21.969 1 97.19 125 ALA B O 1
ATOM 2965 N N . VAL B 1 126 ? 3.08 14.602 23.328 1 96.62 126 VAL B N 1
ATOM 2966 C CA . VAL B 1 126 ? 3.451 15.562 24.359 1 96.62 126 VAL B CA 1
ATOM 2967 C C . VAL B 1 126 ? 4.859 15.258 24.875 1 96.62 126 VAL B C 1
ATOM 2969 O O . VAL B 1 126 ? 5.703 16.156 24.953 1 96.62 126 VAL B O 1
ATOM 2972 N N . ALA B 1 127 ? 5.07 14.008 25.219 1 96.31 127 ALA B N 1
ATOM 2973 C CA . ALA B 1 127 ? 6.383 13.602 25.703 1 96.31 127 ALA B CA 1
ATOM 2974 C C . ALA B 1 127 ? 7.473 13.922 24.688 1 96.31 127 ALA B C 1
ATOM 2976 O O . ALA B 1 127 ? 8.547 14.406 25.062 1 96.31 127 ALA B O 1
ATOM 2977 N N . HIS B 1 128 ? 7.191 13.68 23.469 1 97.62 128 HIS B N 1
ATOM 2978 C CA . HIS B 1 128 ? 8.156 13.945 22.406 1 97.62 128 HIS B CA 1
ATOM 2979 C C . HIS B 1 128 ? 8.477 15.43 22.312 1 97.62 128 HIS B C 1
ATOM 2981 O O . HIS B 1 128 ? 9.641 15.812 22.203 1 97.62 128 HIS B O 1
ATOM 2987 N N . ILE B 1 129 ? 7.5 16.25 22.312 1 97.25 129 ILE B N 1
ATOM 2988 C CA . ILE B 1 129 ? 7.656 17.688 22.219 1 97.25 129 ILE B CA 1
ATOM 2989 C C . ILE B 1 129 ? 8.477 18.203 23.406 1 97.25 129 ILE B C 1
ATOM 2991 O O . ILE B 1 129 ? 9.406 19 23.234 1 97.25 129 ILE B O 1
ATOM 2995 N N . LEU B 1 130 ? 8.195 17.703 24.578 1 96.19 130 LEU B N 1
ATOM 2996 C CA . LEU B 1 130 ? 8.859 18.172 25.797 1 96.19 130 LEU B CA 1
ATOM 2997 C C . LEU B 1 130 ? 10.312 17.719 25.828 1 96.19 130 LEU B C 1
ATOM 2999 O O . LEU B 1 130 ? 11.156 18.359 26.469 1 96.19 130 LEU B O 1
ATOM 3003 N N . ALA B 1 131 ? 10.602 16.656 25.141 1 96.25 131 ALA B N 1
ATOM 3004 C CA . ALA B 1 131 ? 11.977 16.172 25.062 1 96.25 131 ALA B CA 1
ATOM 3005 C C . ALA B 1 131 ? 12.828 17.078 24.188 1 96.25 131 ALA B C 1
ATOM 3007 O O . ALA B 1 131 ? 14.062 17.016 24.219 1 96.25 131 ALA B O 1
ATOM 3008 N N . GLY B 1 132 ? 12.273 17.953 23.375 1 91.19 132 GLY B N 1
ATOM 3009 C CA . GLY B 1 132 ? 12.977 18.984 22.625 1 91.19 132 GLY B CA 1
ATOM 3010 C C . GLY B 1 132 ? 13.578 18.469 21.328 1 91.19 132 GLY B C 1
ATOM 3011 O O . GLY B 1 132 ? 14.594 18.984 20.859 1 91.19 132 GLY B O 1
ATOM 3012 N N . ASN B 1 133 ? 13.047 17.406 20.781 1 85.25 133 ASN B N 1
ATOM 3013 C CA . ASN B 1 133 ? 13.508 16.891 19.484 1 85.25 133 ASN B CA 1
ATOM 3014 C C . ASN B 1 133 ? 12.906 17.672 18.328 1 85.25 133 ASN B C 1
ATOM 3016 O O . ASN B 1 133 ? 11.711 17.578 18.062 1 85.25 133 ASN B O 1
ATOM 3020 N N . ASN B 1 134 ? 13.789 18.5 17.672 1 90.56 134 ASN B N 1
ATOM 3021 C CA . ASN B 1 134 ? 13.297 19.25 16.516 1 90.56 134 ASN B CA 1
ATOM 3022 C C . ASN B 1 134 ? 12.945 18.328 15.352 1 90.56 134 ASN B C 1
ATOM 3024 O O . ASN B 1 134 ? 13.562 17.281 15.18 1 90.56 134 ASN B O 1
ATOM 3028 N N . GLY B 1 135 ? 11.945 18.766 14.609 1 96.5 135 GLY B N 1
ATOM 3029 C CA . GLY B 1 135 ? 11.453 18.016 13.461 1 96.5 135 GLY B CA 1
ATOM 3030 C C . GLY B 1 135 ? 9.961 17.766 13.5 1 96.5 135 GLY B C 1
ATOM 3031 O O . GLY B 1 135 ? 9.281 18.172 14.445 1 96.5 135 GLY B O 1
ATOM 3032 N N . VAL B 1 136 ? 9.5 17.203 12.469 1 98.56 136 VAL B N 1
ATOM 3033 C CA . VAL B 1 136 ? 8.078 16.891 12.328 1 98.56 136 VAL B CA 1
ATOM 3034 C C . VAL B 1 136 ? 7.871 15.383 12.398 1 98.56 136 VAL B C 1
ATOM 3036 O O . VAL B 1 136 ? 8.555 14.625 11.703 1 98.56 136 VAL B O 1
ATOM 3039 N N . TYR B 1 137 ? 6.953 14.984 13.242 1 98.56 137 TYR B N 1
ATOM 3040 C CA . TYR B 1 137 ? 6.707 13.57 13.5 1 98.56 137 TYR B CA 1
ATOM 3041 C C . TYR B 1 137 ? 5.215 13.258 13.469 1 98.56 137 TYR B C 1
ATOM 3043 O O . TYR B 1 137 ? 4.387 14.172 13.445 1 98.56 137 TYR B O 1
ATOM 3051 N N . ALA B 1 138 ? 4.906 12 13.352 1 98.69 138 ALA B N 1
ATOM 3052 C CA . ALA B 1 138 ? 3.539 11.5 13.469 1 98.69 138 ALA B CA 1
ATOM 3053 C C . ALA B 1 138 ? 3.428 10.461 14.578 1 98.69 138 ALA B C 1
ATOM 3055 O O . ALA B 1 138 ? 4.305 9.609 14.727 1 98.69 138 ALA B O 1
ATOM 3056 N N . SER B 1 139 ? 2.4 10.602 15.344 1 98.38 139 SER B N 1
ATOM 3057 C CA . SER B 1 139 ? 2.162 9.656 16.438 1 98.38 139 SER B CA 1
ATOM 3058 C C . SER B 1 139 ? 0.915 8.82 16.188 1 98.38 139 SER B C 1
ATOM 3060 O O . SER B 1 139 ? -0.196 9.352 16.125 1 98.38 139 SER B O 1
ATOM 3062 N N . TYR B 1 140 ? 1.021 7.586 16.031 1 98.06 140 TYR B N 1
ATOM 3063 C CA . TYR B 1 140 ? 0.029 6.527 15.891 1 98.06 140 TYR B CA 1
ATOM 3064 C C . TYR B 1 140 ? 0.624 5.172 16.266 1 98.06 140 TYR B C 1
ATOM 3066 O O . TYR B 1 140 ? 1.362 4.578 15.477 1 98.06 140 TYR B O 1
ATOM 3074 N N . ASN B 1 141 ? 0.317 4.676 17.438 1 97.31 141 ASN B N 1
ATOM 3075 C CA . ASN B 1 141 ? 0.94 3.469 17.969 1 97.31 141 ASN B CA 1
ATOM 3076 C C . ASN B 1 141 ? 2.463 3.553 17.906 1 97.31 141 ASN B C 1
ATOM 3078 O O . ASN B 1 141 ? 3.123 2.631 17.422 1 97.31 141 ASN B O 1
ATOM 3082 N N . GLY B 1 142 ? 2.904 4.688 18.391 1 97 142 GLY B N 1
ATOM 3083 C CA . GLY B 1 142 ? 4.316 5.031 18.328 1 97 142 GLY B CA 1
ATOM 3084 C C . GLY B 1 142 ? 4.586 6.34 17.609 1 97 142 GLY B C 1
ATOM 3085 O O . GLY B 1 142 ? 3.652 7.039 17.219 1 97 142 GLY B O 1
ATOM 3086 N N . ILE B 1 143 ? 5.863 6.715 17.547 1 97.69 143 ILE B N 1
ATOM 3087 C CA . ILE B 1 143 ? 6.227 7.992 16.953 1 97.69 143 ILE B CA 1
ATOM 3088 C C . ILE B 1 143 ? 7.223 7.766 15.812 1 97.69 143 ILE B C 1
ATOM 3090 O O . ILE B 1 143 ? 8.148 6.969 15.945 1 97.69 143 ILE B O 1
ATOM 3094 N N . LYS B 1 144 ? 6.91 8.336 14.656 1 97.81 144 LYS B N 1
ATOM 3095 C CA . LYS B 1 144 ? 7.723 8.172 13.461 1 97.81 144 LYS B CA 1
ATOM 3096 C C . LYS B 1 144 ? 7.93 9.516 12.75 1 97.81 144 LYS B C 1
ATOM 3098 O O . LYS B 1 144 ? 7.098 10.414 12.859 1 97.81 144 LYS B O 1
ATOM 3103 N N . LYS B 1 145 ? 9.078 9.641 12.055 1 98 145 LYS B N 1
ATOM 3104 C CA . LYS B 1 145 ? 9.297 10.852 11.266 1 98 145 LYS B CA 1
ATOM 3105 C C . LYS B 1 145 ? 8.203 11.023 10.211 1 98 145 LYS B C 1
ATOM 3107 O O . LYS B 1 145 ? 7.879 10.086 9.492 1 98 145 LYS B O 1
ATOM 3112 N N . ALA B 1 146 ? 7.762 12.172 10.086 1 98.38 146 ALA B N 1
ATOM 3113 C CA . ALA B 1 146 ? 6.512 12.445 9.383 1 98.38 146 ALA B CA 1
ATOM 3114 C C . ALA B 1 146 ? 6.664 12.211 7.883 1 98.38 146 ALA B C 1
ATOM 3116 O O . ALA B 1 146 ? 5.73 11.742 7.227 1 98.38 146 ALA B O 1
ATOM 3117 N N . ASN B 1 147 ? 7.785 12.523 7.266 1 98.31 147 ASN B N 1
ATOM 3118 C CA . ASN B 1 147 ? 7.926 12.359 5.824 1 98.31 147 ASN B CA 1
ATOM 3119 C C . ASN B 1 147 ? 8.484 10.984 5.469 1 98.31 147 ASN B C 1
ATOM 3121 O O . ASN B 1 147 ? 8.984 10.781 4.363 1 98.31 147 ASN B O 1
ATOM 3125 N N . CYS B 1 148 ? 8.406 10.023 6.457 1 98.31 148 CYS B N 1
ATOM 3126 C CA . CYS B 1 148 ? 8.93 8.68 6.238 1 98.31 148 CYS B CA 1
ATOM 3127 C C . CYS B 1 148 ? 7.816 7.645 6.27 1 98.31 148 CYS B C 1
ATOM 3129 O O . CYS B 1 148 ? 8.055 6.461 6.02 1 98.31 148 CYS B O 1
ATOM 3131 N N . ILE B 1 149 ? 6.617 8.062 6.496 1 98.44 149 ILE B N 1
ATOM 3132 C CA . ILE B 1 149 ? 5.574 7.07 6.738 1 98.44 149 ILE B CA 1
ATOM 3133 C C . ILE B 1 149 ? 4.734 6.883 5.477 1 98.44 149 ILE B C 1
ATOM 3135 O O . ILE B 1 149 ? 4.648 7.789 4.645 1 98.44 149 ILE B O 1
ATOM 3139 N N . THR B 1 150 ? 4.156 5.711 5.324 1 98.19 150 THR B N 1
ATOM 3140 C CA . THR B 1 150 ? 3.193 5.398 4.277 1 98.19 150 THR B CA 1
ATOM 3141 C C . THR B 1 150 ? 1.768 5.473 4.812 1 98.19 150 THR B C 1
ATOM 3143 O O . THR B 1 150 ? 1.557 5.535 6.027 1 98.19 150 THR B O 1
ATOM 3146 N N . SER B 1 151 ? 0.831 5.574 3.859 1 98.06 151 SER B N 1
ATOM 3147 C CA . SER B 1 151 ? -0.563 5.426 4.262 1 98.06 151 SER B CA 1
ATOM 3148 C C . SER B 1 151 ? -0.784 4.129 5.031 1 98.06 151 SER B C 1
ATOM 3150 O O . SER B 1 151 ? -0.035 3.164 4.855 1 98.06 151 SER B O 1
ATOM 3152 N N . ALA B 1 152 ? -1.783 4.16 5.879 1 97.44 152 ALA B N 1
ATOM 3153 C CA . ALA B 1 152 ? -2.064 3.002 6.723 1 97.44 152 AL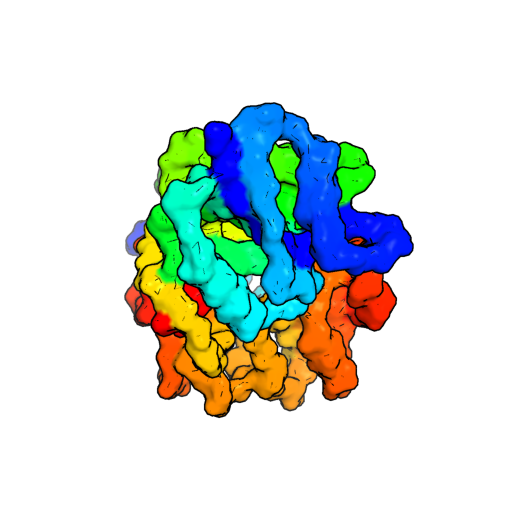A B CA 1
ATOM 3154 C C . ALA B 1 152 ? -2.355 1.767 5.875 1 97.44 152 ALA B C 1
ATOM 3156 O O . ALA B 1 152 ? -3.047 1.852 4.855 1 97.44 152 ALA B O 1
ATOM 3157 N N . ASP B 1 153 ? -1.806 0.633 6.344 1 96.38 153 ASP B N 1
ATOM 3158 C CA . ASP B 1 153 ? -1.979 -0.618 5.609 1 96.38 153 ASP B CA 1
ATOM 3159 C C . ASP B 1 153 ? -3.199 -1.385 6.113 1 96.38 153 ASP B C 1
ATOM 3161 O O . ASP B 1 153 ? -4.035 -0.83 6.832 1 96.38 153 ASP B O 1
ATOM 3165 N N . ILE B 1 154 ? -3.365 -2.592 5.719 1 95.25 154 ILE B N 1
ATOM 3166 C CA . ILE B 1 154 ? -4.539 -3.414 5.992 1 95.25 154 ILE B CA 1
ATOM 3167 C C . ILE B 1 154 ? -4.594 -3.756 7.48 1 95.25 154 ILE B C 1
ATOM 3169 O O . ILE B 1 154 ? -5.613 -4.242 7.973 1 95.25 154 ILE B O 1
ATOM 3173 N N . ASN B 1 155 ? -3.551 -3.568 8.188 1 94.12 155 ASN B N 1
ATOM 3174 C CA . ASN B 1 155 ? -3.521 -3.77 9.625 1 94.12 155 ASN B CA 1
ATOM 3175 C C . ASN B 1 155 ? -3.666 -2.451 10.383 1 94.12 155 ASN B C 1
ATOM 3177 O O . ASN B 1 155 ? -3.414 -2.389 11.586 1 94.12 155 ASN B O 1
ATOM 3181 N N . ASP B 1 156 ? -3.986 -1.387 9.703 1 95.31 156 ASP B N 1
ATOM 3182 C CA . ASP B 1 156 ? -4.18 -0.041 10.234 1 95.31 156 ASP B CA 1
ATOM 3183 C C . ASP B 1 156 ? -2.873 0.521 10.789 1 95.31 156 ASP B C 1
ATOM 3185 O O . ASP B 1 156 ? -2.875 1.218 11.812 1 95.31 156 ASP B O 1
ATOM 3189 N N . GLU B 1 157 ? -1.805 0.139 10.195 1 96.5 157 GLU B N 1
ATOM 3190 C CA . GLU B 1 157 ? -0.496 0.595 10.656 1 96.5 157 GLU B CA 1
ATOM 3191 C C . GLU B 1 157 ? 0.178 1.479 9.609 1 96.5 157 GLU B C 1
ATOM 3193 O O . GLU B 1 157 ? 0.114 1.193 8.414 1 96.5 157 GLU B O 1
ATOM 3198 N N . PHE B 1 158 ? 0.826 2.539 10.109 1 98.06 158 PHE B N 1
ATOM 3199 C CA . PHE B 1 158 ? 1.67 3.381 9.273 1 98.06 158 PHE B CA 1
ATOM 3200 C C . PHE B 1 158 ? 3.109 2.885 9.281 1 98.06 158 PHE B C 1
ATOM 3202 O O . PHE B 1 158 ? 3.795 2.965 10.305 1 98.06 158 PHE B O 1
ATOM 3209 N N . ARG B 1 159 ? 3.559 2.41 8.117 1 97.69 159 ARG B N 1
ATOM 3210 C CA . ARG B 1 159 ? 4.934 1.93 8.023 1 97.69 159 ARG B CA 1
ATOM 3211 C C . ARG B 1 159 ? 5.887 3.068 7.684 1 97.69 159 ARG B C 1
ATOM 3213 O O . ARG B 1 159 ? 5.477 4.082 7.113 1 97.69 159 ARG B O 1
ATOM 3220 N N . ALA B 1 160 ? 7.156 2.873 8.109 1 97.81 160 ALA B N 1
ATOM 3221 C CA . ALA B 1 160 ? 8.117 3.951 7.895 1 97.81 160 ALA B CA 1
ATOM 3222 C C . ALA B 1 160 ? 9.414 3.418 7.285 1 97.81 160 ALA B C 1
ATOM 3224 O O . ALA B 1 160 ? 9.852 2.316 7.617 1 97.81 160 ALA B O 1
ATOM 3225 N N . ILE B 1 161 ? 9.938 4.191 6.352 1 97.06 161 ILE B N 1
ATOM 3226 C CA . ILE B 1 161 ? 11.281 3.893 5.859 1 97.06 161 ILE B CA 1
ATOM 3227 C C . ILE B 1 161 ? 12.32 4.371 6.871 1 97.06 161 ILE B C 1
ATOM 3229 O O . ILE B 1 161 ? 12.008 5.156 7.77 1 97.06 161 ILE B O 1
ATOM 3233 N N . SER B 1 162 ? 13.508 3.834 6.691 1 91.75 162 SER B N 1
ATOM 3234 C CA . SER B 1 162 ? 14.531 4.109 7.691 1 91.75 162 SER B CA 1
ATOM 3235 C C . SER B 1 162 ? 15.508 5.18 7.207 1 91.75 162 SER B C 1
ATOM 3237 O O . SER B 1 162 ? 16.359 5.641 7.965 1 91.75 162 SER B O 1
ATOM 3239 N N . HIS B 1 163 ? 15.367 5.523 5.969 1 91 163 HIS B N 1
ATOM 3240 C CA . HIS B 1 163 ? 16.141 6.648 5.457 1 91 163 HIS B CA 1
ATOM 3241 C C . HIS B 1 163 ? 15.336 7.941 5.5 1 91 163 HIS B C 1
ATOM 3243 O O . HIS B 1 163 ? 14.125 7.926 5.273 1 91 163 HIS B O 1
ATOM 3249 N N . PHE B 1 164 ? 15.969 9 5.84 1 90.12 164 PHE B N 1
ATOM 3250 C CA . PHE B 1 164 ? 15.281 10.273 6.051 1 90.12 164 PHE B CA 1
ATOM 3251 C C . PHE B 1 164 ? 15.477 11.195 4.855 1 90.12 164 PHE B C 1
ATOM 3253 O O . PHE B 1 164 ? 16.5 11.852 4.73 1 90.12 164 PHE B O 1
ATOM 3260 N N . PRO B 1 165 ? 14.391 11.219 4.027 1 95.06 165 PRO B N 1
ATOM 3261 C CA . PRO B 1 165 ? 14.508 12.141 2.893 1 95.06 165 PRO B CA 1
ATOM 3262 C C . PRO B 1 165 ? 14.695 13.594 3.33 1 95.06 165 PRO B C 1
ATOM 3264 O O . PRO B 1 165 ? 14.125 14.016 4.34 1 95.06 165 PRO B O 1
ATOM 3267 N N . LYS B 1 166 ? 15.469 14.344 2.57 1 95.38 166 LYS B N 1
ATOM 3268 C CA . LYS B 1 166 ? 15.695 15.75 2.875 1 95.38 166 LYS B CA 1
ATOM 3269 C C . LYS B 1 166 ? 14.453 16.578 2.566 1 95.38 166 LYS B C 1
ATOM 3271 O O . LYS B 1 166 ? 13.922 16.531 1.455 1 95.38 166 LYS B O 1
ATOM 3276 N N . PRO B 1 167 ? 14.023 17.328 3.514 1 96.56 167 PRO B N 1
ATOM 3277 C CA . PRO B 1 167 ? 12.867 18.188 3.277 1 96.56 167 PRO B CA 1
ATOM 3278 C C . PRO B 1 167 ? 13.156 19.328 2.299 1 96.56 167 PRO B C 1
ATOM 3280 O O . PRO B 1 167 ? 14.305 19.75 2.176 1 96.56 167 PRO B O 1
ATOM 3283 N N . THR B 1 168 ? 12.102 19.875 1.656 1 96.44 168 THR B N 1
ATOM 3284 C CA . THR B 1 168 ? 12.289 20.906 0.635 1 96.44 168 THR B CA 1
ATOM 3285 C C . THR B 1 168 ? 12.281 22.297 1.26 1 96.44 168 THR B C 1
ATOM 3287 O O . THR B 1 168 ? 12.781 23.25 0.664 1 96.44 168 THR B O 1
ATOM 3290 N N . ASN B 1 169 ? 11.68 22.516 2.385 1 96.44 169 ASN B N 1
ATOM 3291 C CA . ASN B 1 169 ? 11.492 23.797 3.076 1 96.44 169 ASN B CA 1
ATOM 3292 C C . ASN B 1 169 ? 10.688 24.781 2.234 1 96.44 169 ASN B C 1
ATOM 3294 O O . ASN B 1 169 ? 10.953 25.984 2.246 1 96.44 169 ASN B O 1
ATOM 3298 N N . LYS B 1 170 ? 9.781 24.266 1.43 1 98 170 LYS B N 1
ATOM 3299 C CA . LYS B 1 170 ? 8.844 25.062 0.649 1 98 170 LYS B CA 1
ATOM 3300 C C . LYS B 1 170 ? 7.461 25.078 1.293 1 98 170 LYS B C 1
ATOM 3302 O O . LYS B 1 170 ? 7 24.047 1.803 1 98 170 LYS B O 1
ATOM 3307 N N . LYS B 1 171 ? 6.793 26.219 1.221 1 98.06 171 LYS B N 1
ATOM 3308 C CA . LYS B 1 171 ? 5.59 26.359 2.037 1 98.06 171 LYS B CA 1
ATOM 3309 C C . LYS B 1 171 ? 4.383 26.719 1.178 1 98.06 171 LYS B C 1
ATOM 3311 O O . LYS B 1 171 ? 3.295 26.969 1.7 1 98.06 171 LYS B O 1
ATOM 3316 N N . LYS B 1 172 ? 4.559 26.75 -0.107 1 98.5 172 LYS B N 1
ATOM 3317 C CA . LYS B 1 172 ? 3.436 27.047 -0.992 1 98.5 172 LYS B CA 1
ATOM 3318 C C . LYS B 1 172 ? 3.008 25.812 -1.775 1 98.5 172 LYS B C 1
ATOM 3320 O O . LYS B 1 172 ? 3.836 25.141 -2.4 1 98.5 172 LYS B O 1
ATOM 3325 N N . ILE B 1 173 ? 1.734 25.484 -1.688 1 98.44 173 ILE B N 1
ATOM 3326 C CA . ILE B 1 173 ? 1.175 24.375 -2.461 1 98.44 173 ILE B CA 1
ATOM 3327 C C . ILE B 1 173 ? 0.917 24.828 -3.896 1 98.44 173 ILE B C 1
ATOM 3329 O O . ILE B 1 173 ? 0.187 25.797 -4.125 1 98.44 173 ILE B O 1
ATOM 3333 N N . SER B 1 174 ? 1.453 24.188 -4.855 1 97.75 174 SER B N 1
ATOM 3334 C CA . SER B 1 174 ? 1.265 24.531 -6.262 1 97.75 174 SER B CA 1
ATOM 3335 C C . SER B 1 174 ? -0.074 24.016 -6.781 1 97.75 174 SER B C 1
ATOM 3337 O O . SER B 1 174 ? -0.736 23.219 -6.125 1 97.75 174 SER B O 1
ATOM 3339 N N . ASN B 1 175 ? -0.434 24.5 -7.984 1 95.5 175 ASN B N 1
ATOM 3340 C CA . ASN B 1 175 ? -1.636 24.031 -8.664 1 95.5 175 ASN B CA 1
ATOM 3341 C C . ASN B 1 175 ? -1.323 22.875 -9.609 1 95.5 175 ASN B C 1
ATOM 3343 O O . ASN B 1 175 ? -2.162 22.5 -10.43 1 95.5 175 ASN B O 1
ATOM 3347 N N . LYS B 1 176 ? -0.151 22.328 -9.453 1 96.62 176 LYS B N 1
ATOM 3348 C CA . LYS B 1 176 ? 0.249 21.219 -10.312 1 96.62 176 LYS B CA 1
ATOM 3349 C C . LYS B 1 176 ? -0.708 20.031 -10.164 1 96.62 176 LYS B C 1
ATOM 3351 O O . LYS B 1 176 ? -1.083 19.672 -9.047 1 96.62 176 LYS B O 1
ATOM 3356 N N . ASN B 1 177 ? -1.119 19.578 -11.289 1 97.31 177 ASN B N 1
ATOM 3357 C CA . ASN B 1 177 ? -1.853 18.312 -11.312 1 97.31 177 ASN B CA 1
ATOM 3358 C C . ASN B 1 177 ? -0.911 17.125 -11.445 1 97.31 177 ASN B C 1
ATOM 3360 O O . ASN B 1 177 ? -0.437 16.812 -12.547 1 97.31 177 ASN B O 1
ATOM 3364 N N . VAL B 1 178 ? -0.668 16.422 -10.359 1 98.25 178 VAL B N 1
ATOM 3365 C CA . VAL B 1 178 ? 0.268 15.312 -10.312 1 98.25 178 VAL B CA 1
ATOM 3366 C C . VAL B 1 178 ? -0.501 13.992 -10.312 1 98.25 178 VAL B C 1
ATOM 3368 O O . VAL B 1 178 ? -1.384 13.781 -9.484 1 98.25 178 VAL B O 1
ATOM 3371 N N . LEU B 1 179 ? -0.199 13.164 -11.289 1 98.12 179 LEU B N 1
ATOM 3372 C CA . LEU B 1 179 ? -0.8 11.836 -11.383 1 98.12 179 LEU B CA 1
ATOM 3373 C C . LEU B 1 179 ? 0.079 10.789 -10.711 1 98.12 179 LEU B C 1
ATOM 3375 O O . LEU B 1 179 ? 1.269 10.68 -11.016 1 98.12 179 LEU B O 1
ATOM 3379 N N . ILE B 1 180 ? -0.489 10.062 -9.781 1 98.44 180 ILE B N 1
ATOM 3380 C CA . ILE B 1 180 ? 0.198 8.938 -9.164 1 98.44 180 ILE B CA 1
ATOM 3381 C C . ILE B 1 180 ? -0.294 7.629 -9.789 1 98.44 180 ILE B C 1
ATOM 3383 O O . ILE B 1 180 ? -1.502 7.395 -9.875 1 98.44 180 ILE B O 1
ATOM 3387 N N . ILE B 1 181 ? 0.646 6.82 -10.258 1 98.19 181 ILE B N 1
ATOM 3388 C CA . ILE B 1 181 ? 0.329 5.516 -10.82 1 98.19 181 ILE B CA 1
ATOM 3389 C C . ILE B 1 181 ? 0.99 4.418 -9.992 1 98.19 181 ILE B C 1
ATOM 3391 O O . ILE B 1 181 ? 2.172 4.512 -9.648 1 98.19 181 ILE B O 1
ATOM 3395 N N . ARG B 1 182 ? 0.242 3.428 -9.617 1 97.25 182 ARG B N 1
ATOM 3396 C CA . ARG B 1 182 ? 0.729 2.178 -9.047 1 97.25 182 ARG B CA 1
ATOM 3397 C C . ARG B 1 182 ? 0.49 1.009 -9.992 1 97.25 182 ARG B C 1
ATOM 3399 O O . ARG B 1 182 ? -0.641 0.542 -10.141 1 97.25 182 ARG B O 1
ATOM 3406 N N . PRO B 1 183 ? 1.571 0.548 -10.539 1 96.69 183 PRO B N 1
ATOM 3407 C CA . PRO B 1 183 ? 1.402 -0.499 -11.547 1 96.69 183 PRO B CA 1
ATOM 3408 C C . PRO B 1 183 ? 0.854 -1.8 -10.961 1 96.69 183 PRO B C 1
ATOM 3410 O O . PRO B 1 183 ? 1.124 -2.121 -9.805 1 96.69 183 PRO B O 1
ATOM 3413 N N . TYR B 1 184 ? 0.049 -2.475 -11.742 1 96.38 184 TYR B N 1
ATOM 3414 C CA . TYR B 1 184 ? -0.437 -3.822 -11.461 1 96.38 184 TYR B CA 1
ATOM 3415 C C . TYR B 1 184 ? -0.429 -4.676 -12.727 1 96.38 184 TYR B C 1
ATOM 3417 O O . TYR B 1 184 ? -0.168 -4.168 -13.82 1 96.38 184 TYR B O 1
ATOM 3425 N N . ILE B 1 185 ? -0.63 -5.91 -12.547 1 95.75 185 ILE B N 1
ATOM 3426 C CA . ILE B 1 185 ? -0.465 -6.883 -13.617 1 95.75 185 ILE B CA 1
ATOM 3427 C C . ILE B 1 185 ? -1.465 -6.594 -14.734 1 95.75 185 ILE B C 1
ATOM 3429 O O . ILE B 1 185 ? -2.668 -6.492 -14.492 1 95.75 185 ILE B O 1
ATOM 3433 N N . SER B 1 186 ? -0.948 -6.477 -15.969 1 95.38 186 SER B N 1
ATOM 3434 C CA . SER B 1 186 ? -1.706 -6.309 -17.203 1 95.38 186 SER B CA 1
ATOM 3435 C C . SER B 1 186 ? -2.461 -4.984 -17.219 1 95.38 186 SER B C 1
ATOM 3437 O O . SER B 1 186 ? -3.523 -4.871 -17.828 1 95.38 186 SER B O 1
ATOM 3439 N N . MET B 1 187 ? -1.942 -4.031 -16.469 1 95.31 187 MET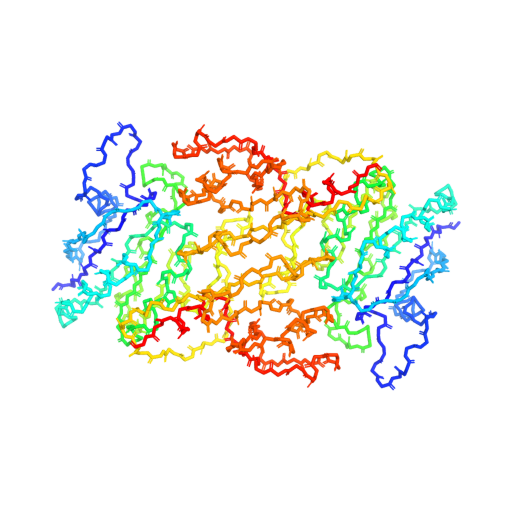 B N 1
ATOM 3440 C CA . MET B 1 187 ? -2.496 -2.68 -16.484 1 95.31 187 MET B CA 1
ATOM 3441 C C . MET B 1 187 ? -2.406 -2.076 -17.875 1 95.31 187 MET B C 1
ATOM 3443 O O . MET B 1 187 ? -1.398 -2.24 -18.562 1 95.31 187 MET B O 1
ATOM 3447 N N . ASP B 1 188 ? -3.469 -1.377 -18.297 1 94.88 188 ASP B N 1
ATOM 3448 C CA . ASP B 1 188 ? -3.49 -0.619 -19.547 1 94.88 188 ASP B CA 1
ATOM 3449 C C . ASP B 1 188 ? -3.111 0.841 -19.297 1 94.88 188 ASP B C 1
ATOM 3451 O O . ASP B 1 188 ? -3.939 1.639 -18.859 1 94.88 188 ASP B O 1
ATOM 3455 N N . PHE B 1 189 ? -1.934 1.239 -19.656 1 95 189 PHE B N 1
ATOM 3456 C CA . PHE B 1 189 ? -1.466 2.604 -19.438 1 95 189 PHE B CA 1
ATOM 3457 C C . PHE B 1 189 ? -2.143 3.568 -20.406 1 95 189 PHE B C 1
ATOM 3459 O O . PHE B 1 189 ? -2.068 4.785 -20.219 1 95 189 PHE B O 1
ATOM 3466 N N . GLY B 1 190 ? -2.803 3.066 -21.406 1 91.75 190 GLY B N 1
ATOM 3467 C CA . GLY B 1 190 ? -3.523 3.896 -22.359 1 91.75 190 GLY B CA 1
ATOM 3468 C C . GLY B 1 190 ? -4.785 4.512 -21.781 1 91.75 190 GLY B C 1
ATOM 3469 O O . GLY B 1 190 ? -5.422 5.352 -22.422 1 91.75 190 GLY B O 1
ATOM 3470 N N . ILE B 1 191 ? -5.078 4.219 -20.562 1 94.94 191 ILE B N 1
ATOM 3471 C CA . ILE B 1 191 ? -6.328 4.641 -19.938 1 94.94 191 ILE B CA 1
ATOM 3472 C C . ILE B 1 191 ? -6.195 6.082 -19.453 1 94.94 191 ILE B C 1
ATOM 3474 O O . ILE B 1 191 ? -7.188 6.715 -19.078 1 94.94 191 ILE B O 1
ATOM 3478 N N . TYR B 1 192 ? -5.035 6.637 -19.438 1 94.81 192 TYR B N 1
ATOM 3479 C CA . TYR B 1 192 ? -4.832 7.957 -18.859 1 94.81 192 TYR B CA 1
ATOM 3480 C C . TYR B 1 192 ? -4.941 9.047 -19.922 1 94.81 192 TYR B C 1
ATOM 3482 O O . TYR B 1 192 ? -4.289 8.977 -20.953 1 94.81 192 TYR B O 1
ATOM 3490 N N . ASN B 1 193 ? -5.785 9.961 -19.672 1 94.31 193 ASN B N 1
ATOM 3491 C CA . ASN B 1 193 ? -5.789 11.242 -20.359 1 94.31 193 ASN B CA 1
ATOM 3492 C C . ASN B 1 193 ? -4.848 12.25 -19.703 1 94.31 193 ASN B C 1
ATOM 3494 O O . ASN B 1 193 ? -5.141 12.766 -18.625 1 94.31 193 ASN B O 1
ATOM 3498 N N . LEU B 1 194 ? -3.803 12.609 -20.406 1 95.19 194 LEU B N 1
ATOM 3499 C CA . LEU B 1 194 ? -2.723 13.344 -19.766 1 95.19 194 LEU B CA 1
ATOM 3500 C C . LEU B 1 194 ? -2.797 14.828 -20.109 1 95.19 194 LEU B C 1
ATOM 3502 O O . LEU B 1 194 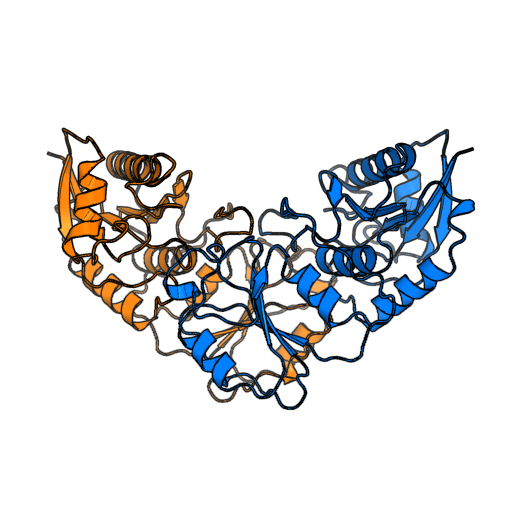? -1.887 15.594 -19.781 1 95.19 194 LEU B O 1
ATOM 3506 N N . GLU B 1 195 ? -3.852 15.242 -20.703 1 93.56 195 GLU B N 1
ATOM 3507 C CA . GLU B 1 195 ? -3.973 16.625 -21.172 1 93.56 195 GLU B CA 1
ATOM 3508 C C . GLU B 1 195 ? -3.797 17.609 -20.031 1 93.56 195 GLU B C 1
ATOM 3510 O O . GLU B 1 195 ? -3.178 18.672 -20.203 1 93.56 195 GLU B O 1
ATOM 3515 N N . ASN B 1 196 ? -4.262 17.391 -18.859 1 94.69 196 ASN B N 1
ATOM 3516 C CA . ASN B 1 196 ? -4.203 18.312 -17.734 1 94.69 196 ASN B CA 1
ATOM 3517 C C . ASN B 1 196 ? -3.273 17.812 -16.625 1 94.69 196 ASN B C 1
ATOM 3519 O O . ASN B 1 196 ? -3.4 18.219 -15.477 1 94.69 196 ASN B O 1
ATOM 3523 N N . VAL B 1 197 ? -2.377 16.938 -17 1 97.62 197 VAL B N 1
ATOM 3524 C CA . VAL B 1 197 ? -1.423 16.391 -16.047 1 97.62 197 VAL B CA 1
ATOM 3525 C C . VAL B 1 197 ? -0.079 17.094 -16.188 1 97.62 197 VAL B C 1
ATOM 3527 O O . VAL B 1 197 ? 0.443 17.234 -17.297 1 97.62 197 VAL B O 1
ATOM 3530 N N . ASP B 1 198 ? 0.447 17.594 -15.047 1 98.12 198 ASP B N 1
ATOM 3531 C CA . ASP B 1 198 ? 1.702 18.344 -15.078 1 98.12 198 ASP B CA 1
ATOM 3532 C C . ASP B 1 198 ? 2.891 17.422 -14.789 1 98.12 198 ASP B C 1
ATOM 3534 O O . ASP B 1 198 ? 4.02 17.719 -15.18 1 98.12 198 ASP B O 1
ATOM 3538 N N . GLU B 1 199 ? 2.668 16.359 -14.102 1 98.31 199 GLU B N 1
ATOM 3539 C CA . GLU B 1 199 ? 3.719 15.43 -13.695 1 98.31 199 GLU B CA 1
ATOM 3540 C C . GLU B 1 199 ? 3.146 14.055 -13.359 1 98.31 199 GLU B C 1
ATOM 3542 O O . GLU B 1 199 ? 2.033 13.953 -12.844 1 98.31 199 GLU B O 1
ATOM 3547 N N . VAL B 1 200 ? 3.883 13.008 -13.734 1 98.5 200 VAL B N 1
ATOM 3548 C CA . VAL B 1 200 ? 3.49 11.641 -13.406 1 98.5 200 VAL B CA 1
ATOM 3549 C C . VAL B 1 200 ? 4.488 11.039 -12.414 1 98.5 200 VAL B C 1
ATOM 3551 O O . VAL B 1 200 ? 5.699 11.078 -12.641 1 98.5 200 VAL B O 1
ATOM 3554 N N . LEU B 1 201 ? 4 10.586 -11.266 1 98.75 201 LEU B N 1
ATOM 3555 C CA . LEU B 1 201 ? 4.77 9.773 -10.328 1 98.75 201 LEU B CA 1
ATOM 3556 C C . LEU B 1 201 ? 4.34 8.312 -10.398 1 98.75 201 LEU B C 1
ATOM 3558 O O . LEU B 1 201 ? 3.158 8 -10.242 1 98.75 201 LEU B O 1
ATOM 3562 N N . ILE B 1 202 ? 5.273 7.43 -10.68 1 98.75 202 ILE B N 1
ATOM 3563 C CA . ILE B 1 202 ? 4.988 6 -10.758 1 98.75 202 ILE B CA 1
ATOM 3564 C C . ILE B 1 202 ? 5.699 5.27 -9.625 1 98.75 202 ILE B C 1
ATOM 3566 O O . ILE B 1 202 ? 6.93 5.297 -9.531 1 98.75 202 ILE B O 1
ATOM 3570 N N . GLU B 1 203 ? 4.934 4.676 -8.773 1 98.62 203 GLU B N 1
ATOM 3571 C CA . GLU B 1 203 ? 5.527 3.908 -7.68 1 98.62 203 GLU B CA 1
ATOM 3572 C C . GLU B 1 203 ? 6.098 2.586 -8.18 1 98.62 203 GLU B C 1
ATOM 3574 O O . GLU B 1 203 ? 5.422 1.84 -8.891 1 98.62 203 GLU B O 1
ATOM 3579 N N . MET B 1 204 ? 7.363 2.293 -7.832 1 98.25 204 MET B N 1
ATOM 3580 C CA . MET B 1 204 ? 8.008 1.044 -8.234 1 98.25 204 MET B CA 1
ATOM 3581 C C . MET B 1 204 ? 7.613 -0.095 -7.301 1 98.25 204 MET B C 1
ATOM 3583 O O . MET B 1 204 ? 7.09 0.143 -6.207 1 98.25 204 MET B O 1
ATOM 3587 N N . TYR B 1 205 ? 7.805 -1.308 -7.738 1 97.31 205 TYR B N 1
ATOM 3588 C CA . TYR B 1 205 ? 7.656 -2.451 -6.844 1 97.31 205 TYR B CA 1
ATOM 3589 C C . TYR B 1 205 ? 8.656 -2.381 -5.695 1 97.31 205 TYR B C 1
ATOM 3591 O O . TYR B 1 205 ? 9.609 -1.6 -5.738 1 97.31 205 TYR B O 1
ATOM 3599 N N . HIS B 1 206 ? 8.422 -3.211 -4.684 1 96.38 206 HIS B N 1
ATOM 3600 C CA . HIS B 1 206 ? 9.211 -3.145 -3.459 1 96.38 206 HIS B CA 1
ATOM 3601 C C . HIS B 1 206 ? 10.688 -3.42 -3.742 1 96.38 206 HIS B C 1
ATOM 3603 O O . HIS B 1 206 ? 11.555 -3.031 -2.959 1 96.38 206 HIS B O 1
ATOM 3609 N N . SER B 1 207 ? 11.008 -4.07 -4.91 1 94.75 207 SER B N 1
ATOM 3610 C CA . SER B 1 207 ? 12.383 -4.402 -5.27 1 94.75 207 SER B CA 1
ATOM 3611 C C . SER B 1 207 ? 13.008 -3.311 -6.133 1 94.75 207 SER B C 1
ATOM 3613 O O . SER B 1 207 ? 14.102 -3.49 -6.68 1 94.75 207 SER B O 1
ATOM 3615 N N . ALA B 1 208 ? 12.328 -2.199 -6.328 1 96.75 208 ALA B N 1
ATOM 3616 C CA . ALA B 1 208 ? 12.758 -1.088 -7.172 1 96.75 208 ALA B CA 1
ATOM 3617 C C . ALA B 1 208 ? 12.812 -1.503 -8.641 1 96.75 208 ALA B C 1
ATOM 3619 O O . ALA B 1 208 ? 13.742 -1.131 -9.359 1 96.75 208 ALA B O 1
ATOM 3620 N N . THR B 1 209 ? 11.836 -2.311 -9.055 1 95.88 209 THR B N 1
ATOM 3621 C CA . THR B 1 209 ? 11.633 -2.689 -10.453 1 95.88 209 THR B CA 1
ATOM 3622 C C . THR B 1 209 ? 10.281 -2.193 -10.953 1 95.88 209 THR B C 1
ATOM 3624 O O . THR B 1 209 ? 9.453 -1.731 -10.164 1 95.88 209 THR B O 1
ATOM 3627 N N . VAL B 1 210 ? 10.109 -2.133 -12.289 1 96.69 210 VAL B N 1
ATOM 3628 C CA . VAL B 1 210 ? 8.844 -1.771 -12.93 1 96.69 210 VAL B CA 1
ATOM 3629 C C . VAL B 1 210 ? 8.594 -2.688 -14.125 1 96.69 210 VAL B C 1
ATOM 3631 O O . VAL B 1 210 ? 9.531 -3.234 -14.703 1 96.69 210 VAL B O 1
ATOM 3634 N N . PRO B 1 211 ? 7.336 -2.895 -14.461 1 96.69 211 PRO B N 1
ATOM 3635 C CA . PRO B 1 211 ? 7.082 -3.658 -15.688 1 96.69 211 PRO B CA 1
ATOM 3636 C C . PRO B 1 211 ? 7.562 -2.936 -16.938 1 96.69 211 PRO B C 1
ATOM 3638 O O . PRO B 1 211 ? 7.629 -1.704 -16.969 1 96.69 211 PRO B O 1
ATOM 3641 N N . ASN B 1 212 ? 7.836 -3.711 -17.922 1 96.19 212 ASN B N 1
ATOM 3642 C CA . ASN B 1 212 ? 8.242 -3.139 -19.203 1 96.19 212 ASN B CA 1
ATOM 3643 C C . ASN B 1 212 ? 7.191 -2.174 -19.734 1 96.19 212 ASN B C 1
ATOM 3645 O O . ASN B 1 212 ? 7.527 -1.176 -20.375 1 96.19 212 ASN B O 1
ATOM 3649 N N . SER B 1 213 ? 5.965 -2.443 -19.516 1 96.25 213 SER B N 1
ATOM 3650 C CA . SER B 1 213 ? 4.891 -1.574 -19.969 1 96.25 213 SER B CA 1
ATOM 3651 C C . SER B 1 213 ? 4.988 -0.188 -19.344 1 96.25 213 SER B C 1
ATOM 3653 O O . SER B 1 213 ? 4.648 0.812 -19.984 1 96.25 213 SER B O 1
ATOM 3655 N N . ALA B 1 214 ? 5.441 -0.106 -18.109 1 97.12 214 ALA B N 1
ATOM 3656 C CA . ALA B 1 214 ? 5.637 1.186 -17.453 1 97.12 214 ALA B CA 1
ATOM 3657 C C . ALA B 1 214 ? 6.793 1.953 -18.094 1 97.12 214 ALA B C 1
ATOM 3659 O O . ALA B 1 214 ? 6.707 3.17 -18.281 1 97.12 214 ALA B O 1
ATOM 3660 N N . LYS B 1 215 ? 7.844 1.247 -18.406 1 96.56 215 LYS B N 1
ATOM 3661 C CA . LYS B 1 215 ? 8.969 1.877 -19.094 1 96.56 215 LYS B CA 1
ATOM 3662 C C . LYS B 1 215 ? 8.539 2.443 -20.453 1 96.56 215 LYS B C 1
ATOM 3664 O O . LYS B 1 215 ? 8.859 3.584 -20.781 1 96.56 215 LYS B O 1
ATOM 3669 N N . GLU B 1 216 ? 7.852 1.634 -21.172 1 96.5 216 GLU B N 1
ATOM 3670 C CA . GLU B 1 216 ? 7.359 2.068 -22.469 1 96.5 216 GLU B CA 1
ATOM 3671 C C . GLU B 1 216 ? 6.441 3.281 -22.344 1 96.5 216 GLU B C 1
ATOM 3673 O O . GLU B 1 216 ? 6.535 4.227 -23.125 1 96.5 216 GLU B O 1
ATOM 3678 N N . PHE B 1 217 ? 5.574 3.254 -21.359 1 97.31 217 PHE B N 1
ATOM 3679 C CA . PHE B 1 217 ? 4.672 4.363 -21.078 1 97.31 217 PHE B CA 1
ATOM 3680 C C . PHE B 1 217 ? 5.449 5.652 -20.844 1 97.31 217 PHE B C 1
ATOM 3682 O O . PHE B 1 217 ? 5.148 6.688 -21.453 1 97.31 217 PHE B O 1
ATOM 3689 N N . THR B 1 218 ? 6.473 5.586 -20.031 1 97.06 218 THR B N 1
ATOM 3690 C CA . THR B 1 218 ? 7.211 6.797 -19.688 1 97.06 218 THR B CA 1
ATOM 3691 C C . THR B 1 218 ? 7.977 7.328 -20.891 1 97.06 218 THR B C 1
ATOM 3693 O O . THR B 1 218 ? 8.188 8.539 -21.016 1 97.06 218 THR B O 1
ATOM 3696 N N . LYS B 1 219 ? 8.422 6.473 -21.797 1 95.62 219 LYS B N 1
ATOM 3697 C CA . LYS B 1 219 ? 9.109 6.891 -23.016 1 95.62 219 LYS B CA 1
ATOM 3698 C C . LYS B 1 219 ? 8.188 7.715 -23.906 1 95.62 219 LYS B C 1
ATOM 3700 O O . LYS B 1 219 ? 8.664 8.531 -24.703 1 95.62 219 LYS B O 1
ATOM 3705 N N . SER B 1 220 ? 6.945 7.484 -23.75 1 95.19 220 SER B N 1
ATOM 3706 C CA . SER B 1 220 ? 5.98 8.148 -24.609 1 95.19 220 SER B CA 1
ATOM 3707 C C . SER B 1 220 ? 5.516 9.477 -24.016 1 95.19 220 SER B C 1
ATOM 3709 O O . SER B 1 220 ? 4.797 10.234 -24.656 1 95.19 220 SER B O 1
ATOM 3711 N N . LEU B 1 221 ? 5.914 9.758 -22.781 1 95.88 221 LEU B N 1
ATOM 3712 C CA . LEU B 1 221 ? 5.434 10.945 -22.078 1 95.88 221 LEU B CA 1
ATOM 3713 C C . LEU B 1 221 ? 6.172 12.195 -22.562 1 95.88 221 LEU B C 1
ATOM 3715 O O . LEU B 1 221 ? 7.383 12.148 -22.781 1 95.88 221 LEU B O 1
ATOM 3719 N N . ASN B 1 222 ? 5.402 13.266 -22.703 1 96 222 ASN B N 1
ATOM 3720 C CA . ASN B 1 222 ? 5.988 14.57 -23 1 96 222 ASN B CA 1
ATOM 3721 C C . ASN B 1 222 ? 5.922 15.5 -21.781 1 96 222 ASN B C 1
ATOM 3723 O O . ASN B 1 222 ? 6.051 16.719 -21.922 1 96 222 ASN B O 1
ATOM 3727 N N . ILE B 1 223 ? 5.566 15.047 -20.719 1 97.31 223 ILE B N 1
ATOM 3728 C CA . ILE B 1 223 ? 5.531 15.773 -19.453 1 97.31 223 ILE B CA 1
ATOM 3729 C C . ILE B 1 223 ? 6.5 15.133 -18.453 1 97.31 223 ILE B C 1
ATOM 3731 O O . ILE B 1 223 ? 6.883 13.977 -18.609 1 97.31 223 ILE B O 1
ATOM 3735 N N . PRO B 1 224 ? 6.965 15.883 -17.406 1 98.06 224 PRO B N 1
ATOM 3736 C CA . PRO B 1 224 ? 7.875 15.32 -16.422 1 98.06 224 PRO B CA 1
ATOM 3737 C C . PRO B 1 224 ? 7.312 14.07 -15.742 1 98.06 224 PRO B C 1
ATOM 3739 O O . PRO B 1 224 ? 6.105 13.977 -15.516 1 98.06 224 PRO B O 1
ATOM 3742 N N . TYR B 1 225 ? 8.203 13.125 -15.508 1 98.56 225 TYR B N 1
ATOM 3743 C CA . TYR B 1 225 ? 7.828 11.922 -14.773 1 98.56 225 TYR B CA 1
ATOM 3744 C C . TYR B 1 225 ? 8.961 11.445 -13.883 1 98.56 225 TYR B C 1
ATOM 3746 O O . TYR B 1 225 ? 10.133 11.742 -14.141 1 98.56 225 TYR B O 1
ATOM 3754 N N . HIS B 1 226 ? 8.609 10.75 -12.812 1 98.81 226 HIS B N 1
ATOM 3755 C CA . HIS B 1 226 ? 9.578 10.094 -11.945 1 98.81 226 HIS B CA 1
ATOM 3756 C C . HIS B 1 226 ? 9.062 8.727 -11.492 1 98.81 226 HIS B C 1
ATOM 3758 O O . HIS B 1 226 ? 7.879 8.57 -11.195 1 98.81 226 HIS B O 1
ATOM 3764 N N . PHE B 1 227 ? 9.945 7.773 -11.516 1 98.69 227 PHE B N 1
ATOM 3765 C CA . PHE B 1 227 ? 9.734 6.57 -10.727 1 98.69 227 PHE B CA 1
ATOM 3766 C C . PHE B 1 227 ? 10.102 6.812 -9.266 1 98.69 227 PHE B C 1
ATOM 3768 O O . PHE B 1 227 ? 11.055 7.535 -8.977 1 98.69 227 PHE B O 1
ATOM 3775 N N . VAL B 1 228 ? 9.367 6.27 -8.359 1 98.69 228 VAL B N 1
ATOM 3776 C CA . VAL B 1 228 ? 9.578 6.516 -6.938 1 98.69 228 VAL B CA 1
ATOM 3777 C C . VAL B 1 228 ? 9.781 5.188 -6.207 1 98.69 228 VAL B C 1
ATOM 3779 O O . VAL B 1 228 ? 9 4.25 -6.387 1 98.69 228 VAL B O 1
ATOM 3782 N N . THR B 1 229 ? 10.836 5.078 -5.395 1 98.12 229 THR B N 1
ATOM 3783 C CA . THR B 1 229 ? 11.078 3.873 -4.609 1 98.12 229 THR B CA 1
ATOM 3784 C C . THR B 1 229 ? 11.617 4.227 -3.227 1 98.12 229 THR B C 1
ATOM 3786 O O . THR B 1 229 ? 12.32 5.223 -3.068 1 98.12 229 THR B O 1
ATOM 3789 N N . HIS B 1 230 ? 11.234 3.434 -2.291 1 97.62 230 HIS B N 1
ATOM 3790 C CA . HIS B 1 230 ? 11.758 3.574 -0.936 1 97.62 230 HIS B CA 1
ATOM 3791 C C . HIS B 1 230 ? 13.18 3.037 -0.833 1 97.62 230 HIS B C 1
ATOM 3793 O O . HIS B 1 230 ? 13.867 3.27 0.163 1 97.62 230 HIS B O 1
ATOM 3799 N N . LYS B 1 231 ? 13.617 2.334 -1.839 1 96.94 231 LYS B N 1
ATOM 3800 C CA . LYS B 1 231 ? 14.969 1.782 -1.85 1 96.94 231 LYS B CA 1
ATOM 3801 C C . LYS B 1 231 ? 16 2.865 -2.146 1 96.94 231 LYS B C 1
ATOM 3803 O O . LYS B 1 231 ? 15.68 3.891 -2.748 1 96.94 231 LYS B O 1
ATOM 3808 N N . MET B 1 232 ? 17.266 2.59 -1.741 1 96.38 232 MET B N 1
ATOM 3809 C CA . MET B 1 232 ? 18.344 3.555 -1.943 1 96.38 232 MET B CA 1
ATOM 3810 C C . MET B 1 232 ? 19.062 3.307 -3.271 1 96.38 232 MET B C 1
ATOM 3812 O O . MET B 1 232 ? 19.859 4.137 -3.717 1 96.38 232 MET B O 1
ATOM 3816 N N . SER B 1 233 ? 18.766 2.152 -3.852 1 94.56 233 SER B N 1
ATOM 3817 C CA . SER B 1 233 ? 19.328 1.771 -5.137 1 94.56 233 SER B CA 1
ATOM 3818 C C . SER B 1 233 ? 18.422 0.804 -5.887 1 94.56 233 SER B C 1
ATOM 3820 O O . SER B 1 233 ? 17.516 0.224 -5.297 1 94.56 233 SER B O 1
ATOM 3822 N N . ALA B 1 234 ? 18.562 0.8 -7.117 1 93.12 234 ALA B N 1
ATOM 3823 C CA . ALA B 1 234 ? 17.938 -0.212 -7.969 1 93.12 234 ALA B CA 1
ATOM 3824 C C . ALA B 1 234 ? 18.969 -1.252 -8.422 1 93.12 234 ALA B C 1
ATOM 3826 O O . ALA B 1 234 ? 19.688 -1.036 -9.391 1 93.12 234 ALA B O 1
ATOM 3827 N N . ASP B 1 235 ? 18.891 -2.416 -7.824 1 88.12 235 ASP B N 1
ATOM 3828 C CA . ASP B 1 235 ? 20.016 -3.33 -7.926 1 88.12 235 ASP B CA 1
ATOM 3829 C C . ASP B 1 235 ? 19.766 -4.402 -8.984 1 88.12 235 ASP B C 1
ATOM 3831 O O . ASP B 1 235 ? 20.688 -5.105 -9.398 1 88.12 235 ASP B O 1
ATOM 3835 N N . TYR B 1 236 ? 18.562 -4.508 -9.414 1 87.75 236 TYR B N 1
ATOM 3836 C CA . TYR B 1 236 ? 18.25 -5.5 -10.438 1 87.75 236 TYR B CA 1
ATOM 3837 C C . TYR B 1 236 ? 18.734 -5.031 -11.812 1 87.75 236 TYR B C 1
ATOM 3839 O O . TYR B 1 236 ? 18.656 -3.844 -12.133 1 87.75 236 TYR B O 1
ATOM 3847 N N . GLU B 1 237 ? 19.188 -5.961 -12.57 1 84.5 237 GLU B N 1
ATOM 3848 C CA . GLU B 1 237 ? 19.672 -5.652 -13.914 1 84.5 237 GLU B CA 1
ATOM 3849 C C . GLU B 1 237 ? 18.609 -4.949 -14.742 1 84.5 237 GLU B C 1
ATOM 3851 O O . GLU B 1 237 ? 18.906 -4 -15.469 1 84.5 237 GLU B O 1
ATOM 3856 N N . THR B 1 238 ? 17.438 -5.383 -14.602 1 87.69 238 THR B N 1
ATOM 3857 C CA . THR B 1 238 ? 16.344 -4.844 -15.414 1 87.69 238 THR B CA 1
ATOM 3858 C C . THR B 1 238 ? 16 -3.426 -14.969 1 87.69 238 THR B C 1
ATOM 3860 O O . THR B 1 238 ? 15.258 -2.721 -15.656 1 87.69 238 THR B O 1
ATOM 3863 N N . ALA B 1 239 ? 16.516 -2.994 -13.852 1 91.44 239 ALA B N 1
ATOM 3864 C CA . ALA B 1 239 ? 16.203 -1.66 -13.344 1 91.44 239 ALA B CA 1
ATOM 3865 C C . ALA B 1 239 ? 17.297 -0.662 -13.727 1 91.44 239 ALA B C 1
ATOM 3867 O O . ALA B 1 239 ? 17.141 0.543 -13.516 1 91.44 239 ALA B O 1
ATOM 3868 N N . GLN B 1 240 ? 18.359 -1.117 -14.352 1 90.31 240 GLN B N 1
ATOM 3869 C CA . GLN B 1 240 ? 19.531 -0.284 -14.602 1 90.31 240 GLN B CA 1
ATOM 3870 C C . GLN B 1 240 ? 19.25 0.759 -15.68 1 90.31 240 GLN B C 1
ATOM 3872 O O . GLN B 1 240 ? 19.922 1.798 -15.734 1 90.31 240 GLN B O 1
ATOM 3877 N N . ASP B 1 241 ? 18.328 0.538 -16.516 1 92 241 ASP B N 1
ATOM 3878 C CA . ASP B 1 241 ? 18.078 1.458 -17.625 1 92 241 ASP B CA 1
ATOM 3879 C C . ASP B 1 241 ? 16.953 2.438 -17.266 1 92 241 ASP B C 1
ATOM 3881 O O . ASP B 1 241 ? 16.562 3.273 -18.078 1 92 241 ASP B O 1
ATOM 3885 N N . ILE B 1 242 ? 16.453 2.316 -16.094 1 93.38 242 ILE B N 1
ATOM 3886 C CA . ILE B 1 242 ? 15.375 3.203 -15.688 1 93.38 242 ILE B CA 1
ATOM 3887 C C . ILE B 1 242 ? 15.938 4.582 -15.336 1 93.38 242 ILE B C 1
ATOM 3889 O O . ILE B 1 242 ? 16.875 4.695 -14.547 1 93.38 242 ILE B O 1
ATOM 3893 N N . GLU B 1 243 ? 15.352 5.562 -15.945 1 93.31 243 GLU B N 1
ATOM 3894 C CA . GLU B 1 243 ? 15.758 6.941 -15.695 1 93.31 243 GLU B CA 1
ATOM 3895 C C . GLU B 1 243 ? 14.781 7.645 -14.75 1 93.31 243 GLU B C 1
ATOM 3897 O O . GLU B 1 243 ? 13.664 7.164 -14.531 1 93.31 243 GLU B O 1
ATOM 3902 N N . ASN B 1 244 ? 15.188 8.781 -14.141 1 97.44 244 ASN B N 1
ATOM 3903 C CA . ASN B 1 244 ? 14.359 9.688 -13.352 1 97.44 244 ASN B CA 1
ATOM 3904 C C . ASN B 1 244 ? 13.781 8.992 -12.125 1 97.44 244 ASN B C 1
ATOM 3906 O O . ASN B 1 244 ? 12.586 9.109 -11.844 1 97.44 244 ASN B O 1
ATOM 3910 N N . ILE B 1 245 ? 14.625 8.203 -11.43 1 98.25 245 ILE B N 1
ATOM 3911 C CA . ILE B 1 245 ? 14.188 7.547 -10.203 1 98.25 245 ILE B CA 1
ATOM 3912 C C . ILE B 1 245 ? 14.414 8.477 -9.016 1 98.25 245 ILE B C 1
ATOM 3914 O O . ILE B 1 245 ? 15.508 9.031 -8.859 1 98.25 245 ILE B O 1
ATOM 3918 N N . ILE B 1 246 ? 13.398 8.742 -8.25 1 98.12 246 ILE B N 1
ATOM 3919 C CA . ILE B 1 246 ? 13.562 9.305 -6.914 1 98.12 246 ILE B CA 1
ATOM 3920 C C . ILE B 1 246 ? 13.742 8.18 -5.898 1 98.12 246 ILE B C 1
ATOM 3922 O O . ILE B 1 246 ? 12.812 7.402 -5.648 1 98.12 246 ILE B O 1
ATOM 3926 N N . PHE B 1 247 ? 14.938 8.031 -5.32 1 97.69 247 PHE B N 1
ATOM 3927 C CA . PHE B 1 247 ? 15.281 6.973 -4.379 1 97.69 247 PHE B CA 1
ATOM 3928 C C . PHE B 1 247 ? 14.984 7.406 -2.947 1 97.69 247 PHE B C 1
ATOM 3930 O O . PHE B 1 247 ? 14.945 8.602 -2.65 1 97.69 247 PHE B O 1
ATOM 3937 N N . GLY B 1 248 ? 14.742 6.465 -2.076 1 97.56 248 GLY B N 1
ATOM 3938 C CA . GLY B 1 248 ? 14.758 6.66 -0.635 1 97.56 248 GLY B CA 1
ATOM 3939 C C . GLY B 1 248 ? 13.602 7.496 -0.127 1 97.56 248 GLY B C 1
ATOM 3940 O O . GLY B 1 248 ? 13.773 8.32 0.773 1 97.56 248 GLY B O 1
ATOM 3941 N N . THR B 1 249 ? 12.453 7.328 -0.725 1 98.19 249 THR B N 1
ATOM 3942 C CA . THR B 1 249 ? 11.305 8.117 -0.283 1 98.19 249 THR B CA 1
ATOM 3943 C C . THR B 1 249 ? 10.008 7.34 -0.483 1 98.19 249 THR B C 1
ATOM 3945 O O . THR B 1 249 ? 9.977 6.359 -1.228 1 98.19 249 THR B O 1
ATOM 3948 N N . THR B 1 250 ? 8.961 7.668 0.249 1 98.31 250 THR B N 1
ATOM 3949 C CA . THR B 1 250 ? 7.621 7.129 0.034 1 98.31 250 THR B CA 1
ATOM 3950 C C . THR B 1 250 ? 6.898 7.895 -1.074 1 98.31 250 THR B C 1
ATOM 3952 O O . THR B 1 250 ? 7.297 9.008 -1.429 1 98.31 250 THR B O 1
ATOM 3955 N N . ILE B 1 251 ? 5.871 7.293 -1.661 1 98.56 251 ILE B N 1
ATOM 3956 C CA . ILE B 1 251 ? 5.094 7.949 -2.705 1 98.56 251 ILE B CA 1
ATOM 3957 C C . ILE B 1 251 ? 4.379 9.172 -2.129 1 98.56 251 ILE B C 1
ATOM 3959 O O . ILE B 1 251 ? 4.207 10.18 -2.816 1 98.56 251 ILE B O 1
ATOM 3963 N N . GLU B 1 252 ? 3.953 9.125 -0.821 1 98.62 252 GLU B N 1
ATOM 3964 C CA . GLU B 1 252 ? 3.338 10.258 -0.144 1 98.62 252 GLU B CA 1
ATOM 3965 C C . GLU B 1 252 ? 4.285 11.453 -0.094 1 98.62 252 GLU B C 1
ATOM 3967 O O . GLU B 1 252 ? 3.891 12.578 -0.399 1 98.62 252 GLU B O 1
ATOM 3972 N N . ASN B 1 253 ? 5.504 11.164 0.268 1 98.75 253 ASN B N 1
ATOM 3973 C CA . ASN B 1 253 ? 6.492 12.234 0.364 1 98.75 253 ASN B CA 1
ATOM 3974 C C . ASN B 1 253 ? 6.883 12.766 -1.014 1 98.75 253 ASN B C 1
ATOM 3976 O O . ASN B 1 253 ? 7.086 13.969 -1.187 1 98.75 253 ASN B O 1
ATOM 3980 N N . ALA B 1 254 ? 7.078 11.852 -2 1 98.75 254 ALA B N 1
ATOM 3981 C CA . ALA B 1 254 ? 7.375 12.297 -3.359 1 98.75 254 ALA B CA 1
ATOM 3982 C C . ALA B 1 254 ? 6.289 13.234 -3.883 1 98.75 254 ALA B C 1
ATOM 3984 O O . ALA B 1 254 ? 6.586 14.234 -4.539 1 98.75 254 ALA B O 1
ATOM 3985 N N . TYR B 1 255 ? 5.051 12.914 -3.615 1 98.75 255 TYR B N 1
ATOM 3986 C CA . TYR B 1 255 ? 3.926 13.758 -3.998 1 98.75 255 TYR B CA 1
ATOM 3987 C C . TYR B 1 255 ? 4.031 15.133 -3.352 1 98.75 255 TYR B C 1
ATOM 3989 O O . TYR B 1 255 ? 3.887 16.156 -4.027 1 98.75 255 TYR B O 1
ATOM 3997 N N . ALA B 1 256 ? 4.277 15.164 -2.033 1 98.69 256 ALA B N 1
ATOM 3998 C CA . ALA B 1 256 ? 4.438 16.422 -1.305 1 98.69 256 ALA B CA 1
ATOM 3999 C C . ALA B 1 256 ? 5.543 17.266 -1.921 1 98.69 256 ALA B C 1
ATOM 4001 O O . ALA B 1 256 ? 5.352 18.469 -2.172 1 98.69 256 ALA B O 1
ATOM 4002 N N . MET B 1 257 ? 6.68 16.641 -2.178 1 98.38 257 MET B N 1
ATOM 4003 C CA . MET B 1 257 ? 7.82 17.359 -2.744 1 98.38 257 MET B CA 1
ATOM 4004 C C . MET B 1 257 ? 7.484 17.906 -4.125 1 98.38 257 MET B C 1
ATOM 4006 O O . MET B 1 257 ? 7.961 18.984 -4.5 1 98.38 257 MET B O 1
ATOM 4010 N N . SER B 1 258 ? 6.688 17.203 -4.883 1 98.12 258 SER B N 1
ATOM 4011 C CA . SER B 1 258 ? 6.328 17.609 -6.238 1 98.12 258 SER B CA 1
ATOM 4012 C C . SER B 1 258 ? 5.426 18.828 -6.234 1 98.12 258 SER B C 1
ATOM 4014 O O . SER B 1 258 ? 5.504 19.672 -7.137 1 98.12 258 SER B O 1
ATOM 4016 N N . ILE B 1 259 ? 4.559 18.953 -5.195 1 98.25 259 ILE B N 1
ATOM 4017 C CA . ILE B 1 259 ? 3.527 19.984 -5.305 1 98.25 259 ILE B CA 1
ATOM 4018 C C . ILE B 1 259 ? 3.914 21.203 -4.457 1 98.25 259 ILE B C 1
ATOM 4020 O O . ILE B 1 259 ? 3.295 22.266 -4.559 1 98.25 259 ILE B O 1
ATOM 4024 N N . LEU B 1 260 ? 4.875 21.062 -3.607 1 98.31 260 LEU B N 1
ATOM 4025 C CA . LEU B 1 260 ? 5.344 22.188 -2.807 1 98.31 260 LEU B CA 1
ATOM 4026 C C . LEU B 1 260 ? 6.312 23.062 -3.602 1 98.31 260 LEU B C 1
ATOM 4028 O O . LEU B 1 260 ? 7.242 22.547 -4.223 1 98.31 260 LEU B O 1
ATOM 4032 N N . GLU B 1 261 ? 6.066 24.359 -3.617 1 96.75 261 GLU B N 1
ATOM 4033 C CA . GLU B 1 261 ? 6.934 25.312 -4.297 1 96.75 261 GLU B CA 1
ATOM 4034 C C . GLU B 1 261 ? 7.258 26.5 -3.396 1 96.75 261 GLU B C 1
ATOM 4036 O O . GLU B 1 261 ? 6.531 26.781 -2.443 1 96.75 261 GLU B O 1
#

Foldseek 3Di:
DAEEEEEEQEAQQQDDPPDPRDQQRRVVLLVVVEDDPPYHYHYDYQYYDYQVPDDLVVLLSVLVVVVPDPLVRHLAYEYEGHQQCQLLSLLLCQQQQFFGLYEYEYWPHYPPDPPICSNVQVVQSVVSSVVSDTGYWYGDPHIGHRQFWDRQDPVRDTDGFPDDDDHNNFRDFAPAAEAEAEDDPPDDLVPDDCPRHQEYEYEAPQLQHDDPVVVVSVVPDPHHYEYEYLAQDNDDPRNVPDPRYDYNGDPSNVVSRVGGD/DAEEEEEEQEAQQQDDPPDDRDQQRRVVVLVVPEDDPPYHYHYDYQYYDYQVPDDLVVLLSVLVVVVPDPLVRHLAYEYEGHQQCQLLSLLLCQQQQFFGLYEYEYWPHYPPDPVICSNVQVVQSVVSSVVSDTGYWYGDVHIGHRQFWDRQDPVRDIDGFPDDDDHNNFRDFAPAAEAEAEDDPPDDLVPDDCPRHQEYEYEAPQLQHDDPVVVVSVVPDPHHYEYEYLAQDNDDPRNVPDPRYDYNGDPSNVVSRVGGD

Radius of gyration: 24.22 Å; Cα contacts (8 Å, |Δi|>4): 1224; chains: 2; bounding box: 51×74×60 Å

Sequence (522 aa):
MNKILVIGLGGTIGSVAGESISLDDNCLKILDVTEHTNVQFDTVSPFKVLSENMTKALWQKLIDCLDEVDFSKYKGVIILHGSDTLAFTSAIIANAFADKNIVLVASDKPVENPLSNAKTNFDTAVAHILAGNNGVYASYNGIKKANCITSADINDEFRAISHFPKPTNKKKISNKNVLIIRPYISMDFGIYNLENVDEVLIEMYHSATVPNSAKEFTKSLNIPYHFVTHKMSADYETAQDIENIIFGTTIENAYAMSILEMNKILVIGLGGTIGSVAGESISLDDNCLKILDVTEHTNVQFDTVSPFKVLSENMTKALWQKLIDCLDEVDFSKYKGVIILHGSDTLAFTSAIIANAFADKNIVLVASDKPVENPLSNAKTNFDTAVAHILAGNNGVYASYNGIKKANCITSADINDEFRAISHFPKPTNKKKISNKNVLIIRPYISMDFGIYNLENVDEVLIEMYHSATVPNSAKEFTKSLNIPYHFVTHKMSADYETAQDIENIIFGTTIENAYAMSILE

Organism: NCBI:txid290054

pLDDT: mean 92.98, std 10.15, range [43.66, 98.88]

Nearest PDB structures (foldseek):
  1wls-assembly1_B  TM=7.821E-01  e=2.020E-15  Pyrococcus horikoshii
  1wnf-assembly1_B  TM=8.058E-01  e=3.116E-14  Pyrococcus horikoshii
  4q0m-assembly1_A-2  TM=8.253E-01  e=1.086E-13  Pyrococcus furiosus DSM 3638
  2him-assembly1_C  TM=7.600E-01  e=3.363E-13  Escherichia coli
  8upc-assembly1_B-2  TM=8.009E-01  e=8.415E-08  Rhodospirillum rubrum ATCC 11170

Solvent-accessible surface area (backbone atoms only — not comparable to full-atom values): 27604 Å² total; per-residue (Å²): 129,48,28,34,39,36,37,29,34,34,21,40,31,30,42,53,90,93,46,82,70,59,82,78,39,22,54,49,52,48,54,68,70,46,89,56,92,70,49,46,76,46,79,51,60,95,51,73,44,57,29,56,59,53,39,62,68,56,49,40,51,51,45,53,54,57,70,69,53,65,65,88,71,30,63,24,38,38,36,36,29,19,52,60,41,35,26,44,51,30,11,41,48,19,20,36,41,46,81,36,34,35,29,37,29,28,25,89,29,29,49,82,42,89,84,29,48,21,59,62,15,49,52,50,40,50,54,46,33,73,68,64,59,70,21,31,29,32,16,60,94,51,79,43,57,12,44,28,26,40,58,46,36,92,83,70,42,65,48,67,57,91,54,80,60,80,60,76,63,30,72,37,69,51,88,64,36,67,43,78,43,73,82,58,76,71,60,68,78,81,29,58,50,61,86,77,45,56,31,39,40,33,47,38,39,68,71,36,39,66,30,64,68,56,55,56,52,59,71,70,50,90,54,55,61,32,36,34,22,62,42,84,62,49,80,46,76,87,28,65,79,62,70,57,67,46,59,30,34,37,69,40,27,52,50,30,61,69,33,39,78,128,48,28,36,39,38,35,29,34,34,23,40,30,29,42,52,89,92,47,81,68,57,84,76,39,22,54,49,51,49,54,69,69,44,90,56,91,70,50,46,75,46,78,49,58,95,52,75,45,58,30,54,60,54,40,63,68,55,48,39,52,51,45,55,52,58,70,68,52,65,63,89,72,29,62,25,37,38,35,36,32,17,54,60,40,36,23,43,52,30,10,41,48,20,20,37,40,46,80,38,35,36,30,37,28,29,27,87,29,29,49,81,43,88,85,28,46,22,59,62,15,50,51,50,40,53,53,46,34,74,69,62,58,69,23,32,28,31,17,59,93,52,78,43,56,12,45,28,26,40,57,44,37,92,81,70,42,67,49,66,58,91,53,80,60,81,61,76,64,30,71,38,68,52,88,64,36,67,43,79,44,73,79,58,79,69,60,67,79,83,29,58,50,59,88,77,46,55,31,40,40,34,49,40,39,66,71,34,38,68,29,65,68,57,53,56,51,58,73,69,51,92,53,55,61,33,37,35,21,62,43,84,62,49,81,46,78,88,29,65,81,64,69,56,66,46,59,30,35,37,67,41,28,53,51,31,60,70,31,39,78

InterPro domains:
  IPR006034 Asparaginase/glutaminase-like [PIRSF001220] (1-132)
  IPR006034 Asparaginase/glutaminase-like [PR00139] (4-15)
  IPR006034 Asparaginase/glutaminase-like [PR00139] (75-93)
  IPR006034 Asparaginase/glutaminase-like [PS51732] (2-261)
  IPR006034 Asparaginase/glutaminase-like [PTHR11707] (3-127)
  IPR006034 Asparaginase/glutaminase-like [SM00870] (3-260)
  IPR027474 L-asparaginase, N-terminal [PF00710] (3-136)
  IPR036152 Asparaginase/glutaminase-like superfamily [SSF53774] (1-216)
  IPR037152 L-asparaginase, N-terminal domain superfamily [G3DSA:3.40.50.1170] (1-183)

Secondary structure (DSSP, 8-state):
-EEEEEEE--SGGG--TTS---TTHHHHHHHHS---TTEEEEEE-S----GGG--HHHHHHHHHHHHT--GGG-SEEEEE--STTHHHHHHHHHHH-TTSEEEEE--SS-TTSTT-SHHHHHHHHHHHHHHT--EEEEESSSEEEGGGBPPP-TTS---B-SS-PPP-----B----EEEE---TT--GGGB--TT-SEEEEEPPTTS---HHHHHHHHT-SS-EEEE-SSS---SGGGTT--SEE-S--HHHHHHHHHB-/-EEEEEEE--SGGG--TTS---TTHHHHHHHHS---TTEEEEEE-S----GGG--HHHHHHHHHHHHT--GGG-SEEEEE--STTHHHHHHHHHHH-TTSEEEEE--SS-TTSTT-SHHHHHHHHHHHHHHT--EEEEESSSEEEGGGBPPP-TTS---B-SS-PPP-----B----EEEE---TT--GGGB--TT-SEEEEEPPTTS---HHHHHHHHT-SS-EEEE-SSS---SGGGTT--SEE-S--HHHHHHHHHB-